Protein AF-0000000073390932 (afdb_homodimer)

Nearest PDB structures (foldseek):
  3gg9-assembly2_B  TM=9.858E-01  e=5.762E-52  Ralstonia solanacearum
  3gg9-assembly2_C  TM=9.845E-01  e=2.623E-51  Ralstonia solanacearum
  4s1v-assembly1_B  TM=9.724E-01  e=1.316E-40  Vibrio cholerae O395
  8wpo-assembly1_A  TM=8.628E-01  e=4.426E-25  Anabaena sp. 90
  2gcg-assembly1_B  TM=8.209E-01  e=1.605E-22  Homo sapiens

Structure (mmCIF, N/CA/C/O backbone):
data_AF-0000000073390932-model_v1
#
loop_
_entity.id
_entity.type
_entity.pdbx_description
1 polymer 'Phosphoglycerate dehydrogenase'
#
loop_
_atom_site.group_PDB
_atom_site.id
_atom_site.type_symbol
_atom_site.label_atom_id
_atom_site.label_alt_id
_atom_site.label_comp_id
_atom_site.label_asym_id
_atom_site.label_entity_id
_atom_site.label_seq_id
_atom_site.pdbx_PDB_ins_code
_atom_site.Cartn_x
_atom_site.Cartn_y
_atom_site.Cartn_z
_atom_site.occupancy
_atom_site.B_iso_or_equiv
_atom_site.auth_seq_id
_atom_site.auth_comp_id
_atom_site.auth_asym_id
_atom_site.auth_atom_id
_atom_site.pdbx_PDB_model_num
ATOM 1 N N . MET A 1 1 ? 13.469 44.719 22.516 1 41.38 1 MET A N 1
ATOM 2 C CA . MET A 1 1 ? 12.203 44.219 21.984 1 41.38 1 MET A CA 1
ATOM 3 C C . MET A 1 1 ? 11.867 42.844 22.625 1 41.38 1 MET A C 1
ATOM 5 O O . MET A 1 1 ? 12.695 41.938 22.641 1 41.38 1 MET A O 1
ATOM 9 N N . ASP A 1 2 ? 10.953 42.75 23.562 1 55.88 2 ASP A N 1
ATOM 10 C CA . ASP A 1 2 ? 10.727 41.594 24.422 1 55.88 2 ASP A CA 1
ATOM 11 C C . ASP A 1 2 ? 10.609 40.312 23.594 1 55.88 2 ASP A C 1
ATOM 13 O O . ASP A 1 2 ? 9.953 40.281 22.547 1 55.88 2 ASP A O 1
ATOM 17 N N . SER A 1 3 ? 11.492 39.406 23.766 1 83.25 3 SER A N 1
ATOM 18 C CA . SER A 1 3 ? 11.625 38.156 23.016 1 83.25 3 SER A CA 1
ATOM 19 C C . SER A 1 3 ? 10.328 37.344 23.047 1 83.25 3 SER A C 1
ATOM 21 O O . SER A 1 3 ? 9.758 37.125 24.109 1 83.25 3 SER A O 1
ATOM 23 N N . MET A 1 4 ? 9.578 37.281 21.906 1 92.5 4 MET A N 1
ATOM 24 C CA . MET A 1 4 ? 8.32 36.531 21.812 1 92.5 4 MET A CA 1
ATOM 25 C C . MET A 1 4 ? 8.547 35.062 22.094 1 92.5 4 MET A C 1
ATOM 27 O O . MET A 1 4 ? 9.492 34.469 21.562 1 92.5 4 MET A O 1
ATOM 31 N N . ASN A 1 5 ? 7.723 34.594 23.047 1 96.94 5 ASN A N 1
ATOM 32 C CA . ASN A 1 5 ? 7.734 33.188 23.344 1 96.94 5 ASN A CA 1
ATOM 33 C C . ASN A 1 5 ? 6.844 32.406 22.375 1 96.94 5 ASN A C 1
ATOM 35 O O . ASN A 1 5 ? 5.621 32.562 22.375 1 96.94 5 ASN A O 1
ATOM 39 N N . ILE A 1 6 ? 7.48 31.562 21.547 1 98.44 6 ILE A N 1
ATOM 40 C CA . ILE A 1 6 ? 6.758 30.766 20.578 1 98.44 6 ILE A CA 1
ATOM 41 C C . ILE A 1 6 ? 6.594 29.328 21.109 1 98.44 6 ILE A C 1
ATOM 43 O O . ILE A 1 6 ? 7.555 28.719 21.578 1 98.44 6 ILE A O 1
ATOM 47 N N . VAL A 1 7 ? 5.359 28.828 21.078 1 98.56 7 VAL A N 1
ATOM 48 C CA . VAL A 1 7 ? 5.09 27.469 21.516 1 98.56 7 VAL A CA 1
ATOM 49 C C . VAL A 1 7 ? 4.492 26.656 20.375 1 98.56 7 VAL A C 1
ATOM 51 O O . VAL A 1 7 ? 3.512 27.078 19.75 1 98.56 7 VAL A O 1
ATOM 54 N N . ILE A 1 8 ? 5.105 25.547 20.016 1 98.69 8 ILE A N 1
ATOM 55 C CA . ILE A 1 8 ? 4.602 24.594 19.047 1 98.69 8 ILE A CA 1
ATOM 56 C C . ILE A 1 8 ? 4.023 23.375 19.766 1 98.69 8 ILE A C 1
ATOM 58 O O . ILE A 1 8 ? 4.715 22.719 20.562 1 98.69 8 ILE A O 1
ATOM 62 N N . LEU A 1 9 ? 2.764 23.078 19.438 1 98.25 9 LEU A N 1
ATOM 63 C CA . LEU A 1 9 ? 2.068 22.078 20.234 1 98.25 9 LEU A CA 1
ATOM 64 C C . LEU A 1 9 ? 1.934 20.766 19.469 1 98.25 9 LEU A C 1
ATOM 66 O O . LEU A 1 9 ? 1.779 20.766 18.25 1 98.25 9 LEU A O 1
ATOM 70 N N . ASP A 1 10 ? 2.031 19.656 20.125 1 97.88 10 ASP A N 1
ATOM 71 C CA . ASP A 1 10 ? 1.58 18.328 19.719 1 97.88 10 ASP A CA 1
ATOM 72 C C . ASP A 1 10 ? 2.398 17.812 18.547 1 97.88 10 ASP A C 1
ATOM 74 O O . ASP A 1 10 ? 1.837 17.344 17.547 1 97.88 10 ASP A O 1
ATOM 78 N N . ASP A 1 11 ? 3.654 18.062 18.547 1 97.75 11 ASP A N 1
ATOM 79 C CA . ASP A 1 11 ? 4.555 17.422 17.594 1 97.75 11 ASP A CA 1
ATOM 80 C C . ASP A 1 11 ? 4.875 15.992 18 1 97.75 11 ASP A C 1
ATOM 82 O O . ASP A 1 11 ? 6 15.688 18.406 1 97.75 11 ASP A O 1
ATOM 86 N N . TYR A 1 12 ? 3.941 15.094 17.781 1 96.44 12 TYR A N 1
ATOM 87 C CA . TYR A 1 12 ? 3.971 13.719 18.266 1 96.44 12 TYR A CA 1
ATOM 88 C C . TYR A 1 12 ? 5.281 13.039 17.891 1 96.44 12 TYR A C 1
ATOM 90 O O . TYR A 1 12 ? 5.797 12.211 18.656 1 96.44 12 TYR A O 1
ATOM 98 N N . GLN A 1 13 ? 5.879 13.414 16.781 1 95.5 13 GLN A N 1
ATOM 99 C CA . GLN A 1 13 ? 7.012 12.68 16.234 1 95.5 13 GLN A CA 1
ATOM 100 C C . GLN A 1 13 ? 8.328 13.375 16.562 1 95.5 13 GLN A C 1
ATOM 102 O O . GLN A 1 13 ? 9.398 12.898 16.188 1 95.5 13 GLN A O 1
ATOM 107 N N . ASP A 1 14 ? 8.242 14.492 17.234 1 96.38 14 ASP A N 1
ATOM 108 C CA . ASP A 1 14 ? 9.438 15.32 17.406 1 96.38 14 ASP A CA 1
ATOM 109 C C . ASP A 1 14 ? 10.117 15.586 16.062 1 96.38 14 ASP A C 1
ATOM 111 O O . ASP A 1 14 ? 11.32 15.367 15.922 1 96.38 14 ASP A O 1
ATOM 115 N N . ALA A 1 15 ? 9.328 15.984 15.148 1 97.19 15 ALA A N 1
ATOM 116 C CA . ALA A 1 15 ? 9.805 16.125 13.781 1 97.19 15 ALA A CA 1
ATOM 117 C C . ALA A 1 15 ? 10.102 17.578 13.445 1 97.19 15 ALA A C 1
ATOM 119 O O . ALA A 1 15 ? 10.961 17.875 12.609 1 97.19 15 ALA A O 1
ATOM 120 N N . VAL A 1 16 ? 9.469 18.5 14.094 1 98 16 VAL A N 1
ATOM 121 C CA . VAL A 1 16 ? 9.422 19.891 13.664 1 98 16 VAL A CA 1
ATOM 122 C C . VAL A 1 16 ? 10.812 20.516 13.773 1 98 16 VAL A C 1
ATOM 124 O O . VAL A 1 16 ? 11.281 21.156 12.836 1 98 16 VAL A O 1
ATOM 127 N N . ARG A 1 17 ? 11.484 20.234 14.867 1 96.94 17 ARG A N 1
ATOM 128 C CA . ARG A 1 17 ? 12.781 20.859 15.102 1 96.94 17 ARG A CA 1
ATOM 129 C C . ARG A 1 17 ? 13.828 20.359 14.117 1 96.94 17 ARG A C 1
ATOM 131 O O . ARG A 1 17 ? 14.914 20.922 14.008 1 96.94 17 ARG A O 1
ATOM 138 N N . LYS A 1 18 ? 13.484 19.266 13.422 1 96.31 18 LYS A N 1
ATOM 139 C CA . LYS A 1 18 ? 14.438 18.641 12.516 1 96.31 18 LYS A CA 1
ATOM 140 C C . LYS A 1 18 ? 14.125 19 11.062 1 96.31 18 LYS A C 1
ATOM 142 O O . LYS A 1 18 ? 14.836 18.562 10.148 1 96.31 18 LYS A O 1
ATOM 147 N N . LEU A 1 19 ? 13.117 19.734 10.828 1 97.94 19 LEU A N 1
ATOM 148 C CA . LEU A 1 19 ? 12.766 20.203 9.492 1 97.94 19 LEU A CA 1
ATOM 149 C C . LEU A 1 19 ? 13.742 21.266 9.016 1 97.94 19 LEU A C 1
ATOM 151 O O . LEU A 1 19 ? 14.352 21.969 9.836 1 97.94 19 LEU A O 1
ATOM 155 N N . HIS A 1 20 ? 13.844 21.422 7.715 1 97.75 20 HIS A N 1
ATOM 156 C CA . HIS A 1 20 ? 14.648 22.5 7.156 1 97.75 20 HIS A CA 1
ATOM 157 C C . HIS A 1 20 ? 14.062 23.875 7.508 1 97.75 20 HIS A C 1
ATOM 159 O O . HIS A 1 20 ? 14.805 24.797 7.832 1 97.75 20 HIS A O 1
ATOM 165 N N . CYS A 1 21 ? 12.805 23.984 7.527 1 98.25 21 CYS A N 1
ATOM 166 C CA . CYS A 1 21 ? 12.156 25.281 7.742 1 98.25 21 CYS A CA 1
ATOM 167 C C . CYS A 1 21 ? 12.25 25.703 9.203 1 98.25 21 CYS A C 1
ATOM 169 O O . CYS A 1 21 ? 11.969 26.844 9.539 1 98.25 21 CYS A O 1
ATOM 171 N N . ALA A 1 22 ? 12.648 24.781 10.07 1 97.94 22 ALA A N 1
ATOM 172 C CA . ALA A 1 22 ? 12.789 25.125 11.484 1 97.94 22 ALA A CA 1
ATOM 173 C C . ALA A 1 22 ? 13.82 26.234 11.672 1 97.94 22 ALA A C 1
ATOM 175 O O . ALA A 1 22 ? 13.742 27 12.641 1 97.94 22 ALA A O 1
ATOM 176 N N . ALA A 1 23 ? 14.711 26.312 10.766 1 97.69 23 ALA A N 1
ATOM 177 C CA . ALA A 1 23 ? 15.766 27.328 10.836 1 97.69 23 ALA A CA 1
ATOM 178 C C . ALA A 1 23 ? 15.18 28.734 10.828 1 97.69 23 ALA A C 1
ATOM 180 O O . ALA A 1 23 ? 15.812 29.672 11.312 1 97.69 23 ALA A O 1
ATOM 181 N N . ARG A 1 24 ? 14.039 28.875 10.32 1 96.5 24 ARG A N 1
ATOM 182 C CA . ARG A 1 24 ? 13.359 30.172 10.273 1 96.5 24 ARG A CA 1
ATOM 183 C C . ARG A 1 24 ? 13.141 30.734 11.68 1 96.5 24 ARG A C 1
ATOM 185 O O . ARG A 1 24 ? 13.07 31.938 11.867 1 96.5 24 ARG A O 1
ATOM 192 N N . LEU A 1 25 ? 13.078 29.859 12.68 1 97.06 25 LEU A N 1
ATOM 193 C CA . LEU A 1 25 ? 12.766 30.281 14.039 1 97.06 25 LEU A CA 1
ATOM 194 C C . LEU A 1 25 ? 14.031 30.344 14.891 1 97.06 25 LEU A C 1
ATOM 196 O O . LEU A 1 25 ? 13.953 30.531 16.109 1 97.06 25 LEU A O 1
ATOM 200 N N . ASP A 1 26 ? 15.172 30.203 14.305 1 95.81 26 ASP A N 1
ATOM 201 C CA . ASP A 1 26 ? 16.438 30.125 15.031 1 95.81 26 ASP A CA 1
ATOM 202 C C . ASP A 1 26 ? 16.672 31.375 15.875 1 95.81 26 ASP A C 1
ATOM 204 O O . ASP A 1 26 ? 17.281 31.297 16.953 1 95.81 26 ASP A O 1
ATOM 208 N N . ALA A 1 27 ? 16.188 32.469 15.453 1 95.12 27 ALA A N 1
ATOM 209 C CA . ALA A 1 27 ? 16.438 33.75 16.109 1 95.12 27 ALA A CA 1
ATOM 210 C C . ALA A 1 27 ? 15.453 34 17.25 1 95.12 27 ALA A C 1
ATOM 212 O O . ALA A 1 27 ? 15.555 35 17.969 1 95.12 27 ALA A O 1
ATOM 213 N N . TYR A 1 28 ? 14.562 33.062 17.438 1 95.5 28 TYR A N 1
ATOM 214 C CA . TYR A 1 28 ? 13.484 33.25 18.406 1 95.5 28 TYR A CA 1
ATOM 215 C C . TYR A 1 28 ? 13.469 32.156 19.453 1 95.5 28 TYR A C 1
ATOM 217 O O . TYR A 1 28 ? 14.133 31.141 19.297 1 95.5 28 TYR A O 1
ATOM 225 N N . SER A 1 29 ? 12.797 32.438 20.562 1 95.25 29 SER A N 1
ATOM 226 C CA . SER A 1 29 ? 12.562 31.438 21.594 1 95.25 29 SER A CA 1
ATOM 227 C C . SER A 1 29 ? 11.359 30.562 21.234 1 95.25 29 SER A C 1
ATOM 229 O O . SER A 1 29 ? 10.219 31 21.375 1 95.25 29 SER A O 1
ATOM 231 N N . ALA A 1 30 ? 11.648 29.375 20.812 1 96.81 30 ALA A N 1
ATOM 232 C CA . ALA A 1 30 ? 10.586 28.453 20.422 1 96.81 30 ALA A CA 1
ATOM 233 C C . ALA A 1 30 ? 10.656 27.172 21.234 1 96.81 30 ALA A C 1
ATOM 235 O O . ALA A 1 30 ? 11.719 26.547 21.344 1 96.81 30 ALA A O 1
ATOM 236 N N . LYS A 1 31 ? 9.594 26.875 21.844 1 97.38 31 LYS A N 1
ATOM 237 C CA . LYS A 1 31 ? 9.453 25.625 22.578 1 97.38 31 LYS A CA 1
ATOM 238 C C . LYS A 1 31 ? 8.516 24.656 21.859 1 97.38 31 LYS A C 1
ATOM 240 O O . LYS A 1 31 ? 7.426 25.047 21.438 1 97.38 31 LYS A O 1
ATOM 245 N N . VAL A 1 32 ? 8.961 23.391 21.719 1 98.12 32 VAL A N 1
ATOM 246 C CA . VAL A 1 32 ? 8.164 22.375 21.047 1 98.12 32 VAL A CA 1
ATOM 247 C C . VAL A 1 32 ? 7.691 21.344 22.062 1 98.12 32 VAL A C 1
ATOM 249 O O . VAL A 1 32 ? 8.492 20.797 22.812 1 98.12 32 VAL A O 1
ATOM 252 N N . TYR A 1 33 ? 6.402 21.094 22.109 1 98.19 33 TYR A N 1
ATOM 253 C CA . TYR A 1 33 ? 5.859 20.016 22.922 1 98.19 33 TYR A CA 1
ATOM 254 C C . TYR A 1 33 ? 5.551 18.797 22.047 1 98.19 33 TYR A C 1
ATOM 256 O O . TYR A 1 33 ? 4.891 18.922 21.016 1 98.19 33 TYR A O 1
ATOM 264 N N . THR A 1 34 ? 5.973 17.609 22.484 1 97.12 34 THR A N 1
ATOM 265 C CA . THR A 1 34 ? 5.828 16.406 21.688 1 97.12 34 THR A CA 1
ATOM 266 C C . THR A 1 34 ? 4.703 15.531 22.234 1 97.12 34 THR A C 1
ATOM 268 O O . THR A 1 34 ? 4.422 14.461 21.688 1 97.12 34 THR A O 1
ATOM 271 N N . ASN A 1 35 ? 4.039 15.922 23.25 1 95.5 35 ASN A N 1
ATOM 272 C CA . ASN A 1 35 ? 2.881 15.234 23.812 1 95.5 35 ASN A CA 1
ATOM 273 C C . ASN A 1 35 ? 1.656 16.141 23.859 1 95.5 35 ASN A C 1
ATOM 275 O O . ASN A 1 35 ? 1.769 17.359 23.641 1 95.5 35 ASN A O 1
ATOM 279 N N . THR A 1 36 ? 0.54 15.523 24.094 1 93.81 36 THR A N 1
ATOM 280 C CA . THR A 1 36 ? -0.709 16.281 24.078 1 93.81 36 THR A CA 1
ATOM 281 C C . THR A 1 36 ? -1.298 16.391 25.484 1 93.81 36 THR A C 1
ATOM 283 O O . THR A 1 36 ? -1.033 15.547 26.344 1 93.81 36 THR A O 1
ATOM 286 N N . VAL A 1 37 ? -1.952 17.516 25.703 1 92.56 37 VAL A N 1
ATOM 287 C CA . VAL A 1 37 ? -2.727 17.719 26.922 1 92.56 37 VAL A CA 1
ATOM 288 C C . VAL A 1 37 ? -4.141 18.172 26.562 1 92.56 37 VAL A C 1
ATOM 290 O O . VAL A 1 37 ? -4.328 19.031 25.703 1 92.56 37 VAL A O 1
ATOM 293 N N . LYS A 1 38 ? -5.195 17.594 27.172 1 87.5 38 LYS A N 1
ATOM 294 C CA . LYS A 1 38 ? -6.574 17.891 26.797 1 87.5 38 LYS A CA 1
ATOM 295 C C . LYS A 1 38 ? -7.266 18.734 27.844 1 87.5 38 LYS A C 1
ATOM 297 O O . LYS A 1 38 ? -8.211 19.469 27.547 1 87.5 38 LYS A O 1
ATOM 302 N N . GLY A 1 39 ? -6.82 18.828 29 1 91.81 39 GLY A N 1
ATOM 303 C CA . GLY A 1 39 ? -7.492 19.547 30.062 1 91.81 39 GLY A CA 1
ATOM 304 C C . GLY A 1 39 ? -7.199 21.047 30.031 1 91.81 39 GLY A C 1
ATOM 305 O O . GLY A 1 39 ? -6.055 21.453 29.828 1 91.81 39 GLY A O 1
ATOM 306 N N . LEU A 1 40 ? -8.297 21.812 30.25 1 96.12 40 LEU A N 1
ATOM 307 C CA . LEU A 1 40 ? -8.18 23.266 30.234 1 96.12 40 LEU A CA 1
ATOM 308 C C . LEU A 1 40 ? -7.098 23.734 31.203 1 96.12 40 LEU A C 1
ATOM 310 O O . LEU A 1 40 ? -6.273 24.578 30.859 1 96.12 40 LEU A O 1
ATOM 314 N N . GLY A 1 41 ? -7.109 23.172 32.375 1 96.38 41 GLY A N 1
ATOM 315 C CA . GLY A 1 41 ? -6.141 23.578 33.375 1 96.38 41 GLY A CA 1
ATOM 316 C C . GLY A 1 41 ? -4.707 23.328 32.969 1 96.38 41 GLY A C 1
ATOM 317 O O . GLY A 1 41 ? -3.875 24.234 33 1 96.38 41 GLY A O 1
ATOM 318 N N . GLN A 1 42 ? -4.422 22.172 32.562 1 96.69 42 GLN A N 1
ATOM 319 C CA . GLN A 1 42 ? -3.072 21.797 32.188 1 96.69 42 GLN A CA 1
ATOM 320 C C . GLN A 1 42 ? -2.617 22.578 30.953 1 96.69 42 GLN A C 1
ATOM 322 O O . GLN A 1 42 ? -1.469 23.016 30.875 1 96.69 42 GLN A O 1
ATOM 327 N N . LEU A 1 43 ? -3.51 22.734 30.016 1 97.69 43 LEU A N 1
ATOM 328 C CA . LEU A 1 43 ? -3.178 23.469 28.797 1 97.69 43 LEU A CA 1
ATOM 329 C C . LEU A 1 43 ? -2.91 24.938 29.109 1 97.69 43 LEU A C 1
ATOM 331 O O . LEU A 1 43 ? -1.989 25.547 28.547 1 97.69 43 LEU A O 1
ATOM 335 N N . SER A 1 44 ? -3.691 25.531 30.031 1 97.56 44 SER A N 1
ATOM 336 C CA . SER A 1 44 ? -3.496 26.922 30.406 1 97.56 44 SER A CA 1
ATOM 337 C C . SER A 1 44 ? -2.139 27.141 31.062 1 97.56 44 SER A C 1
ATOM 339 O O . SER A 1 44 ? -1.472 28.141 30.828 1 97.56 44 SER A O 1
ATOM 341 N N . VAL A 1 45 ? -1.81 26.172 31.906 1 97.44 45 VAL A N 1
ATOM 342 C CA . VAL A 1 45 ? -0.524 26.25 32.594 1 97.44 45 VAL A CA 1
ATOM 343 C C . VAL A 1 45 ? 0.611 26.141 31.578 1 97.44 45 VAL A C 1
ATOM 345 O O . VAL A 1 45 ? 1.57 26.906 31.609 1 97.44 45 VAL A O 1
ATOM 348 N N . ARG A 1 46 ? 0.486 25.266 30.609 1 97.56 46 ARG A N 1
ATOM 349 C CA . ARG A 1 46 ? 1.508 25.047 29.594 1 97.56 46 ARG A CA 1
ATOM 350 C C . ARG A 1 46 ? 1.686 26.266 28.703 1 97.56 46 ARG A C 1
ATOM 352 O O . ARG A 1 46 ? 2.799 26.578 28.281 1 97.56 46 ARG A O 1
ATOM 359 N N . LEU A 1 47 ? 0.608 27 28.5 1 98 47 LEU A N 1
ATOM 360 C CA . LEU A 1 47 ? 0.607 28.078 27.516 1 98 47 LEU A CA 1
ATOM 361 C C . LEU A 1 47 ? 0.646 29.438 28.188 1 98 47 LEU A C 1
ATOM 363 O O . LEU A 1 47 ? 0.525 30.484 27.531 1 98 47 LEU A O 1
ATOM 367 N N . ARG A 1 48 ? 0.807 29.516 29.438 1 95.5 48 ARG A N 1
ATOM 368 C CA . ARG A 1 48 ? 0.681 30.719 30.234 1 95.5 48 ARG A CA 1
ATOM 369 C C . ARG A 1 48 ? 1.599 31.828 29.719 1 95.5 48 ARG A C 1
ATOM 371 O O . ARG A 1 48 ? 1.211 33 29.672 1 95.5 48 ARG A O 1
ATOM 378 N N . ASP A 1 49 ? 2.785 31.453 29.312 1 95.81 49 ASP A N 1
ATOM 379 C CA . ASP A 1 49 ? 3.777 32.438 28.938 1 95.81 49 ASP A CA 1
ATOM 380 C C . ASP A 1 49 ? 3.904 32.562 27.422 1 95.81 49 ASP A C 1
ATOM 382 O O . ASP A 1 49 ? 4.828 33.188 26.906 1 95.81 49 ASP A O 1
ATOM 386 N N . ALA A 1 50 ? 3.035 31.922 26.672 1 97.88 50 ALA A N 1
ATOM 387 C CA . ALA A 1 50 ? 3.131 31.922 25.219 1 97.88 50 ALA A CA 1
ATOM 388 C C . ALA A 1 50 ? 2.641 33.25 24.625 1 97.88 50 ALA A C 1
ATOM 390 O O . ALA A 1 50 ? 1.56 33.719 24.969 1 97.88 50 ALA A O 1
ATOM 391 N N . ASP A 1 51 ? 3.434 33.844 23.75 1 98 51 ASP A N 1
ATOM 392 C CA . ASP A 1 51 ? 3.002 34.969 22.938 1 98 51 ASP A CA 1
ATOM 393 C C . ASP A 1 51 ? 2.412 34.5 21.609 1 98 51 ASP A C 1
ATOM 395 O O . ASP A 1 51 ? 1.537 35.156 21.047 1 98 51 ASP A O 1
ATOM 399 N N . ILE A 1 52 ? 2.982 33.406 21.125 1 98.62 52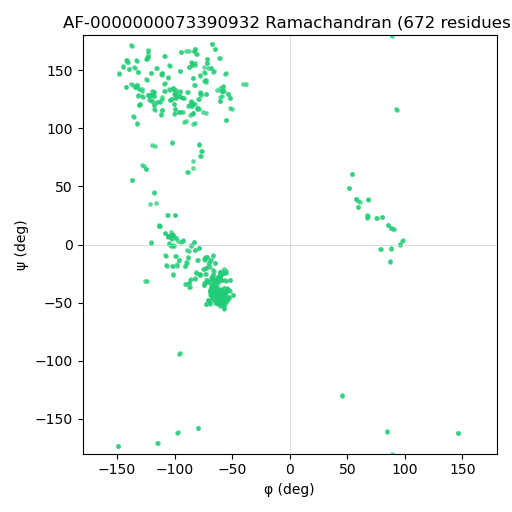 ILE A N 1
ATOM 400 C CA . ILE A 1 52 ? 2.584 32.812 19.859 1 98.62 52 ILE A CA 1
ATOM 401 C C . ILE A 1 52 ? 2.434 31.312 20 1 98.62 52 ILE A C 1
ATOM 403 O O . ILE A 1 52 ? 3.26 30.656 20.656 1 98.62 52 ILE A O 1
ATOM 407 N N . ILE A 1 53 ? 1.375 30.781 19.453 1 98.75 53 ILE A N 1
ATOM 408 C CA . ILE A 1 53 ? 1.157 29.344 19.422 1 98.75 53 ILE A CA 1
ATOM 409 C C . ILE A 1 53 ? 1.113 28.859 17.969 1 98.75 53 ILE A C 1
ATOM 411 O O . ILE A 1 53 ? 0.45 29.469 17.125 1 98.75 53 ILE A O 1
ATOM 415 N N . VAL A 1 54 ? 1.881 27.875 17.641 1 98.81 54 VAL A N 1
ATOM 416 C CA . VAL A 1 54 ? 1.783 27.172 16.375 1 98.81 54 VAL A CA 1
ATOM 417 C C . VAL A 1 54 ? 1.029 25.859 16.562 1 98.81 54 VAL A C 1
ATOM 419 O O . VAL A 1 54 ? 1.425 25.016 17.375 1 98.81 54 VAL A O 1
ATOM 422 N N . LEU A 1 55 ? -0.075 25.719 15.844 1 98.44 55 LEU A N 1
ATOM 423 C CA . LEU A 1 55 ? -0.928 24.531 15.969 1 98.44 55 LEU A CA 1
ATOM 424 C C . LEU A 1 55 ? -0.688 23.578 14.812 1 98.44 55 LEU A C 1
ATOM 426 O O . LEU A 1 55 ? -0.61 23.984 13.656 1 98.44 55 LEU A O 1
ATOM 430 N N . ILE A 1 56 ? -0.558 22.328 15.148 1 97.56 56 ILE A N 1
ATOM 431 C CA . ILE A 1 56 ? -0.519 21.297 14.109 1 97.56 56 ILE A CA 1
ATOM 432 C C . ILE A 1 56 ? -1.933 20.797 13.828 1 97.56 56 ILE A C 1
ATOM 434 O O . ILE A 1 56 ? -2.486 20.016 14.609 1 97.56 56 ILE A O 1
ATOM 438 N N . ARG A 1 57 ? -2.424 21.203 12.734 1 95.81 57 ARG A N 1
ATOM 439 C CA . ARG A 1 57 ? -3.785 20.875 12.32 1 95.81 57 ARG A CA 1
ATOM 440 C C . ARG A 1 57 ? -4.77 21.062 13.469 1 95.81 57 ARG A C 1
ATOM 442 O O . ARG A 1 57 ? -4.836 22.156 14.062 1 95.81 57 ARG A O 1
ATOM 449 N N . GLU A 1 58 ? -5.648 20.078 13.781 1 95.44 58 GLU A N 1
ATOM 450 C CA . GLU A 1 58 ? -6.73 20.234 14.75 1 95.44 58 GLU A CA 1
ATOM 451 C C . GLU A 1 58 ? -6.422 19.5 16.047 1 95.44 58 GLU A C 1
ATOM 453 O O . GLU A 1 58 ? -7.332 19.172 16.812 1 95.44 58 GLU A O 1
ATOM 458 N N . ARG A 1 59 ? -5.137 19.312 16.328 1 96.31 59 ARG A N 1
ATOM 459 C CA . ARG A 1 59 ? -4.723 18.469 17.438 1 96.31 59 ARG A CA 1
ATOM 460 C C . ARG A 1 59 ? -5.078 19.109 18.766 1 96.31 59 ARG A C 1
ATOM 462 O O . ARG A 1 59 ? -5.289 18.406 19.766 1 96.31 59 ARG A O 1
ATOM 469 N N . THR A 1 60 ? -5.074 20.422 18.844 1 97.25 60 THR A N 1
ATOM 470 C CA . THR A 1 60 ? -5.363 21.156 20.062 1 97.25 60 THR A CA 1
ATOM 471 C C . THR A 1 60 ? -6.594 22.047 19.891 1 97.25 60 THR A C 1
ATOM 473 O O . THR A 1 60 ? -6.695 22.781 18.906 1 97.25 60 THR A O 1
ATOM 476 N N . GLN A 1 61 ? -7.48 21.969 20.828 1 96.44 61 GLN A N 1
ATOM 477 C CA . GLN A 1 61 ? -8.672 22.812 20.828 1 96.44 61 GLN A CA 1
ATOM 478 C C . GLN A 1 61 ? -8.398 24.156 21.469 1 96.44 61 GLN A C 1
ATOM 480 O O . GLN A 1 61 ? -7.996 24.234 22.625 1 96.44 61 GLN A O 1
ATOM 485 N N . ILE A 1 62 ? -8.625 25.219 20.734 1 97.81 62 ILE A N 1
ATOM 486 C CA . ILE A 1 62 ? -8.508 26.578 21.234 1 97.81 62 ILE A CA 1
ATOM 487 C C . ILE A 1 62 ? -9.898 27.156 21.516 1 97.81 62 ILE A C 1
ATOM 489 O O . ILE A 1 62 ? -10.469 27.859 20.672 1 97.81 62 ILE A O 1
ATOM 493 N N . THR A 1 63 ? -10.352 26.891 22.719 1 97.88 63 THR A N 1
ATOM 494 C CA . THR A 1 63 ? -11.703 27.297 23.109 1 97.88 63 THR A CA 1
ATOM 495 C C . THR A 1 63 ? -11.703 28.719 23.672 1 97.88 63 THR A C 1
ATOM 497 O O . THR A 1 63 ? -10.648 29.266 23.984 1 97.88 63 THR A O 1
ATOM 500 N N . ARG A 1 64 ? -12.883 29.281 23.797 1 98 64 ARG A N 1
ATOM 501 C CA . ARG A 1 64 ? -13.039 30.578 24.438 1 98 64 ARG A CA 1
ATOM 502 C C . ARG A 1 64 ? -12.477 30.562 25.859 1 98 64 ARG A C 1
ATOM 504 O O . ARG A 1 64 ? -11.773 31.5 26.266 1 98 64 ARG A O 1
ATOM 511 N N . GLN A 1 65 ? -12.766 29.516 26.594 1 98.12 65 GLN A N 1
ATOM 512 C CA . GLN A 1 65 ? -12.305 29.391 27.969 1 98.12 65 GLN A CA 1
ATOM 513 C C . GLN A 1 65 ? -10.781 29.422 28.047 1 98.12 65 GLN A C 1
ATOM 515 O O . GLN A 1 65 ? -10.203 30.047 28.938 1 98.12 65 GLN A O 1
ATOM 520 N N . LEU A 1 66 ? -10.156 28.703 27.094 1 98.06 66 LEU A N 1
ATOM 521 C CA . LEU A 1 66 ? -8.695 28.703 27.078 1 98.06 66 LEU A CA 1
ATOM 522 C C . LEU A 1 66 ? -8.148 30.078 26.734 1 98.06 66 LEU A C 1
ATOM 524 O O . LEU A 1 66 ? -7.227 30.562 27.406 1 98.06 66 LEU A O 1
ATOM 528 N N . VAL A 1 67 ? -8.672 30.703 25.719 1 97.5 67 VAL A N 1
ATOM 529 C CA . VAL A 1 67 ? -8.242 32 25.234 1 97.5 67 VAL A CA 1
ATOM 530 C C . VAL A 1 67 ? -8.281 33.031 26.391 1 97.5 67 VAL A C 1
ATOM 532 O O . VAL A 1 67 ? -7.359 33.844 26.531 1 97.5 67 VAL A O 1
ATOM 535 N N . GLU A 1 68 ? -9.227 32.906 27.172 1 96.44 68 GLU A N 1
ATOM 536 C CA . GLU A 1 68 ? -9.43 33.844 28.281 1 96.44 68 GLU A CA 1
ATOM 537 C C . GLU A 1 68 ? -8.359 33.656 29.359 1 96.44 68 GLU A C 1
ATOM 539 O O . GLU A 1 68 ? -8.141 34.562 30.172 1 96.44 68 GLU A O 1
ATOM 544 N N . LYS A 1 69 ? -7.75 32.562 29.312 1 97 69 LYS A N 1
ATOM 545 C CA . LYS A 1 69 ? -6.75 32.25 30.344 1 97 69 LYS A CA 1
ATOM 546 C C . LYS A 1 69 ? -5.34 32.531 29.828 1 97 69 LYS A C 1
ATOM 548 O O . LYS A 1 69 ? -4.355 32.219 30.5 1 97 69 LYS A O 1
ATOM 553 N N . LEU A 1 70 ? -5.219 33.094 28.656 1 97.25 70 LEU A N 1
ATOM 554 C CA . LEU A 1 70 ? -3.908 33.312 28.062 1 97.25 70 LEU A CA 1
ATOM 555 C C . LEU A 1 70 ? -3.668 34.812 27.828 1 97.25 70 LEU A C 1
ATOM 557 O O . LEU A 1 70 ? -3.789 35.281 26.703 1 97.25 70 LEU A O 1
ATOM 561 N N . PRO A 1 71 ? -3.203 35.5 28.812 1 94.06 71 PRO A N 1
ATOM 562 C CA . PRO A 1 71 ? -3.135 36.969 28.75 1 94.06 71 PRO A CA 1
ATOM 563 C C . PRO A 1 71 ? -2.033 37.469 27.812 1 94.06 71 PRO A C 1
ATOM 565 O O . PRO A 1 71 ? -2.111 38.594 27.297 1 94.06 71 PRO A O 1
ATOM 568 N N . ARG A 1 72 ? -1.069 36.625 27.516 1 96.44 72 ARG A N 1
ATOM 569 C CA . ARG A 1 72 ? 0.066 37.094 26.734 1 96.44 72 ARG A CA 1
ATOM 570 C C . ARG A 1 72 ? -0.104 36.75 25.266 1 96.44 72 ARG A C 1
ATOM 572 O O . ARG A 1 72 ? 0.623 37.281 24.406 1 96.44 72 ARG A O 1
ATOM 579 N N . LEU A 1 73 ? -0.976 35.844 24.938 1 97.88 73 LEU A N 1
ATOM 580 C CA . LEU A 1 73 ? -1.088 35.281 23.594 1 97.88 73 LEU A CA 1
ATOM 581 C C . LEU A 1 73 ? -1.469 36.375 22.594 1 97.88 73 LEU A C 1
ATOM 583 O O . LEU A 1 73 ? -2.4 37.156 22.844 1 97.88 73 LEU A O 1
ATOM 587 N N . LYS A 1 74 ? -0.765 36.406 21.484 1 98 74 LYS A N 1
ATOM 588 C CA . LYS A 1 74 ? -0.98 37.469 20.5 1 98 74 LYS A CA 1
ATOM 589 C C . LYS A 1 74 ? -1.305 36.875 19.125 1 98 74 LYS A C 1
ATOM 591 O O . LYS A 1 74 ? -2 37.5 18.328 1 98 74 LYS A O 1
ATOM 596 N N . LEU A 1 75 ? -0.746 35.688 18.828 1 98.5 75 LEU A N 1
ATOM 597 C CA . LEU A 1 75 ? -0.909 35.094 17.516 1 98.5 75 LEU A CA 1
ATOM 598 C C . LEU A 1 75 ? -1.06 33.562 17.625 1 98.5 75 LEU A C 1
ATOM 600 O O . LEU A 1 75 ? -0.345 32.906 18.391 1 98.5 75 LEU A O 1
ATOM 604 N N . ILE A 1 76 ? -1.979 33.062 16.906 1 98.81 76 ILE A N 1
ATOM 605 C CA . ILE A 1 76 ? -2.074 31.641 16.625 1 98.81 76 ILE A CA 1
ATOM 606 C C . ILE A 1 76 ? -1.762 31.391 15.148 1 98.81 76 ILE A C 1
ATOM 608 O O . ILE A 1 76 ? -2.441 31.922 14.266 1 98.81 76 ILE A O 1
ATOM 612 N N . ALA A 1 77 ? -0.716 30.688 14.906 1 98.81 77 ALA A N 1
ATOM 613 C CA . ALA A 1 77 ? -0.362 30.266 13.555 1 98.81 77 ALA A CA 1
ATOM 614 C C . ALA A 1 77 ? -0.777 28.828 13.297 1 98.81 77 ALA A C 1
ATOM 616 O O . ALA A 1 77 ? -0.219 27.906 13.883 1 98.81 77 ALA A O 1
ATOM 617 N N . GLN A 1 78 ? -1.714 28.656 12.422 1 98.44 78 GLN A N 1
ATOM 618 C CA . GLN A 1 78 ? -2.273 27.344 12.07 1 98.44 78 GLN A CA 1
ATOM 619 C C . GLN A 1 78 ? -1.488 26.703 10.93 1 98.44 78 GLN A C 1
ATOM 621 O O . GLN A 1 78 ? -1.104 27.375 9.969 1 98.44 78 GLN A O 1
ATOM 626 N N . THR A 1 79 ? -1.096 25.391 11.117 1 98 79 THR A N 1
ATOM 627 C CA . THR A 1 79 ? -0.638 24.625 9.961 1 98 79 THR A CA 1
ATOM 628 C C . THR A 1 79 ? -1.823 24.141 9.133 1 98 79 THR A C 1
ATOM 630 O O . THR A 1 79 ? -2.619 23.312 9.602 1 98 79 THR A O 1
ATOM 633 N N . GLY A 1 80 ? -1.933 24.578 7.938 1 95.81 80 GLY A N 1
ATOM 634 C CA . GLY A 1 80 ? -3.107 24.312 7.121 1 95.81 80 GLY A CA 1
ATOM 635 C C . GLY A 1 80 ? -4.238 25.281 7.363 1 95.81 80 GLY A C 1
ATOM 636 O O . GLY A 1 80 ? -4.012 26.391 7.875 1 95.81 80 GLY A O 1
ATOM 637 N N . LYS A 1 81 ? -5.41 24.922 6.98 1 94.44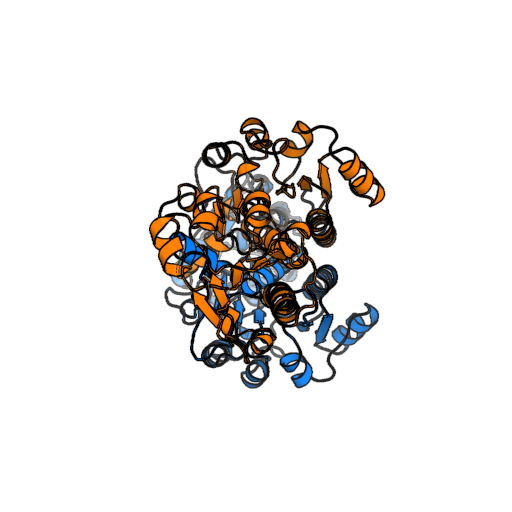 81 LYS A N 1
ATOM 638 C CA . LYS A 1 81 ? -6.59 25.781 7.109 1 94.44 81 LYS A CA 1
ATOM 639 C C . LYS A 1 81 ? -7.113 25.781 8.539 1 94.44 81 LYS A C 1
ATOM 641 O O . LYS A 1 81 ? -7.059 24.75 9.227 1 94.44 81 LYS A O 1
ATOM 646 N N . VAL A 1 82 ? -7.621 26.922 8.922 1 96.38 82 VAL A N 1
ATOM 647 C CA . VAL A 1 82 ? -8.227 27.031 10.242 1 96.38 82 VAL A CA 1
ATOM 648 C C . VAL A 1 82 ? -9.57 26.281 10.25 1 96.38 82 VAL A C 1
ATOM 650 O O . VAL A 1 82 ? -10.375 26.438 9.336 1 96.38 82 VAL A O 1
ATOM 653 N N . GLY A 1 83 ? -9.703 25.438 11.258 1 92.75 83 GLY A N 1
ATOM 654 C CA . GLY A 1 83 ? -10.938 24.672 11.398 1 92.75 83 GLY A CA 1
ATOM 655 C C . GLY A 1 83 ? -11.719 25.047 12.648 1 92.75 83 GLY A C 1
ATOM 656 O O . GLY A 1 83 ? -11.414 26.047 13.305 1 92.75 83 GLY A O 1
ATOM 657 N N . PRO A 1 84 ? -12.758 24.25 12.922 1 92.81 84 PRO A N 1
ATOM 658 C CA . PRO A 1 84 ? -13.648 24.547 14.047 1 92.81 84 PRO A CA 1
ATOM 659 C C . PRO A 1 84 ? -12.953 24.406 15.398 1 92.81 84 PRO A C 1
ATOM 661 O O . PRO A 1 84 ? -13.508 24.812 16.422 1 92.81 84 PRO A O 1
ATOM 664 N N . HIS A 1 85 ? -11.773 23.891 15.414 1 95.19 85 HIS A N 1
ATOM 665 C CA . HIS A 1 85 ? -11.055 23.688 16.672 1 95.19 85 HIS A CA 1
ATOM 666 C C . HIS A 1 85 ? -10.547 25 17.234 1 95.19 85 HIS A C 1
ATOM 668 O O . HIS A 1 85 ? -10.141 25.062 18.391 1 95.19 85 HIS A O 1
ATOM 674 N N . VAL A 1 86 ? -10.594 26.078 16.5 1 98.06 86 VAL A N 1
ATOM 675 C CA . VAL A 1 86 ? -10.18 27.406 16.969 1 98.06 86 VAL A CA 1
ATOM 676 C C . VAL A 1 86 ? -11.398 28.328 17.062 1 98.06 86 VAL A C 1
ATOM 678 O O . VAL A 1 86 ? -12.109 28.516 16.062 1 98.06 86 VAL A O 1
ATOM 681 N N . ASP A 1 87 ? -11.633 28.875 18.219 1 98.5 87 ASP A N 1
ATOM 682 C CA . ASP A 1 87 ? -12.664 29.906 18.375 1 98.5 87 ASP A CA 1
ATOM 683 C C . ASP A 1 87 ? -12.164 31.266 17.891 1 98.5 87 ASP A C 1
ATOM 685 O O . ASP A 1 87 ? -11.75 32.094 18.703 1 98.5 87 ASP A O 1
ATOM 689 N N . VAL A 1 88 ? -12.305 31.469 16.641 1 98.5 88 VAL A N 1
ATOM 690 C CA . VAL A 1 88 ? -11.758 32.656 16 1 98.5 88 VAL A CA 1
ATOM 691 C C . VAL A 1 88 ? -12.422 33.906 16.578 1 98.5 88 VAL A C 1
ATOM 693 O O . VAL A 1 88 ? -11.773 34.938 16.734 1 98.5 88 VAL A O 1
ATOM 696 N N . ALA A 1 89 ? -13.703 33.812 16.875 1 98 89 ALA A N 1
ATOM 697 C CA . ALA A 1 89 ? -14.43 34.969 17.453 1 98 89 ALA A CA 1
ATOM 698 C C . ALA A 1 89 ? -13.844 35.344 18.797 1 98 89 ALA A C 1
ATOM 700 O O . ALA A 1 89 ? -13.594 36.531 19.062 1 98 89 ALA A O 1
ATOM 701 N N . ALA A 1 90 ? -13.633 34.375 19.641 1 98.06 90 ALA A N 1
ATOM 702 C CA . ALA A 1 90 ? -13.039 34.656 20.953 1 98.06 90 ALA A CA 1
ATOM 703 C C . ALA A 1 90 ? -11.641 35.25 20.797 1 98.06 90 ALA A C 1
ATOM 705 O O . ALA A 1 90 ? -11.273 36.156 21.547 1 98.06 90 ALA A O 1
ATOM 706 N N . CYS A 1 91 ? -10.875 34.75 19.844 1 98.5 91 CYS A N 1
ATOM 707 C CA . CYS A 1 91 ? -9.555 35.281 19.562 1 98.5 91 CYS A CA 1
ATOM 708 C C . CYS A 1 91 ? -9.633 36.75 19.141 1 98.5 91 CYS A C 1
ATOM 710 O O . CYS A 1 91 ? -8.875 37.562 19.641 1 98.5 91 CYS A O 1
ATOM 712 N N . THR A 1 92 ? -10.547 37 18.328 1 98.06 92 THR A N 1
ATOM 713 C CA . THR A 1 92 ? -10.727 38.344 17.812 1 98.06 92 THR A CA 1
ATOM 714 C C . THR A 1 92 ? -11.047 39.312 18.953 1 98.06 92 THR A C 1
ATOM 716 O O . THR A 1 92 ? -10.453 40.406 19.062 1 98.06 92 THR A O 1
ATOM 719 N N . GLU A 1 93 ? -11.922 38.938 19.797 1 96.81 93 GLU A N 1
ATOM 720 C CA . GLU A 1 93 ? -12.367 39.75 20.922 1 96.81 93 GLU A CA 1
ATOM 721 C C . GLU A 1 93 ? -11.203 40.062 21.859 1 96.81 93 GLU A C 1
ATOM 723 O O . GLU A 1 93 ? -11.195 41.125 22.5 1 96.81 93 GLU A O 1
ATOM 728 N N . ARG A 1 94 ? -10.281 39.219 21.891 1 96.69 94 ARG A N 1
ATOM 729 C CA . ARG A 1 94 ? -9.188 39.375 22.844 1 96.69 94 ARG A CA 1
ATOM 730 C C . ARG A 1 94 ? -7.934 39.906 22.172 1 96.69 94 ARG A C 1
ATOM 732 O O . ARG A 1 94 ? -6.859 39.969 22.766 1 96.69 94 ARG A O 1
ATOM 739 N N . GLY A 1 95 ? -8.062 40.25 20.875 1 97.38 95 GLY A N 1
ATOM 740 C CA . GLY A 1 95 ? -6.945 40.844 20.141 1 97.38 95 GLY A CA 1
ATOM 741 C C . GLY A 1 95 ? -5.891 39.812 19.766 1 97.38 95 GLY A C 1
ATOM 742 O O . GLY A 1 95 ? -4.711 40.156 19.625 1 97.38 95 GLY A O 1
ATOM 743 N N . ILE A 1 96 ? -6.277 38.562 19.703 1 98.38 96 ILE A N 1
ATOM 744 C CA . ILE A 1 96 ? -5.383 37.469 19.266 1 98.38 96 ILE A CA 1
ATOM 745 C C . ILE A 1 96 ? -5.566 37.219 17.781 1 98.38 96 ILE A C 1
ATOM 747 O O . ILE A 1 96 ? -6.637 36.812 17.344 1 98.38 96 ILE A O 1
ATOM 751 N N . ALA A 1 97 ? -4.52 37.5 16.984 1 98.62 97 ALA A N 1
ATOM 752 C CA . ALA A 1 97 ? -4.582 37.25 15.547 1 98.62 97 ALA A CA 1
ATOM 753 C C . ALA A 1 97 ? -4.496 35.75 15.258 1 98.62 97 ALA A C 1
ATOM 755 O O . ALA A 1 97 ? -3.826 35 15.977 1 98.62 97 ALA A O 1
ATOM 756 N N . VAL A 1 98 ? -5.242 35.281 14.289 1 98.88 98 VAL A N 1
ATOM 757 C CA . VAL A 1 98 ? -5.184 33.906 13.805 1 98.88 98 VAL A CA 1
ATOM 758 C C . VAL A 1 98 ? -4.746 33.875 12.344 1 98.88 98 VAL A C 1
ATOM 760 O O . VAL A 1 98 ? -5.398 34.469 11.484 1 98.88 98 VAL A O 1
ATOM 763 N N . ALA A 1 99 ? -3.598 33.281 12.094 1 98.75 99 ALA A N 1
ATOM 764 C CA . ALA A 1 99 ? -3.068 33.188 10.742 1 98.75 99 ALA A CA 1
ATOM 765 C C . ALA A 1 99 ? -3.244 31.781 10.188 1 98.75 99 ALA A C 1
ATOM 767 O O . ALA A 1 99 ? -3 30.797 10.891 1 98.75 99 ALA A O 1
ATOM 768 N N . GLU A 1 100 ? -3.699 31.703 9.023 1 98 100 GLU A N 1
ATOM 769 C CA . GLU A 1 100 ? -3.938 30.406 8.406 1 98 100 GLU A CA 1
ATOM 770 C C . GLU A 1 100 ? -2.752 29.969 7.547 1 98 100 GLU A C 1
ATOM 772 O O . GLU A 1 100 ? -2.041 30.812 6.996 1 98 100 GLU A O 1
ATOM 777 N N . GLY A 1 101 ? -2.543 28.656 7.461 1 97.38 101 GLY A N 1
ATOM 778 C CA . GLY A 1 101 ? -1.499 28.109 6.621 1 97.38 101 GLY A CA 1
ATOM 779 C C . GLY A 1 101 ? -2.012 27.625 5.273 1 97.38 101 GLY A C 1
ATOM 780 O O . GLY A 1 101 ? -2.988 28.172 4.75 1 97.38 101 GLY A O 1
ATOM 781 N N . VAL A 1 102 ? -1.198 26.797 4.648 1 96.75 102 VAL A N 1
ATOM 782 C CA . VAL A 1 102 ? -1.521 26.219 3.352 1 96.75 102 VAL A CA 1
ATOM 783 C C . VAL A 1 102 ? -1.478 24.688 3.449 1 96.75 102 VAL A C 1
ATOM 785 O O . VAL A 1 102 ? -0.988 24.141 4.438 1 96.75 102 VAL A O 1
ATOM 788 N N . GLY A 1 103 ? -2.098 24.016 2.516 1 94.19 103 GLY A N 1
ATOM 789 C CA . GLY A 1 103 ? -2.082 22.562 2.49 1 94.19 103 GLY A CA 1
ATOM 790 C C . GLY A 1 103 ? -1.875 22 1.102 1 94.19 103 GLY A C 1
ATOM 791 O O . GLY A 1 103 ? -1.732 22.75 0.132 1 94.19 103 GLY A O 1
ATOM 792 N 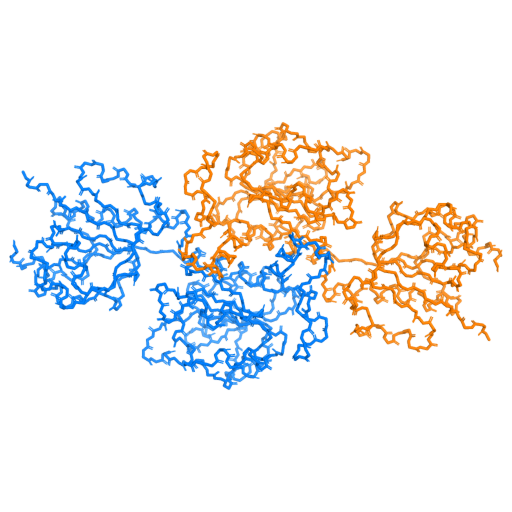N . SER A 1 104 ? -1.681 20.766 1.054 1 95.81 104 SER A N 1
ATOM 793 C CA . SER A 1 104 ? -1.526 20 -0.186 1 95.81 104 SER A CA 1
ATOM 794 C C . SER A 1 104 ? -2.389 18.75 -0.178 1 95.81 104 SER A C 1
ATOM 796 O O . SER A 1 104 ? -2.465 18.047 0.833 1 95.81 104 SER A O 1
ATOM 798 N N . PRO A 1 105 ? -3.043 18.453 -1.287 1 97.5 105 PRO A N 1
ATOM 799 C CA . PRO A 1 105 ? -3.889 17.266 -1.36 1 97.5 105 PRO A CA 1
ATOM 800 C C . PRO A 1 105 ? -3.092 16 -1.647 1 97.5 105 PRO A C 1
ATOM 802 O O . PRO A 1 105 ? -3.646 14.898 -1.608 1 97.5 105 PRO A O 1
ATOM 805 N N . VAL A 1 106 ? -1.804 16.078 -1.89 1 98.25 106 VAL A N 1
ATOM 806 C CA . VAL A 1 106 ? -1.031 14.961 -2.443 1 98.25 106 VAL A CA 1
ATOM 807 C C . VAL A 1 106 ? -0.847 13.883 -1.382 1 98.25 106 VAL A C 1
ATOM 809 O O . VAL A 1 106 ? -1.169 12.711 -1.615 1 98.25 106 VAL A O 1
ATOM 812 N N . ALA A 1 107 ? -0.383 14.281 -0.219 1 98.44 107 ALA A N 1
ATOM 813 C CA . ALA A 1 107 ? -0.056 13.312 0.825 1 98.44 107 ALA A CA 1
ATOM 814 C C . ALA A 1 107 ? -1.292 12.523 1.249 1 98.44 107 ALA A C 1
ATOM 816 O O . ALA A 1 107 ? -1.263 11.289 1.299 1 98.44 107 ALA A O 1
ATOM 817 N N . PRO A 1 108 ? -2.416 13.203 1.51 1 98.44 108 PRO A N 1
ATOM 818 C CA . PRO A 1 108 ? -3.6 12.422 1.879 1 98.44 108 PRO A CA 1
ATOM 819 C C . PRO A 1 108 ? -4.109 11.547 0.737 1 98.44 108 PRO A C 1
ATOM 821 O O . PRO A 1 108 ? -4.625 10.453 0.977 1 98.44 108 PRO A O 1
ATOM 824 N N . ALA A 1 109 ? -4.004 11.977 -0.525 1 98.88 109 ALA A N 1
ATOM 825 C CA . ALA A 1 109 ? -4.426 11.164 -1.664 1 98.88 109 ALA A CA 1
ATOM 826 C C . ALA A 1 109 ? -3.584 9.898 -1.778 1 98.88 109 ALA A C 1
ATOM 828 O O . ALA A 1 109 ? -4.117 8.805 -1.961 1 98.88 109 ALA A O 1
ATOM 829 N N . GLU A 1 110 ? -2.277 10.055 -1.631 1 98.88 110 GLU A N 1
ATOM 830 C CA . GLU A 1 110 ? -1.39 8.906 -1.725 1 98.88 110 GLU A CA 1
ATOM 831 C C . GLU A 1 110 ? -1.611 7.941 -0.561 1 98.88 110 GLU A C 1
ATOM 833 O O . GLU A 1 110 ? -1.551 6.723 -0.737 1 98.88 110 GLU A O 1
ATOM 838 N N . LEU A 1 111 ? -1.892 8.5 0.634 1 98.88 111 LEU A N 1
ATOM 839 C CA . LEU A 1 111 ? -2.186 7.609 1.75 1 98.88 111 LEU A CA 1
ATOM 840 C C . LEU A 1 111 ? -3.463 6.816 1.488 1 98.88 111 LEU A C 1
ATOM 842 O O . LEU A 1 111 ? -3.523 5.617 1.778 1 98.88 111 LEU A O 1
ATOM 846 N N . THR A 1 112 ? -4.453 7.531 0.954 1 98.94 112 THR A N 1
ATOM 847 C CA . THR A 1 112 ? -5.699 6.848 0.614 1 98.94 112 THR A CA 1
ATOM 848 C C . THR A 1 112 ? -5.43 5.656 -0.298 1 98.94 112 THR A C 1
ATOM 850 O O . THR A 1 112 ? -5.902 4.551 -0.037 1 98.94 112 THR A O 1
ATOM 853 N N . TRP A 1 113 ? -4.645 5.867 -1.284 1 98.94 113 TRP A N 1
ATOM 854 C CA . TRP A 1 113 ? -4.375 4.812 -2.254 1 98.94 113 TRP A CA 1
ATOM 855 C C . TRP A 1 113 ? -3.543 3.695 -1.626 1 98.94 113 TRP A C 1
ATOM 857 O O . TRP A 1 113 ? -3.762 2.516 -1.909 1 98.94 113 TRP A O 1
ATOM 867 N N . ALA A 1 114 ? -2.545 4.09 -0.814 1 98.94 114 ALA A N 1
ATOM 868 C CA . ALA A 1 114 ? -1.738 3.105 -0.1 1 98.94 114 ALA A CA 1
ATOM 869 C C . ALA A 1 114 ? -2.615 2.184 0.743 1 98.94 114 ALA A C 1
ATOM 871 O O . ALA A 1 114 ? -2.393 0.972 0.785 1 98.94 114 ALA A O 1
ATOM 872 N N . LEU A 1 115 ? -3.596 2.764 1.372 1 98.94 115 LEU A N 1
ATOM 873 C CA . LEU A 1 115 ? -4.504 1.987 2.209 1 98.94 115 LEU A CA 1
ATOM 874 C C . LEU A 1 115 ? -5.379 1.072 1.358 1 98.94 115 LEU A C 1
ATOM 876 O O . LEU A 1 115 ? -5.645 -0.07 1.738 1 98.94 115 LEU A O 1
ATOM 880 N N . ILE A 1 116 ? -5.824 1.563 0.209 1 98.94 116 ILE A N 1
ATOM 881 C CA . ILE A 1 116 ? -6.605 0.743 -0.71 1 98.94 116 ILE A CA 1
ATOM 882 C C . ILE A 1 116 ? -5.801 -0.491 -1.111 1 98.94 116 ILE A C 1
ATOM 884 O O . ILE A 1 116 ? -6.281 -1.62 -0.983 1 98.94 116 ILE A O 1
ATOM 888 N N . MET A 1 117 ? -4.613 -0.296 -1.494 1 98.88 117 MET A N 1
ATOM 889 C CA . MET A 1 117 ? -3.797 -1.404 -1.982 1 98.88 117 MET A CA 1
ATOM 890 C C . MET A 1 117 ? -3.449 -2.365 -0.849 1 98.88 117 MET A C 1
ATOM 892 O O . MET A 1 117 ? -3.488 -3.582 -1.028 1 98.88 117 MET A O 1
ATOM 896 N N . ALA A 1 118 ? -3.072 -1.778 0.315 1 98.81 118 ALA A N 1
ATOM 897 C CA . ALA A 1 118 ? -2.748 -2.611 1.47 1 98.81 118 ALA A CA 1
ATOM 898 C C . ALA A 1 118 ? -3.922 -3.512 1.845 1 98.81 118 ALA A C 1
ATOM 900 O O . ALA A 1 118 ? -3.734 -4.688 2.16 1 98.81 118 ALA A O 1
ATOM 901 N N . ALA A 1 119 ? -5.098 -2.957 1.773 1 98.69 119 ALA A N 1
ATOM 902 C CA . ALA A 1 119 ? -6.297 -3.713 2.129 1 98.69 119 ALA A CA 1
ATOM 903 C C . ALA A 1 119 ? -6.602 -4.781 1.083 1 98.69 119 ALA A C 1
ATOM 905 O O . ALA A 1 119 ? -6.848 -5.941 1.425 1 98.69 119 ALA A O 1
ATOM 906 N N . MET A 1 120 ? -6.574 -4.406 -0.177 1 98.62 120 MET A N 1
ATOM 907 C CA . MET A 1 120 ? -6.996 -5.293 -1.259 1 98.62 120 MET A CA 1
ATOM 908 C C . MET A 1 120 ? -6.039 -6.477 -1.396 1 98.62 120 MET A C 1
ATOM 910 O O . MET A 1 120 ? -6.453 -7.574 -1.774 1 98.62 120 MET A O 1
ATOM 914 N N . ARG A 1 121 ? -4.781 -6.27 -0.962 1 98.56 121 ARG A N 1
ATOM 915 C CA . ARG A 1 121 ? -3.797 -7.344 -1.054 1 98.56 121 ARG A CA 1
ATOM 916 C C . ARG A 1 121 ? -3.512 -7.945 0.32 1 98.56 121 ARG A C 1
ATOM 918 O O . ARG A 1 121 ? -2.621 -8.781 0.463 1 98.56 121 ARG A O 1
ATOM 925 N N . ARG A 1 122 ? -4.246 -7.543 1.354 1 98.12 122 ARG A N 1
ATOM 926 C CA . ARG A 1 122 ? -4.18 -8.078 2.711 1 98.12 122 ARG A CA 1
ATOM 927 C C . ARG A 1 122 ? -2.77 -7.957 3.279 1 98.12 122 ARG A C 1
ATOM 929 O O . ARG A 1 122 ? -2.307 -8.852 3.994 1 98.12 122 ARG A O 1
ATOM 936 N N . LEU A 1 123 ? -2.041 -6.852 3.025 1 98.56 123 LEU A N 1
ATOM 937 C CA . LEU A 1 123 ? -0.622 -6.703 3.328 1 98.56 123 LEU A CA 1
ATOM 938 C C . LEU A 1 123 ? -0.379 -6.754 4.832 1 98.56 123 LEU A C 1
ATOM 940 O O . LEU A 1 123 ? 0.486 -7.5 5.301 1 98.56 123 LEU A O 1
ATOM 944 N N . PRO A 1 124 ? -1.184 -5.949 5.648 1 98.25 124 PRO A N 1
ATOM 945 C CA . PRO A 1 124 ? -0.885 -5.984 7.082 1 98.25 124 PRO A CA 1
ATOM 946 C C . PRO A 1 124 ? -0.959 -7.391 7.668 1 98.25 124 PRO A C 1
ATOM 948 O O . PRO A 1 124 ? -0.124 -7.766 8.492 1 98.25 124 PRO A O 1
ATOM 951 N N . GLN A 1 125 ? -1.916 -8.219 7.215 1 97.44 125 GLN A N 1
ATOM 952 C CA . GLN A 1 125 ? -2.096 -9.57 7.73 1 97.44 125 GLN A CA 1
ATOM 953 C C . GLN A 1 125 ? -0.946 -10.484 7.301 1 97.44 125 GLN A C 1
ATOM 955 O O . GLN A 1 125 ? -0.348 -11.164 8.133 1 97.44 125 GLN A O 1
ATOM 960 N N . TYR A 1 126 ? -0.63 -10.445 5.996 1 98.19 126 TYR A N 1
ATOM 961 C CA . TYR A 1 126 ? 0.448 -11.289 5.5 1 98.19 126 TYR A CA 1
ATOM 962 C C . TYR A 1 126 ? 1.771 -10.938 6.164 1 98.19 126 TYR A C 1
ATOM 964 O O . TYR A 1 126 ? 2.539 -11.828 6.547 1 98.19 126 TYR A O 1
ATOM 972 N N . ILE A 1 127 ? 2.057 -9.609 6.289 1 97.94 127 ILE A N 1
ATOM 973 C CA . ILE A 1 127 ? 3.305 -9.148 6.879 1 97.94 127 ILE A CA 1
ATOM 974 C C . ILE A 1 127 ? 3.385 -9.594 8.336 1 97.94 127 ILE A C 1
ATOM 976 O O . ILE A 1 127 ? 4.395 -10.156 8.766 1 97.94 127 ILE A O 1
ATOM 980 N N . SER A 1 128 ? 2.324 -9.336 9.078 1 96.25 128 SER A N 1
ATOM 981 C CA . SER A 1 128 ? 2.305 -9.672 10.5 1 96.25 128 SER A CA 1
ATOM 982 C C . SER A 1 128 ? 2.408 -11.18 10.711 1 96.25 128 SER A C 1
ATOM 984 O O . SER A 1 128 ? 3.191 -11.648 11.539 1 96.25 128 SER A O 1
ATOM 986 N N . ASN A 1 129 ? 1.646 -11.969 9.961 1 96.44 129 ASN A N 1
ATOM 987 C CA . ASN A 1 129 ? 1.617 -13.414 10.133 1 96.44 129 ASN A CA 1
ATOM 988 C C . ASN A 1 129 ? 2.949 -14.055 9.742 1 96.44 129 ASN A C 1
ATOM 990 O O . ASN A 1 129 ? 3.385 -15.023 10.367 1 96.44 129 ASN A O 1
ATOM 994 N N . LEU A 1 130 ? 3.592 -13.5 8.703 1 97.44 130 LEU A N 1
ATOM 995 C CA . LEU A 1 130 ? 4.895 -14.016 8.289 1 97.44 130 LEU A CA 1
ATOM 996 C C . LEU A 1 130 ? 5.914 -13.867 9.414 1 97.44 130 LEU A C 1
ATOM 998 O O . LEU A 1 130 ? 6.73 -14.766 9.641 1 97.44 130 LEU A O 1
ATOM 1002 N N . LYS A 1 131 ? 5.891 -12.766 10.094 1 94.81 131 LYS A N 1
ATOM 1003 C CA . LYS A 1 131 ? 6.793 -12.539 11.219 1 94.81 131 LYS A CA 1
ATOM 1004 C C . LYS A 1 131 ? 6.625 -13.625 12.281 1 94.81 131 LYS A C 1
ATOM 1006 O O . LYS A 1 131 ? 7.559 -13.914 13.031 1 94.81 131 LYS A O 1
ATOM 1011 N N . HIS A 1 132 ? 5.445 -14.227 12.297 1 92.56 132 HIS A N 1
ATOM 1012 C CA . HIS A 1 132 ? 5.156 -15.266 13.281 1 92.56 132 HIS A CA 1
ATOM 1013 C C . HIS A 1 132 ? 5.266 -16.656 12.664 1 92.56 132 HIS A C 1
ATOM 1015 O O . HIS A 1 132 ? 4.805 -17.641 13.25 1 92.56 132 HIS A O 1
ATOM 1021 N N . GLY A 1 133 ? 5.734 -16.734 11.469 1 92.81 133 GLY A N 1
ATOM 1022 C CA . GLY A 1 133 ? 6.094 -18.016 10.875 1 92.81 133 GLY A CA 1
ATOM 1023 C C . GLY A 1 133 ? 5.008 -18.578 9.977 1 92.81 133 GLY A C 1
ATOM 1024 O O . GLY A 1 133 ? 5.133 -19.688 9.469 1 92.81 133 GLY A O 1
ATOM 1025 N N . ALA A 1 134 ? 3.936 -17.844 9.781 1 94.5 134 ALA A N 1
ATOM 1026 C CA . ALA A 1 134 ? 2.861 -18.312 8.906 1 94.5 134 ALA A CA 1
ATOM 1027 C C . ALA A 1 134 ? 3.137 -17.938 7.453 1 94.5 134 ALA A C 1
ATOM 1029 O O . ALA A 1 134 ? 3.098 -16.766 7.09 1 94.5 134 ALA A O 1
ATOM 1030 N N . TRP A 1 135 ? 3.398 -18.953 6.645 1 96.75 135 TRP A N 1
ATOM 1031 C CA . TRP A 1 135 ? 3.766 -18.75 5.246 1 96.75 135 TRP A CA 1
ATOM 1032 C C . TRP A 1 135 ? 2.523 -18.672 4.363 1 96.75 135 TRP A C 1
ATOM 1034 O O . TRP A 1 135 ? 1.719 -19.609 4.332 1 96.75 135 TRP A O 1
ATOM 1044 N N . GLN A 1 136 ? 2.322 -17.547 3.67 1 96.88 136 GLN A N 1
ATOM 1045 C CA . GLN A 1 136 ? 1.278 -17.266 2.689 1 96.88 136 GLN A CA 1
ATOM 1046 C C . GLN A 1 136 ? -0.109 -17.406 3.311 1 96.88 136 GLN A C 1
ATOM 1048 O O . GLN A 1 136 ? -1.035 -17.906 2.666 1 96.88 136 GLN A O 1
ATOM 1053 N N . GLN A 1 137 ? -0.19 -17.094 4.57 1 95.31 137 GLN A N 1
ATOM 1054 C CA . GLN A 1 137 ? -1.463 -17.109 5.285 1 95.31 137 GLN A CA 1
ATOM 1055 C C . GLN A 1 137 ? -1.813 -15.711 5.793 1 95.31 137 GLN A C 1
ATOM 1057 O O . GLN A 1 137 ? -1.062 -15.117 6.574 1 95.31 137 GLN A O 1
ATOM 1062 N N . SER A 1 138 ? -2.928 -15.172 5.375 1 94.75 138 SER A N 1
ATOM 1063 C CA . SER A 1 138 ? -3.363 -13.875 5.879 1 94.75 138 SER A CA 1
ATOM 1064 C C . SER A 1 138 ? -4.07 -14.016 7.223 1 94.75 138 SER A C 1
ATOM 1066 O O . SER A 1 138 ? -4.156 -13.047 7.988 1 94.75 138 SER A O 1
ATOM 1068 N N . GLY A 1 139 ? -4.691 -15.172 7.41 1 92.38 139 GLY A N 1
ATOM 1069 C CA . GLY A 1 139 ? -5.434 -15.398 8.641 1 92.38 139 GLY A CA 1
ATOM 1070 C C . GLY A 1 139 ? -6.871 -14.922 8.57 1 92.38 139 GLY A C 1
ATOM 1071 O O . GLY A 1 139 ? -7.652 -15.141 9.5 1 92.38 139 GLY A O 1
ATOM 1072 N N . LEU A 1 140 ? -7.293 -14.312 7.496 1 91.5 140 LEU A N 1
ATOM 1073 C CA . LEU A 1 140 ? -8.656 -13.82 7.328 1 91.5 140 LEU A CA 1
ATOM 1074 C C . LEU A 1 140 ? -9.578 -14.93 6.84 1 91.5 140 LEU A C 1
ATOM 1076 O O . LEU A 1 140 ? -9.617 -15.227 5.645 1 91.5 140 LEU A O 1
ATOM 1080 N N . ARG A 1 141 ? -9.914 -15.977 7.461 1 75.38 141 ARG A N 1
ATOM 1081 C CA . ARG A 1 141 ? -10.742 -17.125 7.086 1 75.38 141 ARG A CA 1
ATOM 1082 C C . ARG A 1 141 ? -11.992 -17.203 7.957 1 75.38 141 ARG A C 1
ATOM 1084 O O . ARG A 1 141 ? -12.727 -18.188 7.902 1 75.38 141 ARG A O 1
ATOM 1091 N N . ALA A 1 142 ? -12.578 -16.156 8.344 1 67 142 ALA A N 1
ATOM 1092 C CA . ALA A 1 142 ? -13.75 -16.266 9.219 1 67 142 ALA A CA 1
ATOM 1093 C C . ALA A 1 142 ? -14.969 -16.734 8.438 1 67 142 ALA A C 1
ATOM 1095 O O . ALA A 1 142 ? -15.07 -16.531 7.227 1 67 142 ALA A O 1
ATOM 1096 N N . ALA A 1 143 ? -15.898 -17.406 9.195 1 71.12 143 ALA A N 1
ATOM 1097 C CA . ALA A 1 143 ? -17.109 -18.031 8.648 1 71.12 143 ALA A CA 1
ATOM 1098 C C . ALA A 1 143 ? -17.969 -16.984 7.934 1 71.12 143 ALA A C 1
ATOM 1100 O O . ALA A 1 143 ? -18.688 -17.312 6.977 1 71.12 143 ALA A O 1
ATOM 1101 N N . SER A 1 144 ? -17.797 -15.75 8.281 1 81.12 144 SER A N 1
ATOM 1102 C CA . SER A 1 144 ? -18.672 -14.719 7.738 1 81.12 144 SER A CA 1
ATOM 1103 C C . SER A 1 144 ? -18.062 -14.078 6.496 1 81.12 144 SER A C 1
ATOM 1105 O O . SER A 1 144 ? -18.719 -13.305 5.805 1 81.12 144 SER A O 1
ATOM 1107 N N . MET A 1 145 ? -16.859 -14.609 6.109 1 88.69 145 MET A N 1
ATOM 1108 C CA . MET A 1 145 ? -16.188 -14 4.965 1 88.69 145 MET A CA 1
ATOM 1109 C C . MET A 1 145 ? -16.312 -14.875 3.725 1 88.69 145 MET A C 1
ATOM 1111 O O . MET A 1 145 ? -16.5 -16.094 3.836 1 88.69 145 MET A O 1
ATOM 1115 N N . PRO A 1 146 ? -16.234 -14.242 2.572 1 90.44 146 PRO A N 1
ATOM 1116 C CA . PRO A 1 146 ? -16.312 -15.023 1.333 1 90.44 146 PRO A CA 1
ATOM 1117 C C . PRO A 1 146 ? -15.188 -16.031 1.202 1 90.44 146 PRO A C 1
ATOM 1119 O O . PRO A 1 146 ? -14.141 -15.891 1.846 1 90.44 146 PRO A O 1
ATOM 1122 N N . ALA A 1 147 ? -15.477 -17 0.334 1 91.69 147 ALA A N 1
ATOM 1123 C CA . ALA A 1 147 ? -14.445 -17.984 0.03 1 91.69 147 ALA A CA 1
ATOM 1124 C C . ALA A 1 147 ? -13.188 -17.312 -0.509 1 91.69 147 ALA A C 1
ATOM 1126 O O . ALA A 1 147 ? -13.266 -16.406 -1.34 1 91.69 147 ALA A O 1
ATOM 1127 N N . ASN A 1 148 ? -12.086 -17.688 0.016 1 95.12 148 ASN A N 1
ATOM 1128 C CA . ASN A 1 148 ? -10.766 -17.25 -0.431 1 95.12 148 ASN A CA 1
ATOM 1129 C C . ASN A 1 148 ? -10.547 -15.766 -0.169 1 95.12 148 ASN A C 1
ATOM 1131 O O . ASN A 1 148 ? -9.781 -15.117 -0.88 1 95.12 148 ASN A O 1
ATOM 1135 N N . PHE A 1 149 ? -11.297 -15.242 0.854 1 95.44 149 PHE A N 1
ATOM 1136 C CA . PHE A 1 149 ? -11.188 -13.836 1.222 1 95.44 149 PHE A CA 1
ATOM 1137 C C . PHE A 1 149 ? -9.75 -13.477 1.561 1 95.44 149 PHE A C 1
ATOM 1139 O O . PHE A 1 149 ? -9.289 -12.367 1.261 1 95.44 149 PHE A O 1
ATOM 1146 N N . GLY A 1 150 ? -9.016 -14.406 2.07 1 94.94 150 GLY A N 1
ATOM 1147 C CA . GLY A 1 150 ? -7.684 -14.18 2.605 1 94.94 150 GLY A CA 1
ATOM 1148 C C . GLY A 1 150 ? -6.633 -13.992 1.527 1 94.94 150 GLY A C 1
ATOM 1149 O O . GLY A 1 150 ? -5.578 -13.398 1.774 1 94.94 150 GLY A O 1
ATOM 1150 N N . ILE A 1 151 ? -6.824 -14.438 0.28 1 96 151 ILE A N 1
ATOM 1151 C CA . ILE A 1 151 ? -5.785 -14.375 -0.742 1 96 151 ILE A CA 1
ATOM 1152 C C . ILE A 1 151 ? -5.684 -12.945 -1.282 1 96 151 ILE A C 1
ATOM 1154 O O . ILE A 1 151 ? -4.621 -12.523 -1.74 1 96 151 ILE A O 1
ATOM 1158 N N . GLY A 1 152 ? -6.648 -12.148 -1.266 1 96.12 152 GLY A N 1
ATOM 1159 C CA . GLY A 1 152 ? -6.68 -10.781 -1.768 1 96.12 152 GLY A CA 1
ATOM 1160 C C . GLY A 1 152 ? -7.074 -10.695 -3.23 1 96.12 152 GLY A C 1
ATOM 1161 O O . GLY A 1 152 ? -7.41 -11.711 -3.85 1 96.12 152 GLY A O 1
ATOM 1162 N N . THR A 1 153 ? -7.113 -9.438 -3.734 1 97.38 153 THR A N 1
ATOM 1163 C CA . THR A 1 153 ? -7.574 -9.195 -5.098 1 97.38 153 THR A CA 1
ATOM 1164 C C . THR A 1 153 ? -6.805 -8.047 -5.734 1 97.38 153 THR A C 1
ATOM 1166 O O . THR A 1 153 ? -6.25 -7.199 -5.031 1 97.38 153 THR A O 1
ATOM 1169 N N . VAL A 1 154 ? -6.691 -8.047 -7.055 1 98.06 154 VAL A N 1
ATOM 1170 C CA . VAL A 1 154 ? -6.125 -6.93 -7.801 1 98.06 154 VAL A CA 1
ATOM 1171 C C . VAL A 1 154 ? -7.18 -5.84 -7.977 1 98.06 154 VAL A C 1
ATOM 1173 O O . VAL A 1 154 ? -8.375 -6.086 -7.789 1 98.06 154 VAL A O 1
ATOM 1176 N N . LEU A 1 155 ? -6.73 -4.633 -8.336 1 98.75 155 LEU A N 1
ATOM 1177 C CA . LEU A 1 155 ? -7.605 -3.486 -8.555 1 98.75 155 LEU A CA 1
ATOM 1178 C C . LEU A 1 155 ? -8.102 -3.451 -10 1 98.75 155 LEU A C 1
ATOM 1180 O O . LEU A 1 155 ? -9.211 -2.992 -10.266 1 98.75 155 LEU A O 1
ATOM 1184 N N . ARG A 1 156 ? -7.242 -3.908 -10.922 1 98.56 156 ARG A N 1
ATOM 1185 C CA . ARG A 1 156 ? -7.594 -3.844 -12.336 1 98.56 156 ARG A CA 1
ATOM 1186 C C . ARG A 1 156 ? -8.945 -4.5 -12.594 1 98.56 156 ARG A C 1
ATOM 1188 O O . ARG A 1 156 ? -9.195 -5.617 -12.133 1 98.56 156 ARG A O 1
ATOM 1195 N N . GLY A 1 157 ? -9.773 -3.781 -13.273 1 98.19 157 GLY A N 1
ATOM 1196 C CA . GLY A 1 157 ? -11.07 -4.309 -13.656 1 98.19 157 GLY A CA 1
ATOM 1197 C C . GLY A 1 157 ? -12.133 -4.098 -12.594 1 98.19 157 GLY A C 1
ATOM 1198 O O . GLY A 1 157 ? -13.328 -4.262 -12.867 1 98.19 157 GLY A O 1
ATOM 1199 N N . LYS A 1 158 ? -11.773 -3.758 -11.367 1 98.69 158 LYS A N 1
ATOM 1200 C CA . LYS A 1 158 ? -12.727 -3.512 -10.289 1 98.69 158 LYS A CA 1
ATOM 1201 C C . LYS A 1 158 ? -13.281 -2.094 -10.359 1 98.69 158 LYS A C 1
ATOM 1203 O O . LYS A 1 158 ? -12.773 -1.256 -11.109 1 98.69 158 LYS A O 1
ATOM 1208 N N . THR A 1 159 ? -14.297 -1.836 -9.609 1 98.81 159 THR A N 1
ATOM 1209 C CA . THR A 1 159 ? -14.945 -0.529 -9.625 1 98.81 159 THR A CA 1
ATOM 1210 C C . THR A 1 159 ? -14.562 0.276 -8.383 1 98.81 159 THR A C 1
ATOM 1212 O O . THR A 1 159 ? -14.711 -0.201 -7.258 1 98.81 159 THR A O 1
ATOM 1215 N N . LEU A 1 160 ? -14.031 1.449 -8.625 1 98.94 160 LEU A N 1
ATOM 1216 C CA . LEU A 1 160 ? -13.711 2.412 -7.574 1 98.94 160 LEU A CA 1
ATOM 1217 C C . LEU A 1 160 ? -14.789 3.479 -7.465 1 98.94 160 LEU A C 1
ATOM 1219 O O . LEU A 1 160 ? -15.055 4.207 -8.422 1 98.94 160 LEU A O 1
ATOM 1223 N N . GLY A 1 161 ? -15.43 3.504 -6.324 1 98.88 161 GLY A N 1
ATOM 1224 C CA . GLY A 1 161 ? -16.375 4.57 -6.039 1 98.88 161 GLY A CA 1
ATOM 1225 C C . GLY A 1 161 ? -15.766 5.719 -5.258 1 98.88 161 GLY A C 1
ATOM 1226 O O . GLY A 1 161 ? -15.18 5.512 -4.195 1 98.88 161 GLY A O 1
ATOM 1227 N N . ILE A 1 162 ? -15.93 6.898 -5.785 1 98.88 162 ILE A N 1
ATOM 1228 C CA . ILE A 1 162 ? -15.438 8.117 -5.148 1 98.88 162 ILE A CA 1
ATOM 1229 C C . ILE A 1 162 ? -16.609 8.969 -4.68 1 98.88 162 ILE A C 1
ATOM 1231 O O . ILE A 1 162 ? -17.391 9.469 -5.5 1 98.88 162 ILE A O 1
ATOM 1235 N N . TRP A 1 163 ? -16.75 9.078 -3.387 1 98.81 163 TRP A N 1
ATOM 1236 C CA . TRP A 1 163 ? -17.75 10.016 -2.885 1 98.81 163 TRP A CA 1
ATOM 1237 C C . TRP A 1 163 ? -17.125 11.352 -2.527 1 98.81 163 TRP A C 1
ATOM 1239 O O . TRP A 1 163 ? -16.5 11.492 -1.471 1 98.81 163 TRP A O 1
ATOM 1249 N N . GLY A 1 164 ? -17.484 12.375 -3.248 1 98 164 GLY A N 1
ATOM 1250 C CA . GLY A 1 164 ? -16.812 13.672 -3.178 1 98 164 GLY A CA 1
ATOM 1251 C C . GLY A 1 164 ? -15.703 13.828 -4.199 1 98 164 GLY A C 1
ATOM 1252 O O . GLY A 1 164 ? -14.688 13.141 -4.125 1 98 164 GLY A O 1
ATOM 1253 N N . TYR A 1 165 ? -15.828 14.758 -5.145 1 98.19 165 TYR A N 1
ATOM 1254 C CA . TYR A 1 165 ? -14.93 14.898 -6.285 1 98.19 165 TYR A CA 1
ATOM 1255 C C . TYR A 1 165 ? -14.219 16.25 -6.258 1 98.19 165 TYR A C 1
ATOM 1257 O O . TYR A 1 165 ? -14.195 16.969 -7.262 1 98.19 165 TYR A O 1
ATOM 1265 N N . GLY A 1 166 ? -13.742 16.562 -5.047 1 97.38 166 GLY A N 1
ATOM 1266 C CA . GLY A 1 166 ? -12.852 17.688 -4.898 1 97.38 166 GLY A CA 1
ATOM 1267 C C . GLY A 1 166 ? -11.414 17.375 -5.285 1 97.38 166 GLY A C 1
ATOM 1268 O O . GLY A 1 166 ? -11.164 16.469 -6.082 1 97.38 166 GLY A O 1
ATOM 1269 N N . ARG A 1 167 ? -10.43 18.125 -4.797 1 97.12 167 ARG A N 1
ATOM 1270 C CA . ARG A 1 167 ? -9.031 18 -5.18 1 97.12 167 ARG A CA 1
ATOM 1271 C C . ARG A 1 167 ? -8.508 16.594 -4.902 1 97.12 167 ARG A C 1
ATOM 1273 O O . ARG A 1 167 ? -7.953 15.953 -5.793 1 97.12 167 ARG A O 1
ATOM 1280 N N . ILE A 1 168 ? -8.695 16.125 -3.666 1 98.38 168 ILE A N 1
ATOM 1281 C CA . ILE A 1 168 ? -8.18 14.812 -3.283 1 98.38 168 ILE A CA 1
ATOM 1282 C C . ILE A 1 168 ? -8.922 13.727 -4.051 1 98.38 168 ILE A C 1
ATOM 1284 O O . ILE A 1 168 ? -8.305 12.797 -4.582 1 98.38 168 ILE A O 1
ATOM 1288 N N . GLY A 1 169 ? -10.273 13.805 -4.148 1 98.69 169 GLY A N 1
ATOM 1289 C CA . GLY A 1 169 ? -11.07 12.844 -4.902 1 98.69 169 GLY A CA 1
ATOM 1290 C C . GLY A 1 169 ? -10.625 12.703 -6.344 1 98.69 169 GLY A C 1
ATOM 1291 O O . GLY A 1 169 ? -10.594 11.602 -6.887 1 98.69 169 GLY A O 1
ATOM 1292 N N . GLN A 1 170 ? -10.305 13.805 -6.965 1 98.69 170 GLN A N 1
ATOM 1293 C CA . GLN A 1 170 ? -9.859 13.797 -8.352 1 98.69 170 GLN A CA 1
ATOM 1294 C C . GLN A 1 170 ? -8.523 13.07 -8.5 1 98.69 170 GLN A C 1
ATOM 1296 O O . GLN A 1 170 ? -8.328 12.312 -9.453 1 98.69 170 GLN A O 1
ATOM 1301 N N . ILE A 1 171 ? -7.617 13.305 -7.559 1 98.81 171 ILE A N 1
ATOM 1302 C CA . ILE A 1 171 ? -6.32 12.641 -7.609 1 98.81 171 ILE A CA 1
ATOM 1303 C C . ILE A 1 171 ? -6.508 11.133 -7.453 1 98.81 171 ILE A C 1
ATOM 1305 O O . ILE A 1 171 ? -5.957 10.352 -8.227 1 98.81 171 ILE A O 1
ATOM 1309 N N . VAL A 1 172 ? -7.34 10.711 -6.52 1 98.94 172 VAL A N 1
ATOM 1310 C CA . VAL A 1 172 ? -7.582 9.297 -6.266 1 98.94 172 VAL A CA 1
ATOM 1311 C C . VAL A 1 172 ? -8.273 8.664 -7.473 1 98.94 172 VAL A C 1
ATOM 1313 O O . VAL A 1 172 ? -7.961 7.531 -7.855 1 98.94 172 VAL A O 1
ATOM 1316 N N . ALA A 1 173 ? -9.195 9.414 -8.078 1 98.88 173 ALA A N 1
ATOM 1317 C CA . ALA A 1 173 ? -9.828 8.945 -9.312 1 98.88 173 ALA A CA 1
ATOM 1318 C C . ALA A 1 173 ? -8.789 8.688 -10.398 1 98.88 173 ALA A C 1
ATOM 1320 O O . ALA A 1 173 ? -8.867 7.695 -11.125 1 98.88 173 ALA A O 1
ATOM 1321 N N . GLY A 1 174 ? -7.859 9.586 -10.508 1 98.69 174 GLY A N 1
ATOM 1322 C CA . GLY A 1 174 ? -6.777 9.422 -11.469 1 98.69 174 GLY A CA 1
ATOM 1323 C C . GLY A 1 174 ? -5.953 8.172 -11.234 1 98.69 174 GLY A C 1
ATOM 1324 O O . GLY A 1 174 ? -5.602 7.461 -12.18 1 98.69 174 GLY A O 1
ATOM 1325 N N . TYR A 1 175 ? -5.613 7.906 -9.953 1 98.88 175 TYR A N 1
ATOM 1326 C CA . TYR A 1 175 ? -4.926 6.66 -9.625 1 98.88 175 TYR A CA 1
ATOM 1327 C C . TYR A 1 175 ? -5.742 5.453 -10.062 1 98.88 175 TYR A C 1
ATOM 1329 O O . TYR A 1 175 ? -5.207 4.523 -10.672 1 98.88 175 TYR A O 1
ATOM 1337 N N . GLY A 1 176 ? -7.055 5.492 -9.727 1 98.81 176 GLY A N 1
ATOM 1338 C CA . GLY A 1 176 ? -7.922 4.398 -10.141 1 98.81 176 GLY A CA 1
ATOM 1339 C C . GLY A 1 176 ? -7.859 4.113 -11.625 1 98.81 176 GLY A C 1
ATOM 1340 O O . GLY A 1 176 ? -7.738 2.957 -12.039 1 98.81 176 GLY A O 1
ATOM 1341 N N . ARG A 1 177 ? -7.906 5.105 -12.43 1 98.5 177 ARG A N 1
ATOM 1342 C CA . ARG A 1 177 ? -7.832 4.953 -13.883 1 98.5 177 ARG A CA 1
ATOM 1343 C C . ARG A 1 177 ? -6.492 4.352 -14.305 1 98.5 177 ARG A C 1
ATOM 1345 O O . ARG A 1 177 ? -6.445 3.477 -15.172 1 98.5 177 ARG A O 1
ATOM 1352 N N . ALA A 1 178 ? -5.438 4.824 -13.695 1 98.56 178 ALA A N 1
ATOM 1353 C CA . ALA A 1 178 ? -4.102 4.336 -14.031 1 98.56 178 ALA A CA 1
ATOM 1354 C C . ALA A 1 178 ? -3.971 2.846 -13.734 1 98.56 178 ALA A C 1
ATOM 1356 O O . ALA A 1 178 ? -3.225 2.135 -14.414 1 98.56 178 ALA A O 1
ATOM 1357 N N . PHE A 1 179 ? -4.727 2.332 -12.781 1 98.81 179 PHE A N 1
ATOM 1358 C CA . PHE A 1 179 ? -4.664 0.927 -12.391 1 98.81 179 PHE A CA 1
ATOM 1359 C C . PHE A 1 179 ? -5.691 0.106 -13.156 1 98.81 179 PHE A C 1
ATOM 1361 O O . PHE A 1 179 ? -5.863 -1.087 -12.898 1 98.81 179 PHE A O 1
ATOM 1368 N N . GLY A 1 180 ? -6.418 0.749 -14.078 1 98.56 180 GLY A N 1
ATOM 1369 C CA . GLY A 1 180 ? -7.371 0.05 -14.922 1 98.56 180 GLY A CA 1
ATOM 1370 C C . GLY A 1 180 ? -8.695 -0.216 -14.234 1 98.56 180 GLY A C 1
ATOM 1371 O O . GLY A 1 180 ? -9.406 -1.166 -14.578 1 98.56 180 GLY A O 1
ATOM 1372 N N . MET A 1 181 ? -9.031 0.581 -13.211 1 98.75 181 MET A N 1
ATOM 1373 C CA . MET A 1 181 ? -10.32 0.443 -12.539 1 98.75 181 MET A CA 1
ATOM 1374 C C . MET A 1 181 ? -11.406 1.222 -13.273 1 98.75 181 MET A C 1
ATOM 1376 O O . MET A 1 181 ? -11.109 2.156 -14.023 1 98.75 181 MET A O 1
ATOM 1380 N N . ASN A 1 182 ? -12.664 0.757 -13.094 1 98.44 182 ASN A N 1
ATOM 1381 C CA . ASN A 1 182 ? -13.828 1.574 -13.422 1 98.44 182 ASN A CA 1
ATOM 1382 C C . ASN A 1 182 ? -14.148 2.572 -12.312 1 98.44 182 ASN A C 1
ATOM 1384 O O . ASN A 1 182 ? -14.469 2.176 -11.195 1 98.44 182 ASN A O 1
ATOM 1388 N N . VAL A 1 183 ? -14.055 3.867 -12.633 1 98.69 183 VAL A N 1
ATOM 1389 C CA . VAL A 1 183 ? -14.242 4.875 -11.594 1 98.69 183 VAL A CA 1
ATOM 1390 C C . VAL A 1 183 ? -15.664 5.434 -11.656 1 98.69 183 VAL A C 1
ATOM 1392 O O . VAL A 1 183 ? -16.125 5.848 -12.727 1 98.69 183 VAL A O 1
ATOM 1395 N N . ARG A 1 184 ? -16.328 5.379 -10.562 1 98.56 184 ARG A N 1
ATOM 1396 C CA . ARG A 1 184 ? -17.672 5.902 -10.414 1 98.56 184 ARG A CA 1
ATOM 1397 C C . ARG A 1 184 ? -17.734 6.949 -9.312 1 98.56 184 ARG A C 1
ATOM 1399 O O . ARG A 1 184 ? -17.297 6.699 -8.188 1 98.56 184 ARG A O 1
ATOM 1406 N N . VAL A 1 185 ? -18.297 8.141 -9.609 1 98.5 185 VAL A N 1
ATOM 1407 C CA . VAL A 1 185 ? -18.312 9.242 -8.656 1 98.5 185 VAL A CA 1
ATOM 1408 C C . VAL A 1 185 ? -19.734 9.453 -8.125 1 98.5 185 VAL A C 1
ATOM 1410 O O . VAL A 1 185 ? -20.703 9.328 -8.867 1 98.5 185 VAL A O 1
ATOM 1413 N N . TRP A 1 186 ? -19.812 9.703 -6.875 1 98.38 186 TRP A N 1
ATOM 1414 C CA . TRP A 1 186 ? -21.031 10.156 -6.215 1 98.38 186 TRP A CA 1
ATOM 1415 C C . TRP A 1 186 ? -20.797 11.453 -5.449 1 98.38 186 TRP A C 1
ATOM 1417 O O . TRP A 1 186 ? -19.641 11.789 -5.141 1 98.38 186 TRP A O 1
ATOM 1427 N N . GLY A 1 187 ? -21.828 12.164 -5.176 1 96.19 187 GLY A N 1
ATOM 1428 C CA . GLY A 1 187 ? -21.75 13.438 -4.477 1 96.19 187 GLY A CA 1
ATOM 1429 C C . GLY A 1 187 ? -22.781 14.438 -4.934 1 96.19 187 GLY A C 1
ATOM 1430 O O . GLY A 1 187 ? -23.812 14.062 -5.516 1 96.19 187 GLY A O 1
ATOM 1431 N N . ARG A 1 188 ? -22.562 15.688 -4.625 1 94.25 188 ARG A N 1
ATOM 1432 C CA . ARG A 1 188 ? -23.453 16.781 -5.027 1 94.25 188 ARG A CA 1
ATOM 1433 C C . ARG A 1 188 ? -23.453 16.938 -6.543 1 94.25 188 ARG A C 1
ATOM 1435 O O . ARG A 1 188 ? -22.609 16.391 -7.238 1 94.25 188 ARG A O 1
ATOM 1442 N N . GLU A 1 189 ? -24.375 17.703 -7 1 94.12 189 GLU A N 1
ATOM 1443 C CA . GLU A 1 189 ? -24.578 17.875 -8.438 1 94.12 189 GLU A CA 1
ATOM 1444 C C . GLU A 1 189 ? -23.328 18.391 -9.117 1 94.12 189 GLU A C 1
ATOM 1446 O O . GLU A 1 189 ? -22.953 17.922 -10.188 1 94.12 189 GLU A O 1
ATOM 1451 N N . ALA A 1 190 ? -22.766 19.328 -8.508 1 93.81 190 ALA A N 1
ATOM 1452 C CA . ALA A 1 190 ? -21.562 19.922 -9.094 1 93.81 190 ALA A CA 1
ATOM 1453 C C . ALA A 1 190 ? -20.453 18.891 -9.234 1 93.81 190 ALA A C 1
ATOM 1455 O O . ALA A 1 190 ? -19.734 18.875 -10.242 1 93.81 190 ALA A O 1
ATOM 1456 N N . SER A 1 191 ? -20.234 18.047 -8.25 1 94.06 191 SER A N 1
ATOM 1457 C CA . SER A 1 191 ? -19.234 16.984 -8.281 1 94.06 191 SER A CA 1
ATOM 1458 C C . SER A 1 191 ? -19.531 15.992 -9.398 1 94.06 191 SER A C 1
ATOM 1460 O O . SER A 1 191 ? -18.625 15.617 -10.156 1 94.06 191 SER A O 1
ATOM 1462 N N . ARG A 1 192 ? -20.734 15.57 -9.492 1 96.12 192 ARG A N 1
ATOM 1463 C CA . ARG A 1 192 ? -21.141 14.602 -10.508 1 96.12 192 ARG A CA 1
ATOM 1464 C C . ARG A 1 192 ? -20.969 15.172 -11.906 1 96.12 192 ARG A C 1
ATOM 1466 O O . ARG A 1 192 ? -20.484 14.5 -12.812 1 96.12 192 ARG A O 1
ATOM 1473 N N . ALA A 1 193 ? -21.375 16.422 -12.086 1 96.62 193 ALA A N 1
ATOM 1474 C CA . ALA A 1 193 ? -21.25 17.094 -13.383 1 96.62 193 ALA A CA 1
ATOM 1475 C C . ALA A 1 193 ? -19.781 17.188 -13.797 1 96.62 193 ALA A C 1
ATOM 1477 O O . ALA A 1 193 ? -19.453 16.938 -14.961 1 96.62 193 ALA A O 1
ATOM 1478 N N . GLN A 1 194 ? -18.969 17.594 -12.828 1 97.25 194 GLN A N 1
ATOM 1479 C CA . GLN A 1 194 ? -17.547 17.703 -13.117 1 97.25 194 GLN A CA 1
ATOM 1480 C C . GLN A 1 194 ? -16.953 16.344 -13.477 1 97.25 194 GLN A C 1
ATOM 1482 O O . GLN A 1 194 ? -16.109 16.25 -14.383 1 97.25 194 GLN A O 1
ATOM 1487 N N . ALA A 1 195 ? -17.297 15.312 -12.766 1 97.56 195 ALA A N 1
ATOM 1488 C CA . ALA A 1 195 ? -16.812 13.969 -13.031 1 97.56 195 ALA A CA 1
ATOM 1489 C C . ALA A 1 195 ? -17.172 13.523 -14.445 1 97.56 195 ALA A C 1
ATOM 1491 O O . ALA A 1 195 ? -16.344 12.953 -15.156 1 97.56 195 ALA A O 1
ATOM 1492 N N . LEU A 1 196 ? -18.422 13.758 -14.859 1 97.38 196 LEU A N 1
ATOM 1493 C CA . LEU A 1 196 ? -18.859 13.43 -16.219 1 97.38 196 LEU A CA 1
ATOM 1494 C C . LEU A 1 196 ? -18.016 14.172 -17.25 1 97.38 196 LEU A C 1
ATOM 1496 O O . LEU A 1 196 ? -17.625 13.594 -18.266 1 97.38 196 LEU A O 1
ATOM 1500 N N . SER A 1 197 ? -17.766 15.398 -16.953 1 97.75 197 SER A N 1
ATOM 1501 C CA . SER A 1 197 ? -16.953 16.203 -17.859 1 97.75 197 SER A CA 1
ATOM 1502 C C . SER A 1 197 ? -15.539 15.648 -17.984 1 97.75 197 SER A C 1
ATOM 1504 O O . SER A 1 197 ? -14.914 15.766 -19.031 1 97.75 197 SER A O 1
ATOM 1506 N N . ASP A 1 198 ? -15.078 15.07 -16.906 1 97.38 198 ASP A N 1
ATOM 1507 C CA . ASP A 1 198 ? -13.734 14.508 -16.891 1 97.38 198 ASP A CA 1
ATOM 1508 C C . ASP A 1 198 ? -13.719 13.102 -17.484 1 97.38 198 ASP A C 1
ATOM 1510 O O . ASP A 1 198 ? -12.695 12.414 -17.422 1 97.38 198 ASP A O 1
ATOM 1514 N N . GLY A 1 199 ? -14.844 12.625 -17.938 1 97.06 199 GLY A N 1
ATOM 1515 C CA . GLY A 1 199 ? -14.922 11.344 -18.625 1 97.06 199 GLY A CA 1
ATOM 1516 C C . GLY A 1 199 ? -15.125 10.172 -17.688 1 97.06 199 GLY A C 1
ATOM 1517 O O . GLY A 1 199 ? -14.852 9.031 -18.047 1 97.06 199 GLY A O 1
ATOM 1518 N N . LEU A 1 200 ? -15.5 10.477 -16.453 1 98 200 LEU A N 1
ATOM 1519 C CA . LEU A 1 200 ? -15.758 9.414 -15.492 1 98 200 LEU A CA 1
ATOM 1520 C C . LEU A 1 200 ? -17.25 9.062 -15.461 1 98 200 LEU A C 1
ATOM 1522 O O . LEU A 1 200 ? -18.078 9.789 -16.016 1 98 200 LEU A O 1
ATOM 1526 N N . GLN A 1 201 ? -17.547 7.965 -14.883 1 97.75 201 GLN A N 1
ATOM 1527 C CA . GLN A 1 201 ? -18.938 7.578 -14.664 1 97.75 201 GLN A CA 1
ATOM 1528 C C . GLN A 1 201 ? -19.469 8.148 -13.344 1 97.75 201 GLN A C 1
ATOM 1530 O O . GLN A 1 201 ? -18.688 8.477 -12.445 1 97.75 201 GLN A O 1
ATOM 1535 N N . VAL A 1 202 ? -20.719 8.328 -13.336 1 97.31 202 VAL A N 1
ATOM 1536 C CA . VAL A 1 202 ? -21.375 8.781 -12.117 1 97.31 202 VAL A CA 1
ATOM 1537 C C . VAL A 1 202 ? -22.5 7.812 -11.734 1 97.31 202 VAL A C 1
ATOM 1539 O O . VAL A 1 202 ? -23.109 7.199 -12.609 1 97.31 202 VAL A O 1
ATOM 1542 N N . ALA A 1 203 ? -22.625 7.613 -10.445 1 95.06 203 ALA A N 1
ATOM 1543 C CA . ALA A 1 203 ? -23.75 6.793 -9.984 1 95.06 203 ALA A CA 1
ATOM 1544 C C . ALA A 1 203 ? -25.062 7.562 -10.07 1 95.06 203 ALA A C 1
ATOM 1546 O O . ALA A 1 203 ? -25.094 8.773 -9.828 1 95.06 203 ALA A O 1
ATOM 1547 N N . THR A 1 204 ? -26.125 6.844 -10.32 1 93.12 204 THR A N 1
ATOM 1548 C CA . THR A 1 204 ? -27.438 7.469 -10.469 1 93.12 204 THR A CA 1
ATOM 1549 C C . THR A 1 204 ? -28.125 7.613 -9.117 1 93.12 204 THR A C 1
ATOM 1551 O O . THR A 1 204 ? -28.859 8.57 -8.891 1 93.12 204 THR A O 1
ATOM 1554 N N . THR A 1 205 ? -27.906 6.609 -8.289 1 96 205 THR A N 1
ATOM 1555 C CA . THR A 1 205 ? -28.453 6.656 -6.938 1 96 205 THR A CA 1
ATOM 1556 C C . THR A 1 205 ? -27.391 6.277 -5.906 1 96 205 THR A C 1
ATOM 1558 O O . THR A 1 205 ? -26.406 5.621 -6.234 1 96 205 THR A O 1
ATOM 1561 N N . ARG A 1 206 ? -27.625 6.684 -4.773 1 96.62 206 ARG A N 1
ATOM 1562 C CA . ARG A 1 206 ? -26.766 6.348 -3.643 1 96.62 206 ARG A CA 1
ATOM 1563 C C . ARG A 1 206 ? -26.688 4.836 -3.451 1 96.62 206 ARG A C 1
ATOM 1565 O O . ARG A 1 206 ? -25.594 4.301 -3.199 1 96.62 206 ARG A O 1
ATOM 1572 N N . GLU A 1 207 ? -27.781 4.133 -3.531 1 97.25 207 GLU A N 1
ATOM 1573 C CA . GLU A 1 207 ? -27.844 2.684 -3.391 1 97.25 207 GLU A CA 1
ATOM 1574 C C . GLU A 1 207 ? -26.984 1.988 -4.449 1 97.25 207 GLU A C 1
ATOM 1576 O O . GLU A 1 207 ? -26.266 1.045 -4.145 1 97.25 207 GLU A O 1
ATOM 1581 N N . GLU A 1 208 ? -27.125 2.467 -5.633 1 96.94 208 GLU A N 1
ATOM 1582 C CA . GLU A 1 208 ? -26.328 1.921 -6.723 1 96.94 208 GLU A CA 1
ATOM 1583 C C . GLU A 1 208 ? -24.844 2.129 -6.469 1 96.94 208 GLU A C 1
ATOM 1585 O O . GLU A 1 208 ? -24.031 1.236 -6.73 1 96.94 208 GLU A O 1
ATOM 1590 N N . PHE A 1 209 ? -24.562 3.273 -6 1 98.31 209 PHE A N 1
ATOM 1591 C CA . PHE A 1 209 ? -23.172 3.617 -5.707 1 98.31 209 PHE A CA 1
ATOM 1592 C C . PHE A 1 209 ? -22.562 2.619 -4.734 1 98.31 209 PHE A C 1
ATOM 1594 O O . PHE A 1 209 ? -21.531 2.01 -5.027 1 98.31 209 PHE A O 1
ATOM 1601 N N . PHE A 1 210 ? -23.156 2.328 -3.637 1 98.69 210 PHE A N 1
ATOM 1602 C CA . PHE A 1 210 ? -22.609 1.467 -2.594 1 98.69 210 PHE A CA 1
ATOM 1603 C C . PHE A 1 210 ? -22.656 0.004 -3.02 1 98.69 210 PHE A C 1
ATOM 1605 O O . PHE A 1 210 ? -21.75 -0.766 -2.719 1 98.69 210 PHE A O 1
ATOM 1612 N N . SER A 1 211 ? -23.656 -0.41 -3.783 1 98.31 211 SER A N 1
ATOM 1613 C CA . SER A 1 211 ? -23.859 -1.822 -4.094 1 98.31 211 SER A CA 1
ATOM 1614 C C . SER A 1 211 ? -22.953 -2.27 -5.234 1 98.31 211 SER A C 1
ATOM 1616 O O . SER A 1 211 ? -22.625 -3.451 -5.34 1 98.31 211 SER A O 1
ATOM 1618 N N . GLN A 1 212 ? -22.531 -1.347 -6.07 1 97.94 212 GLN A N 1
ATOM 1619 C CA . GLN A 1 212 ? -21.844 -1.763 -7.289 1 97.94 212 GLN A CA 1
ATOM 1620 C C . GLN A 1 212 ? -20.344 -1.595 -7.16 1 97.94 212 GLN A C 1
ATOM 1622 O O . GLN A 1 212 ? -19.578 -2.172 -7.934 1 97.94 212 GLN A O 1
ATOM 1627 N N . CYS A 1 213 ? -19.906 -0.836 -6.25 1 98.81 213 CYS A N 1
ATOM 1628 C CA . CYS A 1 213 ? -18.484 -0.542 -6.145 1 98.81 213 CYS A CA 1
ATOM 1629 C C . CYS A 1 213 ? -17.75 -1.64 -5.379 1 98.81 213 CYS A C 1
ATOM 1631 O O . CYS A 1 213 ? -18.297 -2.215 -4.438 1 98.81 213 CYS A O 1
ATOM 1633 N N . ASP A 1 214 ? -16.547 -1.938 -5.781 1 98.81 214 ASP A N 1
ATOM 1634 C CA . ASP A 1 214 ? -15.648 -2.848 -5.07 1 98.81 214 ASP A CA 1
ATOM 1635 C C . ASP A 1 214 ? -14.852 -2.107 -3.998 1 98.81 214 ASP A C 1
ATOM 1637 O O . ASP A 1 214 ? -14.43 -2.705 -3.006 1 98.81 214 ASP A O 1
ATOM 1641 N N . VAL A 1 215 ? -14.57 -0.86 -4.199 1 98.94 215 VAL A N 1
ATOM 1642 C CA . VAL A 1 215 ? -13.945 0.064 -3.26 1 98.94 215 VAL A CA 1
ATOM 1643 C C . VAL A 1 215 ? -14.742 1.364 -3.203 1 98.94 215 VAL A C 1
ATOM 1645 O O . VAL A 1 215 ? -15.078 1.942 -4.242 1 98.94 215 VAL A O 1
ATOM 1648 N N . VAL A 1 216 ? -15.102 1.788 -2.025 1 98.94 216 VAL A N 1
ATOM 1649 C CA . VAL A 1 216 ? -15.719 3.096 -1.817 1 98.94 216 VAL A CA 1
ATOM 1650 C C . VAL A 1 216 ? -14.797 3.973 -0.977 1 98.94 216 VAL A C 1
ATOM 1652 O O . VAL A 1 216 ? -14.383 3.582 0.117 1 98.94 216 VAL A O 1
ATOM 1655 N N . SER A 1 217 ? -14.445 5.082 -1.486 1 98.94 217 SER A N 1
ATOM 1656 C CA . SER A 1 217 ? -13.57 6.02 -0.792 1 98.94 217 SER A CA 1
ATOM 1657 C C . SER A 1 217 ? -14.273 7.348 -0.53 1 98.94 217 SER A C 1
ATOM 1659 O O . SER A 1 217 ? -14.859 7.938 -1.441 1 98.94 217 SER A O 1
ATOM 1661 N N . LEU A 1 218 ? -14.203 7.852 0.709 1 98.94 218 LEU A N 1
ATOM 1662 C CA . LEU A 1 218 ? -14.898 9.07 1.108 1 98.94 218 LEU A CA 1
ATOM 1663 C C . LEU A 1 218 ? -13.969 10.273 1.045 1 98.94 218 LEU A C 1
ATOM 1665 O O . LEU A 1 218 ? -12.875 10.25 1.622 1 98.94 218 LEU A O 1
ATOM 1669 N N . HIS A 1 219 ? -14.359 11.281 0.383 1 98.62 219 HIS A N 1
ATOM 1670 C CA . HIS A 1 219 ? -13.617 12.531 0.237 1 98.62 219 HIS A CA 1
ATOM 1671 C C . HIS A 1 219 ? -14.539 13.742 0.391 1 98.62 219 HIS A C 1
ATOM 1673 O O . HIS A 1 219 ? -14.547 14.633 -0.461 1 98.62 219 HIS A O 1
ATOM 1679 N N . LEU A 1 220 ? -15.219 13.766 1.527 1 97.94 220 LEU A N 1
ATOM 1680 C CA . LEU A 1 220 ? -16.188 14.805 1.835 1 97.94 220 LEU A CA 1
ATOM 1681 C C . LEU A 1 220 ? -15.688 15.711 2.959 1 97.94 220 LEU A C 1
ATOM 1683 O O . LEU A 1 220 ? -15 15.242 3.871 1 97.94 220 LEU A O 1
ATOM 1687 N N . ARG A 1 221 ? -16.062 16.969 2.893 1 95.31 221 ARG A N 1
ATOM 1688 C CA . ARG A 1 221 ? -15.883 17.859 4.039 1 95.31 221 ARG A CA 1
ATOM 1689 C C . ARG A 1 221 ? -16.906 17.547 5.129 1 95.31 221 ARG A C 1
ATOM 1691 O O . ARG A 1 221 ? -18.062 17.266 4.832 1 95.31 221 ARG A O 1
ATOM 1698 N N . LEU A 1 222 ? -16.484 17.594 6.324 1 96.38 222 LEU A N 1
ATOM 1699 C CA . LEU A 1 222 ? -17.406 17.406 7.438 1 96.38 222 LEU A CA 1
ATOM 1700 C C . LEU A 1 222 ? -18.109 18.703 7.781 1 96.38 222 LEU A C 1
ATOM 1702 O O . LEU A 1 222 ? -17.469 19.734 7.988 1 96.38 222 LEU A O 1
ATOM 1706 N N . ASN A 1 223 ? -19.281 18.766 7.734 1 95.38 223 ASN A N 1
ATOM 1707 C CA . ASN A 1 223 ? -20.172 19.844 8.156 1 95.38 223 ASN A CA 1
ATOM 1708 C C . ASN A 1 223 ? -21.516 19.297 8.625 1 95.38 223 ASN A C 1
ATOM 1710 O O . ASN A 1 223 ? -21.688 18.094 8.781 1 95.38 223 ASN A O 1
ATOM 1714 N N . ASP A 1 224 ? -22.438 20.188 8.898 1 95.94 224 ASP A N 1
ATOM 1715 C CA . ASP A 1 224 ? -23.719 19.75 9.453 1 95.94 224 ASP A CA 1
ATOM 1716 C C . ASP A 1 224 ? -24.469 18.875 8.461 1 95.94 224 ASP A C 1
ATOM 1718 O O . ASP A 1 224 ? -25.188 17.953 8.859 1 95.94 224 ASP A O 1
ATOM 1722 N N . GLU A 1 225 ? -24.281 19.109 7.211 1 96 225 GLU A N 1
ATOM 1723 C CA . GLU A 1 225 ? -25 18.375 6.164 1 96 225 GLU A CA 1
ATOM 1724 C C . GLU A 1 225 ? -24.391 17 5.945 1 96 225 GLU A C 1
ATOM 1726 O O . GLU A 1 225 ? -25.062 16.078 5.492 1 96 225 GLU A O 1
ATOM 1731 N N . THR A 1 226 ? -23.109 16.828 6.258 1 97.69 226 THR A N 1
ATOM 1732 C CA . THR A 1 226 ? -22.422 15.602 5.902 1 97.69 226 THR A CA 1
ATOM 1733 C C . THR A 1 226 ? -22.156 14.75 7.141 1 97.69 226 THR A C 1
ATOM 1735 O O . THR A 1 226 ? -21.734 13.602 7.035 1 97.69 226 THR A O 1
ATOM 1738 N N . ARG A 1 227 ? -22.406 15.297 8.328 1 98.12 227 ARG A N 1
ATOM 1739 C CA . ARG A 1 227 ? -22.25 14.516 9.547 1 98.12 227 ARG A CA 1
ATOM 1740 C C . ARG A 1 227 ? -23.172 13.305 9.555 1 98.12 227 ARG A C 1
ATOM 1742 O O . ARG A 1 227 ? -24.391 13.453 9.375 1 98.12 227 ARG A O 1
ATOM 1749 N N . GLY A 1 228 ? -22.625 12.141 9.711 1 98.5 228 GLY A N 1
ATOM 1750 C CA . GLY A 1 228 ? -23.406 10.914 9.75 1 98.5 228 GLY A CA 1
ATOM 1751 C C . GLY A 1 228 ? -24.062 10.586 8.422 1 98.5 228 GLY A C 1
ATOM 1752 O O . GLY A 1 228 ? -25.062 9.867 8.383 1 98.5 228 GLY A O 1
ATOM 1753 N N . ILE A 1 229 ? -23.516 11.102 7.375 1 98.44 229 ILE A N 1
ATOM 1754 C CA . ILE A 1 229 ? -24.172 10.977 6.078 1 98.44 229 ILE A CA 1
ATOM 1755 C C . ILE A 1 229 ? -24.094 9.531 5.594 1 98.44 229 ILE A C 1
ATOM 1757 O O . ILE A 1 229 ? -24.969 9.062 4.863 1 98.44 229 ILE A O 1
ATOM 1761 N N . VAL A 1 230 ? -23.047 8.828 5.918 1 98.81 230 VAL A N 1
ATOM 1762 C CA . VAL A 1 230 ? -22.938 7.41 5.617 1 98.81 230 VAL A CA 1
ATOM 1763 C C . VAL A 1 230 ? -23.609 6.594 6.719 1 98.81 230 VAL A C 1
ATOM 1765 O O . VAL A 1 230 ? -23.203 6.652 7.879 1 98.81 230 VAL A O 1
ATOM 1768 N N . ARG A 1 231 ? -24.609 5.852 6.348 1 98.38 231 ARG A N 1
ATOM 1769 C CA . ARG A 1 231 ? -25.438 5.129 7.309 1 98.38 231 ARG A CA 1
ATOM 1770 C C . ARG A 1 231 ? -25.172 3.627 7.234 1 98.38 231 ARG A C 1
ATOM 1772 O O . ARG A 1 231 ? -24.531 3.148 6.297 1 98.38 231 ARG A O 1
ATOM 1779 N N . LEU A 1 232 ? -25.578 2.936 8.281 1 98.44 232 LEU A N 1
ATOM 1780 C CA . LEU A 1 232 ? -25.438 1.485 8.336 1 98.44 232 LEU A CA 1
ATOM 1781 C C . LEU A 1 232 ? -26.031 0.832 7.094 1 98.44 232 LEU A C 1
ATOM 1783 O O . LEU A 1 232 ? -25.469 -0.132 6.562 1 98.44 232 LEU A O 1
ATOM 1787 N N . GLU A 1 233 ? -27.156 1.358 6.652 1 98.25 233 GLU A N 1
ATOM 1788 C CA . GLU A 1 233 ? -27.812 0.807 5.473 1 98.25 233 GLU A CA 1
ATOM 1789 C C . GLU A 1 233 ? -26.938 0.931 4.234 1 98.25 233 GLU A C 1
ATOM 1791 O O . GLU A 1 233 ? -26.953 0.054 3.367 1 98.25 233 GLU A O 1
ATOM 1796 N N . ASP A 1 234 ? -26.25 2.025 4.066 1 98.69 234 ASP A N 1
ATOM 1797 C CA . ASP A 1 234 ? -25.312 2.209 2.959 1 98.69 234 ASP A CA 1
ATOM 1798 C C . ASP A 1 234 ? -24.219 1.152 2.986 1 98.69 234 ASP A C 1
ATOM 1800 O O . ASP A 1 234 ? -23.969 0.483 1.982 1 98.69 234 ASP A O 1
ATOM 1804 N N . LEU A 1 235 ? -23.625 0.986 4.125 1 98.69 235 LEU A N 1
ATOM 1805 C CA . LEU A 1 235 ? -22.531 0.029 4.297 1 98.69 235 LEU A CA 1
ATOM 1806 C C . LEU A 1 235 ? -23.016 -1.396 4.051 1 98.69 235 LEU A C 1
ATOM 1808 O O . LEU A 1 235 ? -22.328 -2.186 3.396 1 98.69 235 LEU A O 1
ATOM 1812 N N . SER A 1 236 ? -24.188 -1.695 4.508 1 98.12 236 SER A N 1
ATOM 1813 C CA . SER A 1 236 ? -24.75 -3.033 4.375 1 98.12 236 SER A CA 1
ATOM 1814 C C . SER A 1 236 ? -25.031 -3.379 2.916 1 98.12 236 SER A C 1
ATOM 1816 O O . SER A 1 236 ? -25.141 -4.555 2.562 1 98.12 236 SER A O 1
ATOM 1818 N N . ALA A 1 237 ? -25.172 -2.369 2.113 1 98.38 237 ALA A N 1
ATOM 1819 C CA . ALA A 1 237 ? -25.453 -2.576 0.694 1 98.38 237 ALA A CA 1
ATOM 1820 C C . ALA A 1 237 ? -24.172 -2.93 -0.071 1 98.38 237 ALA A C 1
ATOM 1822 O O . ALA A 1 237 ? -24.234 -3.379 -1.218 1 98.38 237 ALA A O 1
ATOM 1823 N N . MET A 1 238 ? -23.016 -2.75 0.508 1 98.44 238 MET A N 1
ATOM 1824 C CA . MET A 1 238 ? -21.75 -3.041 -0.172 1 98.44 238 MET A CA 1
ATOM 1825 C C . MET A 1 238 ? -21.547 -4.543 -0.312 1 98.44 238 MET A C 1
ATOM 1827 O O . MET A 1 238 ? -22.156 -5.332 0.414 1 98.44 238 MET A O 1
ATOM 1831 N N . LYS A 1 239 ? -20.719 -4.91 -1.22 1 97.19 239 LYS A N 1
ATOM 1832 C CA . LYS A 1 239 ? -20.375 -6.312 -1.441 1 97.19 239 LYS A CA 1
ATOM 1833 C C . LYS A 1 239 ? -19.625 -6.891 -0.249 1 97.19 239 LYS A C 1
ATOM 1835 O O . LYS A 1 239 ? -18.891 -6.172 0.433 1 97.19 239 LYS A O 1
ATOM 1840 N N . PRO A 1 240 ? -19.766 -8.18 0.03 1 95.94 240 PRO A N 1
ATOM 1841 C CA . PRO A 1 240 ? -19.062 -8.805 1.151 1 95.94 240 PRO A CA 1
ATOM 1842 C C . PRO A 1 240 ? -17.547 -8.805 0.966 1 95.94 240 PRO A C 1
ATOM 1844 O O . PRO A 1 240 ? -16.797 -9.039 1.923 1 95.94 240 PRO A O 1
ATOM 1847 N N . ASN A 1 241 ? -17.062 -8.57 -0.254 1 95.25 241 ASN A N 1
ATOM 1848 C CA . ASN A 1 241 ? -15.633 -8.508 -0.5 1 95.25 241 ASN A CA 1
ATOM 1849 C C . ASN A 1 241 ? -15.172 -7.074 -0.775 1 95.25 241 ASN A C 1
ATOM 1851 O O . ASN A 1 241 ? -14.047 -6.855 -1.229 1 95.25 241 ASN A O 1
ATOM 1855 N N . ALA A 1 242 ? -16.047 -6.105 -0.565 1 98.19 242 ALA A N 1
ATOM 1856 C CA . ALA A 1 242 ? -15.734 -4.715 -0.888 1 98.19 242 ALA A CA 1
ATOM 1857 C C . ALA A 1 242 ? -14.953 -4.051 0.239 1 98.19 242 ALA A C 1
ATOM 1859 O O . ALA A 1 242 ? -14.82 -4.613 1.329 1 98.19 242 ALA A O 1
ATOM 1860 N N . LEU A 1 243 ? -14.391 -2.887 -0.073 1 98.81 243 LEU A N 1
ATOM 1861 C CA . LEU A 1 243 ? -13.586 -2.092 0.847 1 98.81 243 LEU A CA 1
ATOM 1862 C C . LEU A 1 243 ? -14.164 -0.692 1.009 1 98.81 243 LEU A C 1
ATOM 1864 O O . LEU A 1 243 ? -14.484 -0.029 0.019 1 98.81 243 LEU A O 1
ATOM 1868 N N . LEU A 1 244 ? -14.352 -0.284 2.256 1 98.94 244 LEU A N 1
ATOM 1869 C CA . LEU A 1 244 ? -14.609 1.12 2.559 1 98.94 244 LEU A CA 1
ATOM 1870 C C . LEU A 1 244 ? -13.336 1.812 3.035 1 98.94 244 LEU A C 1
ATOM 1872 O O . LEU A 1 244 ? -12.633 1.299 3.912 1 98.94 244 LEU A O 1
ATOM 1876 N N . VAL A 1 245 ? -13.023 2.941 2.455 1 98.94 245 VAL A N 1
ATOM 1877 C CA . VAL A 1 245 ? -11.859 3.717 2.859 1 98.94 245 VAL A CA 1
ATOM 1878 C C . VAL A 1 245 ? -12.297 5.105 3.326 1 98.94 245 VAL A C 1
ATOM 1880 O O . VAL A 1 245 ? -13.047 5.789 2.633 1 98.94 245 VAL A O 1
ATOM 1883 N N . ASN A 1 246 ? -11.852 5.5 4.512 1 98.94 246 ASN A N 1
ATOM 1884 C CA . ASN A 1 246 ? -12.148 6.832 5.027 1 98.94 246 ASN A CA 1
ATOM 1885 C C . ASN A 1 246 ? -10.891 7.508 5.578 1 98.94 246 ASN A C 1
ATOM 1887 O O . ASN A 1 246 ? -10.438 7.184 6.676 1 98.94 246 ASN A O 1
ATOM 1891 N N . THR A 1 247 ? -10.367 8.422 4.84 1 98.75 247 THR A N 1
ATOM 1892 C CA . THR A 1 247 ? -9.242 9.25 5.262 1 98.75 247 THR A CA 1
ATOM 1893 C C . THR A 1 247 ? -9.672 10.711 5.418 1 98.75 247 THR A C 1
ATOM 1895 O O . THR A 1 247 ? -8.836 11.609 5.383 1 98.75 247 THR A O 1
ATOM 1898 N N . SER A 1 248 ? -10.953 10.969 5.488 1 98.12 248 SER A N 1
ATOM 1899 C CA . SER A 1 248 ? -11.516 12.305 5.645 1 98.12 248 SER A CA 1
ATOM 1900 C C . SER A 1 248 ? -11.812 12.617 7.105 1 98.12 248 SER A C 1
ATOM 1902 O O . SER A 1 248 ? -10.906 12.945 7.871 1 98.12 248 SER A O 1
ATOM 1904 N N . ARG A 1 249 ? -13.062 12.352 7.559 1 98 249 ARG A N 1
ATOM 1905 C CA . ARG A 1 249 ? -13.445 12.523 8.961 1 98 249 ARG A CA 1
ATOM 1906 C C . ARG A 1 249 ? -14.305 11.352 9.43 1 98 249 ARG A C 1
ATOM 1908 O O . ARG A 1 249 ? -15.188 10.891 8.703 1 98 249 ARG A O 1
ATOM 1915 N N . ALA A 1 250 ? -14.031 10.891 10.648 1 98.25 250 ALA A N 1
ATOM 1916 C CA . ALA A 1 250 ? -14.734 9.734 11.195 1 98.25 250 ALA A CA 1
ATOM 1917 C C . ALA A 1 250 ? -16.234 10.008 11.305 1 98.25 250 ALA A C 1
ATOM 1919 O O . ALA A 1 250 ? -17.047 9.109 11.094 1 98.25 250 ALA A O 1
ATOM 1920 N N . GLU A 1 251 ? -16.562 11.273 11.492 1 98.06 251 GLU A N 1
ATOM 1921 C CA . GLU A 1 251 ? -17.938 11.656 11.805 1 98.06 251 GLU A CA 1
ATOM 1922 C C . GLU A 1 251 ? -18.812 11.672 10.547 1 98.06 251 GLU A C 1
ATOM 1924 O O . GLU A 1 251 ? -20.031 11.836 10.625 1 98.06 251 GLU A O 1
ATOM 1929 N N . LEU A 1 252 ? -18.219 11.414 9.414 1 98.81 252 LEU A N 1
ATOM 1930 C CA . LEU A 1 252 ? -19 11.258 8.195 1 98.81 252 LEU A CA 1
ATOM 1931 C C . LEU A 1 252 ? -19.859 10 8.266 1 98.81 252 LEU A C 1
ATOM 1933 O O . LEU A 1 252 ? -20.891 9.914 7.586 1 98.81 252 LEU A O 1
ATOM 1937 N N . ILE A 1 253 ? -19.391 9.039 8.992 1 98.88 253 ILE A N 1
ATOM 1938 C CA . ILE A 1 253 ? -20.109 7.785 9.18 1 98.88 253 ILE A CA 1
ATOM 1939 C C . ILE A 1 253 ? -20.922 7.848 10.477 1 98.88 253 ILE A C 1
ATOM 1941 O O . ILE A 1 253 ? -20.422 8.289 11.508 1 98.88 253 ILE A O 1
ATOM 1945 N N . GLU A 1 254 ? -22.094 7.488 10.391 1 97.88 254 GLU A N 1
ATOM 1946 C CA . GLU A 1 254 ? -22.953 7.523 11.57 1 97.88 254 GLU A CA 1
ATOM 1947 C C . GLU A 1 254 ? -22.359 6.699 12.711 1 97.88 254 GLU A C 1
ATOM 1949 O O . GLU A 1 254 ? -21.75 5.656 12.477 1 97.88 254 GLU A O 1
ATOM 1954 N N . PRO A 1 255 ? -22.594 7.145 13.977 1 96.81 255 PRO A N 1
ATOM 1955 C CA . PRO A 1 255 ? -22.016 6.465 15.133 1 96.81 255 PRO A CA 1
ATOM 1956 C C . PRO A 1 255 ? -22.281 4.965 15.141 1 96.81 255 PRO A C 1
ATOM 1958 O O . PRO A 1 255 ? -23.422 4.543 14.914 1 96.81 255 PRO A O 1
ATOM 1961 N N . ASP A 1 256 ? -21.25 4.129 15.258 1 96.56 256 ASP A N 1
ATOM 1962 C CA . ASP A 1 256 ? -21.281 2.688 15.477 1 96.56 256 ASP A CA 1
ATOM 1963 C C . ASP A 1 256 ? -21.594 1.937 14.188 1 96.56 256 ASP A C 1
ATOM 1965 O O . ASP A 1 256 ? -21.578 0.704 14.156 1 96.56 256 ASP A O 1
ATOM 1969 N N . ALA A 1 257 ? -21.859 2.645 13.102 1 98.5 257 ALA A N 1
ATOM 1970 C CA . ALA A 1 257 ? -22.266 1.994 11.859 1 98.5 257 ALA A CA 1
ATOM 1971 C C . ALA A 1 257 ? -21.109 1.174 11.273 1 98.5 257 ALA A C 1
ATOM 1973 O O . ALA A 1 257 ? -21.328 0.051 10.812 1 98.5 257 ALA A O 1
ATOM 1974 N N . LEU A 1 258 ? -19.984 1.721 11.32 1 98.5 258 LEU A N 1
ATOM 1975 C CA . LEU A 1 258 ? -18.844 1.045 10.711 1 98.5 258 LEU A CA 1
ATOM 1976 C C . LEU A 1 258 ? -18.531 -0.258 11.438 1 98.5 258 LEU A C 1
ATOM 1978 O O . LEU A 1 258 ? -18.359 -1.302 10.797 1 98.5 258 LEU A O 1
ATOM 1982 N N . ILE A 1 259 ? -18.422 -0.191 12.758 1 97.69 259 ILE A N 1
ATOM 1983 C CA . ILE A 1 259 ? -18.141 -1.376 13.562 1 97.69 259 ILE A CA 1
ATOM 1984 C C . ILE A 1 259 ? -19.219 -2.43 13.328 1 97.69 259 ILE A C 1
ATOM 1986 O O . ILE A 1 259 ? -18.906 -3.607 13.125 1 97.69 259 ILE A O 1
ATOM 1990 N N . ALA A 1 260 ? -20.453 -1.972 13.352 1 97.75 260 ALA A N 1
ATOM 1991 C CA . ALA A 1 260 ? -21.562 -2.885 13.141 1 97.75 260 ALA A CA 1
ATOM 1992 C C . ALA A 1 260 ? -21.484 -3.545 11.766 1 97.75 260 ALA A C 1
ATOM 1994 O O . ALA A 1 260 ? -21.656 -4.762 11.648 1 97.75 260 ALA A O 1
ATOM 1995 N N . ALA A 1 261 ? -21.266 -2.781 10.789 1 97.75 261 ALA A N 1
ATOM 1996 C CA . ALA A 1 261 ? -21.203 -3.271 9.414 1 97.75 261 ALA A CA 1
ATOM 1997 C C . ALA A 1 261 ? -20.062 -4.281 9.234 1 97.75 261 ALA A C 1
ATOM 1999 O O . ALA A 1 261 ? -20.266 -5.352 8.664 1 97.75 261 ALA A O 1
ATOM 2000 N N . LEU A 1 262 ? -18.922 -4.023 9.75 1 97 262 LEU A N 1
ATOM 2001 C CA . LEU A 1 262 ? -17.75 -4.891 9.609 1 97 262 LEU A CA 1
ATOM 2002 C C . LEU A 1 262 ? -17.953 -6.203 10.359 1 97 262 LEU A C 1
ATOM 2004 O O . LEU A 1 262 ? -17.5 -7.258 9.906 1 97 262 LEU A O 1
ATOM 2008 N N . ASN A 1 263 ? -18.562 -6.105 11.477 1 95.5 263 ASN A N 1
ATOM 2009 C CA . ASN A 1 263 ? -18.891 -7.32 12.211 1 95.5 263 ASN A CA 1
ATOM 2010 C C . ASN A 1 263 ? -19.828 -8.227 11.414 1 95.5 263 ASN A C 1
ATOM 2012 O O . ASN A 1 263 ? -19.781 -9.453 11.555 1 95.5 263 ASN A O 1
ATOM 2016 N N . ARG A 1 264 ? -20.609 -7.609 10.586 1 94.12 264 ARG A N 1
ATOM 2017 C CA . ARG A 1 264 ? -21.547 -8.359 9.758 1 94.12 264 ARG A CA 1
ATOM 2018 C C . ARG A 1 264 ? -20.906 -8.797 8.453 1 94.12 264 ARG A C 1
ATOM 2020 O O . ARG A 1 264 ? -21.516 -9.523 7.66 1 94.12 264 ARG A O 1
ATOM 2027 N N . GLY A 1 265 ? -19.781 -8.297 8.172 1 94.19 265 GLY A N 1
ATOM 2028 C CA . GLY A 1 265 ? -19.016 -8.703 6.992 1 94.19 265 GLY A CA 1
ATOM 2029 C C . GLY A 1 265 ? -19.422 -7.938 5.742 1 94.19 265 GLY A C 1
ATOM 2030 O O . GLY A 1 265 ? -19.172 -8.391 4.625 1 94.19 265 GLY A O 1
ATOM 2031 N N . ARG A 1 266 ? -20.109 -6.84 5.867 1 94.56 266 ARG A N 1
ATOM 2032 C CA . ARG A 1 266 ? -20.484 -5.957 4.766 1 94.56 266 ARG A CA 1
ATOM 2033 C C . ARG A 1 266 ? -20.266 -4.496 5.137 1 94.56 266 ARG A C 1
ATOM 2035 O O . ARG A 1 266 ? -21.094 -3.898 5.836 1 94.56 266 ARG A O 1
ATOM 2042 N N . PRO A 1 267 ? -19.328 -3.887 4.535 1 97.12 267 PRO A N 1
ATOM 2043 C CA . PRO A 1 267 ? -18.391 -4.488 3.588 1 97.12 267 PRO A CA 1
ATOM 2044 C C . PRO A 1 267 ? -17.438 -5.48 4.254 1 97.12 267 PRO A C 1
ATOM 2046 O O . PRO A 1 267 ? -17.5 -5.68 5.469 1 97.12 267 PRO A O 1
ATOM 2049 N N . GLY A 1 268 ? -16.688 -6.152 3.465 1 96.19 268 GLY A N 1
ATOM 2050 C CA . GLY A 1 268 ? -15.766 -7.156 3.959 1 96.19 268 GLY A CA 1
ATOM 2051 C C . GLY A 1 268 ? -14.562 -6.562 4.668 1 96.19 268 GLY A C 1
ATOM 2052 O O . GLY A 1 268 ? -13.977 -7.195 5.547 1 96.19 268 GLY A O 1
ATOM 2053 N N . MET A 1 269 ? -14.164 -5.348 4.234 1 97.75 269 MET A N 1
ATOM 2054 C CA . MET A 1 269 ? -13.008 -4.68 4.816 1 97.75 269 MET A CA 1
ATOM 2055 C C . MET A 1 269 ? -13.25 -3.178 4.938 1 97.75 269 MET A C 1
ATOM 2057 O O . MET A 1 269 ? -14.086 -2.621 4.223 1 97.75 269 MET A O 1
ATOM 2061 N N . ALA A 1 270 ? -12.484 -2.586 5.824 1 98.75 270 ALA A N 1
ATOM 2062 C CA . ALA A 1 270 ? -12.375 -1.131 5.875 1 98.75 270 ALA A CA 1
ATOM 2063 C C . ALA A 1 270 ? -10.938 -0.701 6.141 1 98.75 270 ALA A C 1
ATOM 2065 O O . ALA A 1 270 ? -10.148 -1.464 6.703 1 98.75 270 ALA A O 1
ATOM 2066 N N . ALA A 1 271 ? -10.586 0.428 5.676 1 98.94 271 ALA A N 1
ATOM 2067 C CA . ALA A 1 271 ? -9.344 1.122 6 1 98.94 271 ALA A CA 1
ATOM 2068 C C . ALA A 1 271 ? -9.609 2.568 6.406 1 98.94 271 ALA A C 1
ATOM 2070 O O . ALA A 1 271 ? -10.195 3.338 5.637 1 98.94 271 ALA A O 1
ATOM 2071 N N . VAL A 1 272 ? -9.195 2.916 7.629 1 98.81 272 VAL A N 1
ATOM 2072 C CA . VAL A 1 272 ? -9.516 4.25 8.125 1 98.81 272 VAL A CA 1
ATOM 2073 C C . VAL A 1 272 ? -8.266 4.902 8.711 1 98.81 272 VAL A C 1
ATOM 2075 O O . VAL A 1 272 ? -7.402 4.215 9.266 1 98.81 272 VAL A O 1
ATOM 2078 N N . ASP A 1 273 ? -8.219 6.227 8.594 1 98.81 273 ASP A N 1
ATOM 2079 C CA . ASP A 1 273 ? -7.113 7.02 9.117 1 98.81 273 ASP A CA 1
ATOM 2080 C C . ASP A 1 273 ? -7.602 8.039 10.141 1 98.81 273 ASP A C 1
ATOM 2082 O O . ASP A 1 273 ? -6.824 8.875 10.609 1 98.81 273 ASP A O 1
ATOM 2086 N N . VAL A 1 274 ? -8.891 8.039 10.414 1 98.38 274 VAL A N 1
ATOM 2087 C CA . VAL A 1 274 ? -9.469 9.078 11.258 1 98.38 274 VAL A CA 1
ATOM 2088 C C . VAL A 1 274 ? -10.406 8.445 12.289 1 98.38 274 VAL A C 1
ATOM 2090 O O . VAL A 1 274 ? -11 7.395 12.039 1 98.38 274 VAL A O 1
ATOM 2093 N N . PHE A 1 275 ? -10.516 9.102 13.383 1 97.5 275 PHE A N 1
ATOM 2094 C CA . PHE A 1 275 ? -11.289 8.617 14.516 1 97.5 275 PHE A CA 1
ATOM 2095 C C . PHE A 1 275 ? -12.055 9.75 15.18 1 97.5 275 PHE A C 1
ATOM 2097 O O . PHE A 1 275 ? -11.664 10.914 15.078 1 97.5 275 PHE A O 1
ATOM 2104 N N . GLU A 1 276 ? -13.078 9.438 15.859 1 94.94 276 GLU A N 1
ATOM 2105 C CA . GLU A 1 276 ? -13.93 10.445 16.484 1 94.94 276 GLU A CA 1
ATOM 2106 C C . GLU A 1 276 ? -13.18 11.188 17.594 1 94.94 276 GLU A C 1
ATOM 2108 O O . GLU A 1 276 ? -13.438 12.367 17.844 1 94.94 276 GLU A O 1
ATOM 2113 N N . SER A 1 277 ? -12.359 10.523 18.25 1 93.12 277 SER A N 1
ATOM 2114 C CA . SER A 1 277 ? -11.484 11.094 19.266 1 93.12 277 SER A CA 1
ATOM 2115 C C . SER A 1 277 ? -10.031 10.727 19.031 1 93.12 277 SER A C 1
ATOM 2117 O O . SER A 1 277 ? -9.703 9.547 18.844 1 93.12 277 SER A O 1
ATOM 2119 N N . GLU A 1 278 ? -9.25 11.719 19 1 95 278 GLU A N 1
ATOM 2120 C CA . GLU A 1 278 ? -7.832 11.508 18.719 1 95 278 GLU A CA 1
ATOM 2121 C C . GLU A 1 278 ? -6.949 12.219 19.734 1 95 278 GLU A C 1
ATOM 2123 O O . GLU A 1 278 ? -7.211 13.367 20.094 1 95 278 GLU A O 1
ATOM 2128 N N . PRO A 1 279 ? -5.949 11.531 20.234 1 94.88 279 PRO A N 1
ATOM 2129 C CA . PRO A 1 279 ? -5.523 10.156 20 1 94.88 279 PRO A CA 1
ATOM 2130 C C . PRO A 1 279 ? -6.512 9.125 20.547 1 94.88 279 PRO A C 1
ATOM 2132 O O . PRO A 1 279 ? -7.207 9.406 21.531 1 94.88 279 PRO A O 1
ATOM 2135 N N . ILE A 1 280 ? -6.477 8.016 19.891 1 93.06 280 ILE A N 1
ATOM 2136 C CA . ILE A 1 280 ? -7.391 6.969 20.344 1 93.06 280 ILE A CA 1
ATOM 2137 C C . ILE A 1 280 ? -6.746 6.18 21.484 1 93.06 280 ILE A C 1
ATOM 2139 O O . ILE A 1 280 ? -5.523 6.191 21.641 1 93.06 280 ILE A O 1
ATOM 2143 N N . LEU A 1 281 ? -7.598 5.574 22.266 1 84.81 281 LEU A N 1
ATOM 2144 C CA . LEU A 1 281 ? -7.133 4.742 23.375 1 84.81 281 LEU A CA 1
ATOM 2145 C C . LEU A 1 281 ? -6.754 3.35 22.875 1 84.81 281 LEU A C 1
ATOM 2147 O O . LEU A 1 281 ? -7.266 2.889 21.844 1 84.81 281 LEU A O 1
ATOM 2151 N N . GLN A 1 282 ? -5.883 2.859 23.703 1 86.06 282 GLN A N 1
ATOM 2152 C CA . GLN A 1 282 ? -5.602 1.447 23.469 1 86.06 282 GLN A CA 1
ATOM 2153 C C . GLN A 1 282 ? -6.867 0.604 23.578 1 86.06 282 GLN A C 1
ATOM 2155 O O . GLN A 1 282 ? -7.688 0.821 24.469 1 86.06 282 GLN A O 1
ATOM 2160 N N . GLY A 1 283 ? -7.113 -0.241 22.656 1 87.19 283 GLY A N 1
ATOM 2161 C CA . GLY A 1 283 ? -8.266 -1.132 22.703 1 87.19 283 GLY A CA 1
ATOM 2162 C C . GLY A 1 283 ? -9.461 -0.595 21.938 1 87.19 283 GLY A C 1
ATOM 2163 O O . GLY A 1 283 ? -10.555 -1.16 22.016 1 87.19 283 GLY A O 1
ATOM 2164 N N . HIS A 1 284 ? -9.234 0.545 21.406 1 93.12 284 HIS A N 1
ATOM 2165 C CA . HIS A 1 284 ? -10.297 1.034 20.531 1 93.12 284 HIS A CA 1
ATOM 2166 C C . HIS A 1 284 ? -10.906 -0.099 19.719 1 93.12 284 HIS A C 1
ATOM 2168 O O . HIS A 1 284 ? -10.188 -0.963 19.219 1 93.12 284 HIS A O 1
ATOM 2174 N N . ALA A 1 285 ? -12.203 -0.132 19.562 1 95.06 285 ALA A N 1
ATOM 2175 C CA . ALA A 1 285 ? -12.953 -1.248 19 1 95.06 285 ALA A CA 1
ATOM 2176 C C . ALA A 1 285 ? -12.477 -1.577 17.594 1 95.06 285 ALA A C 1
ATOM 2178 O O . ALA A 1 285 ? -12.328 -2.748 17.234 1 95.06 285 ALA A O 1
ATOM 2179 N N . LEU A 1 286 ? -12.203 -0.615 16.75 1 96.44 286 LEU A N 1
ATOM 2180 C CA . LEU A 1 286 ? -11.797 -0.829 15.367 1 96.44 286 LEU A CA 1
ATOM 2181 C C . LEU A 1 286 ? -10.438 -1.523 15.297 1 96.44 286 LEU A C 1
ATOM 2183 O O . LEU A 1 286 ? -10.156 -2.248 14.336 1 96.44 286 LEU A O 1
ATOM 2187 N N . LEU A 1 287 ? -9.57 -1.264 16.312 1 96.06 287 LEU A N 1
ATOM 2188 C CA . LEU A 1 287 ? -8.227 -1.839 16.328 1 96.06 287 LEU A CA 1
ATOM 2189 C C . LEU A 1 287 ? -8.281 -3.342 16.578 1 96.06 287 LEU A C 1
ATOM 2191 O O . LEU A 1 287 ? -7.32 -4.059 16.297 1 96.06 287 LEU A O 1
ATOM 2195 N N . ARG A 1 288 ? -9.406 -3.816 17.047 1 93.69 288 ARG A N 1
ATOM 2196 C CA . ARG A 1 288 ? -9.562 -5.223 17.406 1 93.69 288 ARG A CA 1
ATOM 2197 C C . ARG A 1 288 ? -10.07 -6.031 16.219 1 93.69 288 ARG A C 1
ATOM 2199 O O . ARG A 1 288 ? -10.023 -7.266 16.234 1 93.69 288 ARG A O 1
ATOM 2206 N N . LEU A 1 289 ? -10.617 -5.328 15.289 1 94.56 289 LEU A N 1
ATOM 2207 C CA . LEU A 1 289 ? -11.172 -6.008 14.125 1 94.56 289 LEU A CA 1
ATOM 2208 C C . LEU A 1 289 ? -10.062 -6.41 13.156 1 94.56 289 LEU A C 1
ATOM 2210 O O . LEU A 1 289 ? -9.258 -5.57 12.75 1 94.56 289 LEU A O 1
ATOM 2214 N N . GLU A 1 290 ? -10.008 -7.641 12.711 1 93.06 290 GLU A N 1
ATOM 2215 C CA . GLU A 1 290 ? -9.008 -8.133 11.766 1 93.06 290 GLU A CA 1
ATOM 2216 C C . GLU A 1 290 ? -9.258 -7.59 10.359 1 93.06 290 GLU A C 1
ATOM 2218 O O . GLU A 1 290 ? -8.336 -7.508 9.547 1 93.06 290 GLU A O 1
ATOM 2223 N N . ASN A 1 291 ? -10.531 -7.242 10.086 1 96.44 291 ASN A N 1
ATOM 2224 C CA . ASN A 1 291 ? -10.875 -6.777 8.75 1 96.44 291 ASN A CA 1
ATOM 2225 C C . ASN A 1 291 ? -10.969 -5.254 8.688 1 96.44 291 ASN A C 1
ATOM 2227 O O . ASN A 1 291 ? -11.672 -4.703 7.84 1 96.44 291 ASN A O 1
ATOM 2231 N N . CYS A 1 292 ? -10.266 -4.59 9.586 1 97.69 292 CYS A N 1
ATOM 2232 C CA . CYS A 1 292 ? -10.148 -3.137 9.555 1 97.69 292 CYS A CA 1
ATOM 2233 C C . CYS A 1 292 ? -8.695 -2.705 9.688 1 97.69 292 CYS A C 1
ATOM 2235 O O . CYS A 1 292 ? -8.023 -3.055 10.656 1 97.69 292 CYS A O 1
ATOM 2237 N N . ILE A 1 293 ? -8.219 -2.021 8.711 1 98.56 293 ILE A N 1
ATOM 2238 C CA . ILE A 1 293 ? -6.879 -1.438 8.758 1 98.56 293 ILE A CA 1
ATOM 2239 C C . ILE A 1 293 ? -6.961 -0.01 9.289 1 98.56 293 ILE A C 1
ATOM 2241 O O . ILE A 1 293 ? -7.723 0.811 8.773 1 98.56 293 ILE A O 1
ATOM 2245 N N . CYS A 1 294 ? -6.195 0.267 10.328 1 98.56 294 CYS A N 1
ATOM 2246 C CA . CYS A 1 294 ? -6.238 1.577 10.961 1 98.56 294 CYS A CA 1
ATOM 2247 C C . CYS A 1 294 ? -4.859 2.229 10.961 1 98.56 294 CYS A C 1
ATOM 2249 O O . CYS A 1 294 ? -3.869 1.6 11.336 1 98.56 294 CYS A O 1
ATOM 2251 N N . THR A 1 295 ? -4.789 3.432 10.5 1 98.62 295 THR A N 1
ATOM 2252 C CA . THR A 1 295 ? -3.617 4.285 10.664 1 98.62 295 THR A CA 1
ATOM 2253 C C . THR A 1 295 ? -3.953 5.504 11.516 1 98.62 295 THR A C 1
ATOM 2255 O O . THR A 1 295 ? -5.109 5.922 11.578 1 98.62 295 THR A O 1
ATOM 2258 N N . PRO A 1 296 ? -2.98 6.051 12.227 1 98.25 296 PRO A N 1
ATOM 2259 C CA . PRO A 1 296 ? -3.242 7.094 13.219 1 98.25 296 PRO A CA 1
ATOM 2260 C C . PRO A 1 296 ? -3.207 8.5 12.625 1 98.25 296 PRO A C 1
ATOM 2262 O O . PRO A 1 296 ? -2.426 9.344 13.07 1 98.25 296 PRO A O 1
ATOM 2265 N N . HIS A 1 297 ? -4.121 8.789 11.68 1 98.38 297 HIS A N 1
ATOM 2266 C CA . HIS A 1 297 ? -4.332 10.102 11.086 1 98.38 297 HIS A CA 1
ATOM 2267 C C . HIS A 1 297 ? -3.035 10.672 10.523 1 98.38 297 HIS A C 1
ATOM 2269 O O . HIS A 1 297 ? -2.637 11.789 10.867 1 98.38 297 HIS A O 1
ATOM 2275 N N . ILE A 1 298 ? -2.457 9.969 9.555 1 98.38 298 ILE A N 1
ATOM 2276 C CA . ILE A 1 298 ? -1.139 10.344 9.055 1 98.38 298 ILE A CA 1
ATOM 2277 C C . ILE A 1 298 ? -1.251 10.828 7.613 1 98.38 298 ILE A C 1
ATOM 2279 O O . ILE A 1 298 ? -0.252 10.891 6.895 1 98.38 298 ILE A O 1
ATOM 2283 N N . GLY A 1 299 ? -2.436 11.141 7.16 1 97.88 299 GLY A N 1
ATOM 2284 C CA . GLY A 1 299 ? -2.615 11.641 5.809 1 97.88 299 GLY A CA 1
ATOM 2285 C C . GLY A 1 299 ? -1.662 12.773 5.461 1 97.88 299 GLY A C 1
ATOM 2286 O O . GLY A 1 299 ? -1.024 12.75 4.406 1 97.88 299 GLY A O 1
ATOM 2287 N N . TYR A 1 300 ? -1.494 13.719 6.402 1 96.5 300 TYR A N 1
ATOM 2288 C CA . TYR A 1 300 ? -0.646 14.883 6.156 1 96.5 300 TYR A CA 1
ATOM 2289 C C . TYR A 1 300 ? 0.73 14.695 6.785 1 96.5 300 TYR A C 1
ATOM 2291 O O . TYR A 1 300 ? 1.628 15.516 6.582 1 96.5 300 TYR A O 1
ATOM 2299 N N . VAL A 1 301 ? 0.929 13.641 7.629 1 97.5 301 VAL A N 1
ATOM 2300 C CA . VAL A 1 301 ? 2.184 13.359 8.32 1 97.5 301 VAL A CA 1
ATOM 2301 C C . VAL A 1 301 ? 3.191 12.758 7.344 1 97.5 301 VAL A C 1
ATOM 2303 O O . VAL A 1 301 ? 3.316 11.539 7.246 1 97.5 301 VAL A O 1
ATOM 2306 N N . GLU A 1 302 ? 3.783 13.602 6.609 1 97.06 302 GLU A N 1
ATOM 2307 C CA . GLU A 1 302 ? 4.719 13.336 5.523 1 97.06 302 GLU A CA 1
ATOM 2308 C C . GLU A 1 302 ? 5.762 14.445 5.402 1 97.06 302 GLU A C 1
ATOM 2310 O O . GLU A 1 302 ? 5.449 15.617 5.613 1 97.06 302 GLU A O 1
ATOM 2315 N N . GLN A 1 303 ? 6.941 14.102 5.02 1 96.62 303 GLN A N 1
ATOM 2316 C CA . GLN A 1 303 ? 8.094 14.992 5.086 1 96.62 303 GLN A CA 1
ATOM 2317 C C . GLN A 1 303 ? 7.84 16.281 4.312 1 96.62 303 GLN A C 1
ATOM 2319 O O . GLN A 1 303 ? 7.988 17.375 4.863 1 96.62 303 GLN A O 1
ATOM 2324 N N . ASP A 1 304 ? 7.496 16.234 3.062 1 96.62 304 ASP A N 1
ATOM 2325 C CA . ASP A 1 304 ? 7.297 17.422 2.242 1 96.62 304 ASP A CA 1
ATOM 2326 C C . ASP A 1 304 ? 6.062 18.203 2.695 1 96.62 304 ASP A C 1
ATOM 2328 O O . ASP A 1 304 ? 6.035 19.438 2.617 1 96.62 304 ASP A O 1
ATOM 2332 N N . SER A 1 305 ? 5.066 17.516 3.121 1 97.44 305 SER A N 1
ATOM 2333 C CA . SER A 1 305 ? 3.883 18.172 3.672 1 97.44 305 SER A CA 1
ATOM 2334 C C . SER A 1 305 ? 4.227 18.969 4.922 1 97.44 305 SER A C 1
ATOM 2336 O O . SER A 1 305 ? 3.803 20.125 5.066 1 97.44 305 SER A O 1
ATOM 2338 N N . TYR A 1 306 ? 5.035 18.344 5.793 1 98.06 306 TYR A N 1
ATOM 2339 C CA . TYR A 1 306 ? 5.453 19.062 7 1 98.06 306 TYR A CA 1
ATOM 2340 C C . TYR A 1 306 ? 6.27 20.297 6.652 1 98.06 306 TYR A C 1
ATOM 2342 O O . TYR A 1 306 ? 6.055 21.375 7.223 1 98.06 306 TYR A O 1
ATOM 2350 N N . GLU A 1 307 ? 7.172 20.125 5.711 1 98.25 307 GLU A N 1
ATOM 2351 C CA . GLU A 1 307 ? 7.961 21.281 5.281 1 98.25 307 GLU A CA 1
ATOM 2352 C C . GLU A 1 307 ? 7.066 22.406 4.766 1 98.25 307 GLU A C 1
ATOM 2354 O O . GLU A 1 307 ? 7.27 23.578 5.102 1 98.25 307 GLU A O 1
ATOM 2359 N N . LEU A 1 308 ? 6.078 22.031 4.027 1 98.19 308 LEU A N 1
ATOM 2360 C CA . LEU A 1 308 ? 5.156 23.016 3.453 1 98.19 308 LEU A CA 1
ATOM 2361 C C . LEU A 1 308 ? 4.309 23.656 4.539 1 98.19 308 LEU A C 1
ATOM 2363 O O . LEU A 1 308 ? 4.203 24.891 4.598 1 98.19 308 LEU A O 1
ATOM 2367 N N . TYR A 1 309 ? 3.693 22.875 5.383 1 98.12 309 TYR A N 1
ATOM 2368 C CA . TYR A 1 309 ? 2.779 23.344 6.418 1 98.12 309 TYR A CA 1
ATOM 2369 C C . TYR A 1 309 ? 3.5 24.234 7.422 1 98.12 309 TYR A C 1
ATOM 2371 O O . TYR A 1 309 ? 3.074 25.359 7.676 1 98.12 309 TYR A O 1
ATOM 2379 N N . PHE A 1 310 ? 4.598 23.75 7.918 1 98.56 310 PHE A N 1
ATOM 2380 C CA . PHE A 1 310 ? 5.316 24.5 8.945 1 98.56 310 PHE A CA 1
ATOM 2381 C C . PHE A 1 310 ? 6.051 25.688 8.344 1 98.56 310 PHE A C 1
ATOM 2383 O O . PHE A 1 310 ? 6.156 26.75 8.969 1 98.56 310 PHE A O 1
ATOM 2390 N N . GLY A 1 311 ? 6.539 25.469 7.109 1 98.62 311 GLY A N 1
ATOM 2391 C CA . GLY A 1 311 ? 7.133 26.609 6.445 1 98.62 311 GLY A CA 1
ATOM 2392 C C . GLY A 1 311 ? 6.199 27.797 6.359 1 98.62 311 GLY A C 1
ATOM 2393 O O . GLY A 1 311 ? 6.574 28.922 6.719 1 98.62 311 GLY A O 1
ATOM 2394 N N . ALA A 1 312 ? 5.016 27.578 5.934 1 98.69 312 ALA A N 1
ATOM 2395 C CA . ALA A 1 312 ? 4.016 28.641 5.824 1 98.69 312 ALA A CA 1
ATOM 2396 C C . ALA A 1 312 ? 3.66 29.203 7.195 1 98.69 312 ALA A C 1
ATOM 2398 O O . ALA A 1 312 ? 3.533 30.422 7.355 1 98.69 312 ALA A O 1
ATOM 2399 N N . ALA A 1 313 ? 3.498 28.359 8.172 1 98.69 313 ALA A N 1
ATOM 2400 C CA . ALA A 1 313 ? 3.166 28.812 9.523 1 98.69 313 ALA A CA 1
ATOM 2401 C C . ALA A 1 313 ? 4.281 29.672 10.109 1 98.69 313 ALA A C 1
ATOM 2403 O O . ALA A 1 313 ? 4.016 30.703 10.727 1 98.69 313 ALA A O 1
ATOM 2404 N N . PHE A 1 314 ? 5.508 29.281 9.922 1 98.69 314 PHE A N 1
ATOM 2405 C CA . PHE A 1 314 ? 6.645 30.016 10.453 1 98.69 314 PHE A CA 1
ATOM 2406 C C . PHE A 1 314 ? 6.785 31.375 9.75 1 98.69 314 PHE A C 1
ATOM 2408 O O . PHE A 1 314 ? 7.133 32.375 10.383 1 98.69 314 PHE A O 1
ATOM 2415 N N . ASP A 1 315 ? 6.516 31.359 8.469 1 98.62 315 ASP A N 1
ATOM 2416 C CA . ASP A 1 315 ? 6.5 32.625 7.77 1 98.62 315 ASP A CA 1
ATOM 2417 C C . ASP A 1 315 ? 5.469 33.594 8.383 1 98.62 315 ASP A C 1
ATOM 2419 O O . ASP A 1 315 ? 5.746 34.75 8.578 1 98.62 315 ASP A O 1
ATOM 2423 N N . ASN A 1 316 ? 4.312 33.062 8.656 1 98.69 316 ASN A N 1
ATOM 2424 C CA . ASN A 1 316 ? 3.285 33.875 9.297 1 98.69 316 ASN A CA 1
ATOM 2425 C C . ASN A 1 316 ? 3.752 34.406 10.648 1 98.69 316 ASN A C 1
ATOM 2427 O O . ASN A 1 316 ? 3.49 35.562 11 1 98.69 316 ASN A O 1
ATOM 2431 N N . VAL A 1 317 ? 4.441 33.594 11.414 1 98.44 317 VAL A N 1
ATOM 2432 C CA . VAL A 1 317 ? 4.965 33.969 12.719 1 98.44 317 VAL A CA 1
ATOM 2433 C C . VAL A 1 317 ? 5.965 35.094 12.57 1 98.44 317 VAL A C 1
ATOM 2435 O O . VAL A 1 317 ? 5.844 36.156 13.227 1 98.44 317 VAL A O 1
ATOM 2438 N N . ILE A 1 318 ? 6.875 34.938 11.672 1 98.06 318 ILE A N 1
ATOM 2439 C CA . ILE A 1 318 ? 7.945 35.906 11.477 1 98.06 318 ILE A CA 1
ATOM 2440 C C . ILE A 1 318 ? 7.363 37.219 10.977 1 98.06 318 ILE A C 1
ATOM 2442 O O . ILE A 1 318 ? 7.723 38.281 11.469 1 98.06 318 ILE A O 1
ATOM 2446 N N . ASN A 1 319 ? 6.496 37.094 10.039 1 98.06 319 ASN A N 1
ATOM 2447 C CA . ASN A 1 319 ? 5.867 38.281 9.5 1 98.06 319 ASN A CA 1
ATOM 2448 C C . ASN A 1 319 ? 5.109 39.062 10.586 1 98.06 319 ASN A C 1
ATOM 2450 O O . ASN A 1 319 ? 5.145 40.281 10.617 1 98.06 319 ASN A O 1
ATOM 2454 N N . TYR A 1 320 ? 4.473 38.375 11.438 1 97.81 320 TYR A N 1
ATOM 2455 C CA . TYR A 1 320 ? 3.762 39 12.539 1 97.81 320 TYR A CA 1
ATOM 2456 C C . TYR A 1 320 ? 4.73 39.75 13.461 1 97.81 320 TYR A C 1
ATOM 2458 O O . TYR A 1 320 ? 4.5 40.906 13.828 1 97.81 320 TYR A O 1
ATOM 2466 N N . ILE A 1 321 ? 5.773 39.094 13.836 1 96.69 321 ILE A N 1
ATOM 2467 C CA . ILE A 1 321 ? 6.77 39.656 14.734 1 96.69 321 ILE A CA 1
ATOM 2468 C C . ILE A 1 321 ? 7.375 40.906 14.109 1 96.69 321 ILE A C 1
ATOM 2470 O O . ILE A 1 321 ? 7.641 41.906 14.805 1 96.69 321 ILE A O 1
ATOM 2474 N N . ARG A 1 322 ? 7.426 40.906 12.828 1 95.81 322 ARG A N 1
ATOM 2475 C CA . ARG A 1 322 ? 8.047 42 12.109 1 95.81 322 ARG A CA 1
ATOM 2476 C C . ARG A 1 322 ? 7.039 43.125 11.828 1 95.81 322 ARG A C 1
ATOM 2478 O O . ARG A 1 322 ? 7.379 44.125 11.219 1 95.81 322 ARG A O 1
ATOM 2485 N N . GLY A 1 323 ? 5.84 42.875 12.164 1 95.62 323 GLY A N 1
ATOM 2486 C CA . GLY A 1 323 ? 4.832 43.906 12.031 1 95.62 323 GLY A CA 1
ATOM 2487 C C . GLY A 1 323 ? 4.137 43.906 10.68 1 95.62 323 GLY A C 1
ATOM 2488 O O . GLY A 1 323 ? 3.467 44.875 10.312 1 95.62 323 GLY A O 1
ATOM 2489 N N . THR A 1 324 ? 4.312 42.844 9.914 1 97.44 324 THR A N 1
ATOM 2490 C CA . THR A 1 324 ? 3.668 42.688 8.617 1 97.44 324 THR A CA 1
ATOM 2491 C C . THR A 1 324 ? 2.869 41.375 8.562 1 97.44 324 THR A C 1
ATOM 2493 O O . THR A 1 324 ? 3.158 40.5 7.75 1 97.44 324 THR A O 1
ATOM 2496 N N . PRO A 1 325 ? 1.799 41.312 9.414 1 97.81 325 PRO A N 1
ATOM 2497 C CA . PRO A 1 325 ? 1.056 40.062 9.516 1 97.81 325 PRO A CA 1
ATOM 2498 C C . PRO A 1 325 ? 0.493 39.594 8.18 1 97.81 325 PRO A C 1
ATOM 2500 O O . PRO A 1 325 ? 0.04 40.406 7.375 1 97.81 325 PRO A O 1
ATOM 2503 N N . THR A 1 326 ? 0.606 38.344 7.859 1 98.38 326 THR A N 1
ATOM 2504 C CA . THR A 1 326 ? 0.111 37.75 6.625 1 98.38 326 THR A CA 1
ATOM 2505 C C . THR A 1 326 ? -0.902 36.656 6.922 1 98.38 326 THR A C 1
ATOM 2507 O O . THR A 1 326 ? -0.799 35.969 7.941 1 98.38 326 THR A O 1
ATOM 2510 N N . ASN A 1 327 ? -1.915 36.469 6.016 1 98.5 327 ASN A N 1
ATOM 2511 C CA . ASN A 1 327 ? -2.891 35.406 6.004 1 98.5 327 ASN A CA 1
ATOM 2512 C C . ASN A 1 327 ? -3.723 35.375 7.285 1 98.5 327 ASN A C 1
ATOM 2514 O O . ASN A 1 327 ? -4.016 34.312 7.82 1 98.5 327 ASN A O 1
ATOM 2518 N N . ILE A 1 328 ? -4.012 36.562 7.754 1 98.62 328 ILE A N 1
ATOM 2519 C CA . ILE A 1 328 ? -4.801 36.719 8.977 1 98.62 328 ILE A CA 1
ATOM 2520 C C . ILE A 1 328 ? -6.281 36.5 8.656 1 98.62 328 ILE A C 1
ATOM 2522 O O . ILE A 1 328 ? -6.844 37.219 7.816 1 98.62 328 ILE A O 1
ATOM 2526 N N . VAL A 1 329 ? -6.922 35.562 9.398 1 98.5 329 VAL A N 1
ATOM 2527 C CA . VAL A 1 329 ? -8.312 35.25 9.078 1 98.5 329 VAL A CA 1
ATOM 2528 C C . VAL A 1 329 ? -9.242 36.156 9.875 1 98.5 329 VAL A C 1
ATOM 2530 O O . VAL A 1 329 ? -10.438 36.25 9.57 1 98.5 329 VAL A O 1
ATOM 2533 N N . ASN A 1 330 ? -8.742 36.844 10.922 1 98.25 330 ASN A N 1
ATOM 2534 C CA . ASN A 1 330 ? -9.508 37.75 11.75 1 98.25 330 ASN A CA 1
ATOM 2535 C C . ASN A 1 330 ? -8.82 39.094 11.867 1 98.25 330 ASN A C 1
ATOM 2537 O O . ASN A 1 330 ? -8.469 39.531 12.969 1 98.25 330 ASN A O 1
ATOM 2541 N N . PRO A 1 331 ? -8.758 39.844 10.789 1 97 331 PRO A N 1
ATOM 2542 C CA . PRO A 1 331 ? -8.008 41.125 10.781 1 97 331 PRO A CA 1
ATOM 2543 C C . PRO A 1 331 ? -8.477 42.062 11.875 1 97 331 PRO A C 1
ATOM 2545 O O . PRO A 1 331 ? -7.707 42.938 12.305 1 97 331 PRO A O 1
ATOM 2548 N N . GLY A 1 332 ? -9.688 41.938 12.359 1 96.5 332 GLY A N 1
ATOM 2549 C CA . GLY A 1 332 ? -10.188 42.781 13.43 1 96.5 332 GLY A CA 1
ATOM 2550 C C . GLY A 1 332 ? -9.375 42.656 14.711 1 96.5 332 GLY A C 1
ATOM 2551 O O . GLY A 1 332 ? -9.359 43.594 15.531 1 96.5 332 GLY A O 1
ATOM 2552 N N . ALA A 1 333 ? -8.719 41.594 14.883 1 96.5 333 ALA A N 1
ATOM 2553 C CA . ALA A 1 333 ? -7.922 41.375 16.078 1 96.5 333 ALA A CA 1
ATOM 2554 C C . ALA A 1 333 ? -6.719 42.312 16.141 1 96.5 333 ALA A C 1
ATOM 2556 O O . ALA A 1 333 ? -6.238 42.656 17.219 1 96.5 333 ALA A O 1
ATOM 2557 N N . LEU A 1 334 ? -6.234 42.719 14.992 1 95.25 334 LEU A N 1
ATOM 2558 C CA . LEU A 1 334 ? -5.027 43.531 14.922 1 95.25 334 LEU A CA 1
ATOM 2559 C C . LEU A 1 334 ? -5.301 44.938 15.406 1 95.25 334 LEU A C 1
ATOM 2561 O O . LEU A 1 334 ? -4.367 45.719 15.68 1 95.25 334 LEU A O 1
ATOM 2565 N N . GLN A 1 335 ? -6.543 45.25 15.578 1 92 335 GLN A N 1
ATOM 2566 C CA . GLN A 1 335 ? -6.934 46.562 16 1 92 335 GLN A CA 1
ATOM 2567 C C . GLN A 1 335 ? -7.156 46.625 17.516 1 92 335 GLN A C 1
ATOM 2569 O O . GLN A 1 335 ? -7.324 47.719 18.078 1 92 335 GLN A O 1
ATOM 2574 N N . VAL A 1 336 ? -7.211 45.5 18.016 1 86.94 336 VAL A N 1
ATOM 2575 C CA . VAL A 1 336 ? -7.438 45.406 19.453 1 86.94 336 VAL A CA 1
ATOM 2576 C C . VAL A 1 336 ? -6.109 45.531 20.203 1 86.94 336 VAL A C 1
ATOM 2578 O O . VAL A 1 336 ? -5.121 44.875 19.828 1 86.94 336 VAL A O 1
ATOM 2581 N N . ARG A 1 337 ? -6.035 46.562 21.094 1 74.81 337 ARG A N 1
ATOM 2582 C CA . ARG A 1 337 ? -4.805 46.781 21.844 1 74.81 337 ARG A CA 1
ATOM 2583 C C . ARG A 1 337 ? -4.625 45.719 22.922 1 74.81 337 ARG A C 1
ATOM 2585 O O . ARG A 1 337 ? -5.523 45.5 23.734 1 74.81 337 ARG A O 1
ATOM 2592 N N . ARG A 1 338 ? -3.592 44.875 22.734 1 71.75 338 ARG A N 1
ATOM 2593 C CA . ARG A 1 338 ? -3.232 43.938 23.781 1 71.75 338 ARG A CA 1
ATOM 2594 C C . ARG A 1 338 ? -1.912 44.312 24.453 1 71.75 338 ARG A C 1
ATOM 2596 O O . ARG A 1 338 ? -1.022 44.875 23.797 1 71.75 338 ARG A O 1
ATOM 2603 N N . MET B 1 1 ? -12.508 -47.25 -17.719 1 41.12 1 MET B N 1
ATOM 2604 C CA . MET B 1 1 ? -11.352 -46.375 -17.891 1 41.12 1 MET B CA 1
ATOM 2605 C C . MET B 1 1 ? -10.758 -45.969 -16.547 1 41.12 1 MET B C 1
ATOM 2607 O O . MET B 1 1 ? -11.484 -45.5 -15.672 1 41.12 1 MET B O 1
ATOM 2611 N N . ASP B 1 2 ? -9.664 -46.5 -16.062 1 56 2 ASP B N 1
ATOM 2612 C CA . ASP B 1 2 ? -9.156 -46.406 -14.695 1 56 2 ASP B CA 1
ATOM 2613 C C . ASP B 1 2 ? -9.094 -44.938 -14.242 1 56 2 ASP B C 1
ATOM 2615 O O . ASP B 1 2 ? -8.688 -44.062 -15.008 1 56 2 ASP B O 1
ATOM 2619 N N . SER B 1 3 ? -9.82 -44.625 -13.266 1 83.19 3 SER B N 1
ATOM 2620 C CA . SER B 1 3 ? -9.984 -43.25 -12.742 1 83.19 3 SER B CA 1
ATOM 2621 C C . SER B 1 3 ? -8.633 -42.625 -12.391 1 83.19 3 SER B C 1
ATOM 2623 O O . SER B 1 3 ? -7.832 -43.25 -11.68 1 83.19 3 SER B O 1
ATOM 2625 N N . MET B 1 4 ? -8.141 -41.656 -13.188 1 92.56 4 MET B N 1
ATOM 2626 C CA . MET B 1 4 ? -6.867 -40.969 -12.945 1 92.56 4 MET B CA 1
ATOM 2627 C C . MET B 1 4 ? -6.871 -40.281 -11.594 1 92.56 4 MET B C 1
ATOM 2629 O O . MET B 1 4 ? -7.836 -39.594 -11.25 1 92.56 4 MET B O 1
ATOM 2633 N N . ASN B 1 5 ? -5.805 -40.625 -10.852 1 96.88 5 ASN B N 1
ATOM 2634 C CA . ASN B 1 5 ? -5.602 -39.938 -9.578 1 96.88 5 ASN B CA 1
ATOM 2635 C C . ASN B 1 5 ? -4.871 -38.594 -9.766 1 96.88 5 ASN B C 1
ATOM 2637 O O . ASN B 1 5 ? -3.707 -38.562 -10.164 1 96.88 5 ASN B O 1
ATOM 2641 N N . ILE B 1 6 ? -5.59 -37.5 -9.492 1 98.44 6 ILE B N 1
ATOM 2642 C CA . ILE B 1 6 ? -5.023 -36.188 -9.625 1 98.44 6 ILE B CA 1
ATOM 2643 C C . ILE B 1 6 ? -4.594 -35.656 -8.258 1 98.44 6 ILE B C 1
ATOM 2645 O O . ILE B 1 6 ? -5.355 -35.75 -7.289 1 98.44 6 ILE B O 1
ATOM 2649 N N . VAL B 1 7 ? -3.35 -35.188 -8.164 1 98.56 7 VAL B N 1
ATOM 2650 C CA . VAL B 1 7 ? -2.844 -34.625 -6.914 1 98.56 7 VAL B CA 1
ATOM 2651 C C . VAL B 1 7 ? -2.434 -33.188 -7.125 1 98.56 7 VAL B C 1
ATOM 2653 O O . VAL B 1 7 ? -1.671 -32.875 -8.039 1 98.56 7 VAL B O 1
ATOM 2656 N N . ILE B 1 8 ? -2.994 -32.25 -6.355 1 98.62 8 ILE B N 1
ATOM 2657 C CA . ILE B 1 8 ? -2.619 -30.859 -6.324 1 98.62 8 ILE B CA 1
ATOM 2658 C C . ILE B 1 8 ? -1.771 -30.562 -5.086 1 98.62 8 ILE B C 1
ATOM 2660 O O . ILE B 1 8 ? -2.199 -30.828 -3.959 1 98.62 8 ILE B O 1
ATOM 2664 N N . LEU B 1 9 ? -0.589 -30 -5.34 1 98.19 9 LEU B N 1
ATOM 2665 C CA . LEU B 1 9 ? 0.367 -29.906 -4.242 1 98.19 9 LEU B CA 1
ATOM 2666 C C . LEU B 1 9 ? 0.464 -28.469 -3.734 1 98.19 9 LEU B C 1
ATOM 2668 O O . LEU B 1 9 ? 0.341 -27.516 -4.512 1 98.19 9 LEU B O 1
ATOM 2672 N N . ASP B 1 10 ? 0.629 -28.281 -2.473 1 97.88 10 ASP B N 1
ATOM 2673 C CA . ASP B 1 10 ? 1.12 -27.078 -1.806 1 97.88 10 ASP B CA 1
ATOM 2674 C C . ASP B 1 10 ? 0.123 -25.922 -1.938 1 97.88 10 ASP B C 1
ATOM 2676 O O . ASP B 1 10 ? 0.5 -24.812 -2.291 1 97.88 10 ASP B O 1
ATOM 2680 N N . ASP B 1 11 ? -1.121 -26.219 -1.857 1 97.69 11 ASP B N 1
ATOM 2681 C CA . ASP B 1 11 ? -2.139 -25.188 -1.747 1 97.69 11 ASP B CA 1
ATOM 2682 C C . ASP B 1 11 ? -2.195 -24.625 -0.329 1 97.69 11 ASP B C 1
ATOM 2684 O O . ASP B 1 11 ? -3.162 -24.859 0.4 1 97.69 11 ASP B O 1
ATOM 2688 N N . TYR B 1 12 ? -1.237 -23.781 0.012 1 96.38 12 TYR B N 1
ATOM 2689 C CA . TYR B 1 12 ? -1.008 -23.281 1.365 1 96.38 12 TYR B CA 1
ATOM 2690 C C . TYR B 1 12 ? -2.287 -22.703 1.958 1 96.38 12 TYR B C 1
ATOM 2692 O O . TYR B 1 12 ? -2.521 -22.812 3.164 1 96.38 12 TYR B O 1
ATOM 2700 N N . GLN B 1 13 ? -3.164 -22.156 1.127 1 95.44 13 GLN B N 1
ATOM 2701 C CA . GLN B 1 13 ? -4.305 -21.391 1.623 1 95.44 13 GLN B CA 1
ATOM 2702 C C . GLN B 1 13 ? -5.586 -22.234 1.574 1 95.44 13 GLN B C 1
ATOM 2704 O O . GLN B 1 13 ? -6.656 -21.75 1.957 1 95.44 13 GLN B O 1
ATOM 2709 N N . ASP B 1 14 ? -5.473 -23.438 1.106 1 96.38 14 ASP B N 1
ATOM 2710 C CA . ASP B 1 14 ? -6.676 -24.219 0.847 1 96.38 14 ASP B CA 1
ATOM 2711 C C . ASP B 1 14 ? -7.668 -23.438 -0.01 1 96.38 14 ASP B C 1
ATOM 2713 O O . ASP B 1 14 ? -8.844 -23.328 0.342 1 96.38 14 ASP B O 1
ATOM 2717 N N . ALA B 1 15 ? -7.148 -22.906 -1.042 1 97.12 15 ALA B N 1
ATOM 2718 C CA . ALA B 1 15 ? -7.938 -22 -1.868 1 97.12 15 ALA B CA 1
ATOM 2719 C C . ALA B 1 15 ? -8.453 -22.703 -3.119 1 97.12 15 ALA B C 1
ATOM 2721 O O . ALA B 1 15 ? -9.508 -22.344 -3.648 1 97.12 15 ALA B O 1
ATOM 2722 N N . VAL B 1 16 ? -7.789 -23.719 -3.568 1 98 16 VAL B N 1
ATOM 2723 C CA . VAL B 1 16 ? -7.988 -24.266 -4.902 1 98 16 VAL B CA 1
ATOM 2724 C C . VAL B 1 16 ? -9.375 -24.906 -5 1 98 16 VAL B C 1
ATOM 2726 O O . VAL B 1 16 ? -10.117 -24.641 -5.957 1 98 16 VAL B O 1
ATOM 2729 N N . ARG B 1 17 ? -9.75 -25.625 -3.977 1 96.94 17 ARG B N 1
ATOM 2730 C CA . ARG B 1 17 ? -11.016 -26.344 -4.027 1 96.94 17 ARG B CA 1
ATOM 2731 C C . ARG B 1 17 ? -12.195 -25.391 -4.004 1 96.94 17 ARG B C 1
ATOM 2733 O O . ARG B 1 17 ? -13.336 -25.781 -4.266 1 96.94 17 ARG B O 1
ATOM 2740 N N . LYS B 1 18 ? -11.906 -24.125 -3.674 1 96.25 18 LYS B N 1
ATOM 2741 C CA . LYS B 1 18 ? -12.977 -23.141 -3.531 1 96.25 18 LYS B CA 1
ATOM 2742 C C . LYS B 1 18 ? -13.039 -22.219 -4.75 1 96.25 18 LYS B C 1
ATOM 2744 O O . LYS B 1 18 ? -13.875 -21.312 -4.809 1 96.25 18 LYS B O 1
ATOM 2749 N N . LEU B 1 19 ? -12.18 -22.406 -5.676 1 97.94 19 LEU B N 1
ATOM 2750 C CA . LEU B 1 19 ? -12.195 -21.641 -6.918 1 97.94 19 LEU B CA 1
ATOM 2751 C C . LEU B 1 19 ? -13.359 -22.062 -7.805 1 97.94 19 LEU B C 1
ATOM 2753 O O . LEU B 1 19 ? -13.836 -23.203 -7.715 1 97.94 19 LEU B O 1
ATOM 2757 N N . HIS B 1 20 ? -13.766 -21.172 -8.68 1 97.75 20 HIS B N 1
ATOM 2758 C CA . HIS B 1 20 ? -14.789 -21.516 -9.664 1 97.75 20 HIS B CA 1
ATOM 2759 C C . HIS B 1 20 ? -14.289 -22.594 -10.625 1 97.75 20 HIS B C 1
ATOM 2761 O O . HIS B 1 20 ? -15.031 -23.516 -10.969 1 97.75 20 HIS B O 1
ATOM 2767 N N . CYS B 1 21 ? -13.086 -22.547 -11 1 98.25 21 CYS B N 1
ATOM 2768 C CA . CYS B 1 21 ? -12.539 -23.453 -12 1 98.25 21 CYS B CA 1
ATOM 2769 C C . CYS B 1 21 ? -12.352 -24.844 -11.414 1 98.25 21 CYS B C 1
ATOM 2771 O O . CYS B 1 21 ? -12.125 -25.812 -12.156 1 98.25 21 CYS B O 1
ATOM 2773 N N . ALA B 1 22 ? -12.438 -24.984 -10.102 1 97.94 22 ALA B N 1
ATOM 2774 C CA . ALA B 1 22 ? -12.297 -26.297 -9.469 1 97.94 22 ALA B CA 1
ATOM 2775 C C . ALA B 1 22 ? -13.367 -27.25 -9.977 1 97.94 22 ALA B C 1
ATOM 2777 O O . ALA B 1 22 ? -13.156 -28.469 -9.992 1 97.94 22 ALA B O 1
ATOM 2778 N N . ALA B 1 23 ? -14.438 -26.703 -10.391 1 97.69 23 ALA B N 1
ATOM 2779 C CA . ALA B 1 23 ? -15.555 -27.516 -10.883 1 97.69 23 ALA B CA 1
ATOM 2780 C C . ALA B 1 23 ? -15.141 -28.344 -12.094 1 97.69 23 ALA B C 1
ATOM 2782 O O . ALA B 1 23 ? -15.75 -29.375 -12.375 1 97.69 23 ALA B O 1
ATOM 2783 N N . ARG B 1 24 ? -14.172 -27.922 -12.773 1 96.5 24 ARG B N 1
ATOM 2784 C CA . ARG B 1 24 ? -13.664 -28.641 -13.938 1 96.5 24 ARG B CA 1
ATOM 2785 C C . ARG B 1 24 ? -13.195 -30.047 -13.562 1 96.5 24 ARG B C 1
ATOM 2787 O O . ARG B 1 24 ? -13.211 -30.953 -14.398 1 96.5 24 ARG B O 1
ATOM 2794 N N . LEU B 1 25 ? -12.82 -30.25 -12.305 1 97.06 25 LEU B N 1
ATOM 2795 C CA . LEU B 1 25 ? -12.258 -31.531 -11.883 1 97.06 25 LEU B CA 1
ATOM 2796 C C . LEU B 1 25 ? -13.297 -32.344 -11.125 1 97.06 25 LEU B C 1
ATOM 2798 O O . LEU B 1 25 ? -12.969 -33.406 -10.555 1 97.06 25 LEU B O 1
ATOM 2802 N N . ASP B 1 26 ? -14.516 -31.938 -11.133 1 95.75 26 ASP B N 1
ATOM 2803 C CA . ASP B 1 26 ? -15.57 -32.562 -10.344 1 95.75 26 ASP B CA 1
ATOM 2804 C C . ASP B 1 26 ? -15.742 -34.031 -10.734 1 95.75 26 ASP B C 1
ATOM 2806 O O . ASP B 1 26 ? -16.078 -34.875 -9.898 1 95.75 26 ASP B O 1
ATOM 2810 N N . ALA B 1 27 ? -15.477 -34.375 -11.945 1 95.12 27 ALA B N 1
ATOM 2811 C CA . ALA B 1 27 ? -15.711 -35.719 -12.461 1 95.12 27 ALA B CA 1
ATOM 2812 C C . ALA B 1 27 ? -14.531 -36.625 -12.172 1 95.12 27 ALA B C 1
ATOM 2814 O O . ALA B 1 27 ? -14.57 -37.812 -12.477 1 95.12 27 ALA B O 1
ATOM 2815 N N . TYR B 1 28 ? -13.523 -36.062 -11.547 1 95.44 28 TYR B N 1
ATOM 2816 C CA . TYR B 1 28 ? -12.289 -36.844 -11.367 1 95.44 28 TYR B CA 1
ATOM 2817 C C . TYR B 1 28 ? -11.922 -36.938 -9.891 1 95.44 28 TYR B C 1
ATOM 2819 O O . TYR B 1 28 ? -12.5 -36.219 -9.055 1 95.44 28 TYR B O 1
ATOM 2827 N N . SER B 1 29 ? -11.047 -37.875 -9.578 1 95.25 29 SER B N 1
ATOM 2828 C CA . SER B 1 29 ? -10.484 -38 -8.234 1 95.25 29 SER B CA 1
ATOM 2829 C C . SER B 1 29 ? -9.305 -37.062 -8.055 1 95.25 29 SER B C 1
ATOM 2831 O O . SER B 1 29 ? -8.211 -37.312 -8.555 1 95.25 29 SER B O 1
ATOM 2833 N N . ALA B 1 30 ? -9.562 -36 -7.352 1 96.81 30 ALA B N 1
ATOM 2834 C CA . ALA B 1 30 ? -8.523 -35 -7.121 1 96.81 30 ALA B CA 1
ATOM 2835 C C . ALA B 1 30 ? -8.273 -34.812 -5.629 1 96.81 30 ALA B C 1
ATOM 2837 O O . ALA B 1 30 ? -9.211 -34.625 -4.852 1 96.81 30 ALA B O 1
ATOM 2838 N N . LYS B 1 31 ? -7.07 -34.969 -5.262 1 97.38 31 LYS B N 1
ATOM 2839 C CA . LYS B 1 31 ? -6.645 -34.719 -3.889 1 97.38 31 LYS B CA 1
ATOM 2840 C C . LYS B 1 31 ? -5.793 -33.469 -3.799 1 97.38 31 LYS B C 1
ATOM 2842 O O . LYS B 1 31 ? -4.871 -33.281 -4.598 1 97.38 31 LYS B O 1
ATOM 2847 N N . VAL B 1 32 ? -6.117 -32.594 -2.82 1 98.12 32 VAL B N 1
ATOM 2848 C CA . VAL B 1 32 ? -5.387 -31.344 -2.629 1 98.12 32 VAL B CA 1
ATOM 2849 C C . VAL B 1 32 ? -4.594 -31.406 -1.326 1 98.12 32 VAL B C 1
ATOM 2851 O O . VAL B 1 32 ? -5.145 -31.734 -0.27 1 98.12 32 VAL B O 1
ATOM 2854 N N . TYR B 1 33 ? -3.309 -31.172 -1.392 1 98.19 33 TYR B N 1
ATOM 2855 C CA . TYR B 1 33 ? -2.486 -31.031 -0.193 1 98.19 33 TYR B CA 1
ATOM 2856 C C . TYR B 1 33 ? -2.254 -29.562 0.147 1 98.19 33 TYR B C 1
ATOM 2858 O O . TYR B 1 33 ? -1.87 -28.781 -0.718 1 98.19 33 TYR B O 1
ATOM 2866 N N . THR B 1 34 ? -2.434 -29.188 1.403 1 97.12 34 THR B N 1
ATOM 2867 C CA . THR B 1 34 ? -2.346 -27.797 1.814 1 97.12 34 THR B CA 1
ATOM 2868 C C . THR B 1 34 ? -1.04 -27.531 2.561 1 97.12 34 THR B C 1
ATOM 2870 O O . THR B 1 34 ? -0.784 -26.406 2.998 1 97.12 34 THR B O 1
ATOM 2873 N N . ASN B 1 35 ? -0.199 -28.484 2.721 1 95.5 35 ASN B N 1
ATOM 2874 C CA . ASN B 1 35 ? 1.118 -28.359 3.334 1 95.5 35 ASN B CA 1
ATOM 2875 C C . ASN B 1 35 ? 2.223 -28.828 2.396 1 95.5 35 ASN B C 1
ATOM 2877 O O . ASN B 1 35 ? 1.944 -29.453 1.369 1 95.5 35 ASN B O 1
ATOM 2881 N N . THR B 1 36 ? 3.422 -28.516 2.768 1 93.75 36 THR B N 1
ATOM 2882 C CA . THR B 1 36 ? 4.551 -28.828 1.902 1 93.75 36 THR B CA 1
ATOM 2883 C C . THR B 1 36 ? 5.418 -29.922 2.529 1 93.75 36 THR B C 1
ATOM 2885 O O . THR B 1 36 ? 5.453 -30.062 3.754 1 93.75 36 THR B O 1
ATOM 2888 N N . VAL B 1 37 ? 5.977 -30.734 1.658 1 92.62 37 VAL B N 1
ATOM 2889 C CA . VAL B 1 37 ? 6.973 -31.734 2.051 1 92.62 37 VAL B CA 1
ATOM 2890 C C . VAL B 1 37 ? 8.211 -31.594 1.175 1 92.62 37 VAL B C 1
ATOM 2892 O O . VAL B 1 37 ? 8.109 -31.453 -0.047 1 92.62 37 VAL B O 1
ATOM 2895 N N . LYS B 1 38 ? 9.43 -31.562 1.742 1 87.62 38 LYS B N 1
ATOM 2896 C CA . LYS B 1 38 ? 10.641 -31.312 0.976 1 87.62 38 LYS B CA 1
ATOM 2897 C C . LYS B 1 38 ? 11.461 -32.594 0.814 1 87.62 38 LYS B C 1
ATOM 2899 O O . LYS B 1 38 ? 12.234 -32.719 -0.14 1 87.62 38 LYS B O 1
ATOM 2904 N N . GLY B 1 39 ? 11.281 -33.562 1.561 1 92.06 39 GLY B N 1
ATOM 2905 C CA . GLY B 1 39 ? 12.094 -34.75 1.494 1 92.06 39 GLY B CA 1
ATOM 2906 C C . GLY B 1 39 ? 11.648 -35.719 0.411 1 92.06 39 GLY B C 1
ATOM 2907 O O . GLY B 1 39 ? 10.453 -35.969 0.233 1 92.06 39 GLY B O 1
ATOM 2908 N N . LEU B 1 40 ? 12.672 -36.25 -0.295 1 96.12 40 LEU B N 1
ATOM 2909 C CA . LEU B 1 40 ? 12.414 -37.188 -1.386 1 96.12 40 LEU B CA 1
ATOM 2910 C C . LEU B 1 40 ? 11.531 -38.344 -0.916 1 96.12 40 LEU B C 1
ATOM 2912 O O . LEU B 1 40 ? 10.562 -38.719 -1.59 1 96.12 40 LEU B O 1
ATOM 2916 N N . GLY B 1 41 ? 11.867 -38.906 0.228 1 96.44 41 GLY B N 1
ATOM 2917 C CA . GLY B 1 41 ? 11.117 -40.031 0.748 1 96.44 41 GLY B CA 1
ATOM 2918 C C . GLY B 1 41 ? 9.656 -39.688 1.004 1 96.44 41 GLY B C 1
ATOM 2919 O O . GLY B 1 41 ? 8.766 -40.406 0.506 1 96.44 41 GLY B O 1
ATOM 2920 N N . GLN B 1 42 ? 9.414 -38.688 1.719 1 96.75 42 GLN B N 1
ATOM 2921 C CA . GLN B 1 42 ? 8.047 -38.312 2.068 1 96.75 42 GLN B CA 1
ATOM 2922 C C . GLN B 1 42 ? 7.254 -37.906 0.828 1 96.75 42 GLN B C 1
ATOM 2924 O O . GLN B 1 42 ? 6.078 -38.281 0.7 1 96.75 42 GLN B O 1
ATOM 2929 N N . LEU B 1 43 ? 7.895 -37.188 -0.059 1 97.69 43 LEU B N 1
ATOM 2930 C CA . LEU B 1 43 ? 7.223 -36.781 -1.28 1 97.69 43 LEU B CA 1
ATOM 2931 C C . LEU B 1 43 ? 6.879 -37.969 -2.164 1 97.69 43 LEU B C 1
ATOM 2933 O O . LEU B 1 43 ? 5.797 -38 -2.752 1 97.69 43 LEU B O 1
ATOM 2937 N N . SER B 1 44 ? 7.781 -38.969 -2.227 1 97.62 44 SER B N 1
ATOM 2938 C CA . SER B 1 44 ? 7.527 -40.156 -3.027 1 97.62 44 SER B CA 1
ATOM 2939 C C . SER B 1 44 ? 6.344 -40.938 -2.482 1 97.62 44 SER B C 1
ATOM 2941 O O . SER B 1 44 ? 5.535 -41.469 -3.25 1 97.62 44 SER B O 1
ATOM 2943 N N . VAL B 1 45 ? 6.305 -41 -1.178 1 97.44 45 VAL B N 1
ATOM 2944 C CA . VAL B 1 45 ? 5.207 -41.719 -0.542 1 97.44 45 VAL B CA 1
ATOM 2945 C C . VAL B 1 45 ? 3.891 -41 -0.814 1 97.44 45 VAL B C 1
ATOM 2947 O O . VAL B 1 45 ? 2.891 -41.625 -1.171 1 97.44 45 VAL B O 1
ATOM 2950 N N . ARG B 1 46 ? 3.881 -39.688 -0.747 1 97.56 46 ARG B N 1
ATOM 2951 C CA . ARG B 1 46 ? 2.688 -38.875 -0.957 1 97.56 46 ARG B CA 1
ATOM 2952 C C . ARG B 1 46 ? 2.188 -39 -2.393 1 97.56 46 ARG B C 1
ATOM 2954 O O . ARG B 1 46 ? 0.979 -39 -2.637 1 97.56 46 ARG B O 1
ATOM 2961 N N . LEU B 1 47 ? 3.109 -39.188 -3.33 1 98 47 LEU B N 1
ATOM 2962 C CA . LEU B 1 47 ? 2.773 -39.125 -4.75 1 98 47 LEU B CA 1
ATOM 2963 C C . LEU B 1 47 ? 2.744 -40.5 -5.375 1 98 47 LEU B C 1
ATOM 2965 O O . LEU B 1 47 ? 2.602 -40.625 -6.59 1 98 47 LEU B O 1
ATOM 2969 N N . ARG B 1 48 ? 2.861 -41.5 -4.633 1 95.5 48 ARG B N 1
ATOM 2970 C CA . ARG B 1 48 ? 3.039 -42.875 -5.098 1 95.5 48 ARG B CA 1
ATOM 2971 C C . ARG B 1 48 ? 1.917 -43.281 -6.051 1 95.5 48 ARG B C 1
ATOM 2973 O O . ARG B 1 48 ? 2.16 -43.969 -7.059 1 95.5 48 ARG B O 1
ATOM 2980 N N . ASP B 1 49 ? 0.714 -42.875 -5.754 1 95.75 49 ASP B N 1
ATOM 2981 C CA . ASP B 1 49 ? -0.438 -43.312 -6.527 1 95.75 49 ASP B CA 1
ATOM 2982 C C . ASP B 1 49 ? -0.912 -42.25 -7.496 1 95.75 49 ASP B C 1
ATOM 2984 O O . ASP B 1 49 ? -1.987 -42.375 -8.086 1 95.75 49 ASP B O 1
ATOM 2988 N N . ALA B 1 50 ? -0.166 -41.188 -7.648 1 97.81 50 ALA B N 1
ATOM 2989 C CA . ALA B 1 50 ? -0.584 -40.062 -8.508 1 97.81 50 ALA B CA 1
ATOM 2990 C C . ALA B 1 50 ? -0.382 -40.406 -9.977 1 97.81 50 ALA B C 1
ATOM 2992 O O . ALA B 1 50 ? 0.695 -40.875 -10.375 1 97.81 50 ALA B O 1
ATOM 2993 N N . ASP B 1 51 ? -1.41 -40.219 -10.797 1 98 51 ASP B N 1
ATOM 2994 C CA . ASP B 1 51 ? -1.296 -40.281 -12.258 1 98 51 ASP B CA 1
ATOM 2995 C C . ASP B 1 51 ? -0.972 -38.906 -12.828 1 98 51 ASP B C 1
ATOM 2997 O O . ASP B 1 51 ? -0.322 -38.781 -13.867 1 98 51 ASP B O 1
ATOM 3001 N N . ILE B 1 52 ? -1.52 -37.875 -12.164 1 98.62 52 ILE B N 1
ATOM 3002 C CA . ILE B 1 52 ? -1.355 -36.5 -12.578 1 98.62 52 ILE B CA 1
ATOM 3003 C C . ILE B 1 52 ? -1.014 -35.625 -11.359 1 98.62 52 ILE B C 1
ATOM 3005 O O . ILE B 1 52 ? -1.6 -35.781 -10.289 1 98.62 52 ILE B O 1
ATOM 3009 N N . ILE B 1 53 ? -0.052 -34.75 -11.523 1 98.75 53 ILE B N 1
ATOM 3010 C CA . ILE B 1 53 ? 0.304 -33.781 -10.492 1 98.75 53 ILE B CA 1
ATOM 3011 C C . ILE B 1 53 ? 0.075 -32.375 -11.016 1 98.75 53 ILE B C 1
ATOM 3013 O O . ILE B 1 53 ? 0.475 -32.062 -12.133 1 98.75 53 ILE B O 1
ATOM 3017 N N . VAL B 1 54 ? -0.646 -31.578 -10.281 1 98.81 54 VAL B N 1
ATOM 3018 C CA . VAL B 1 54 ? -0.764 -30.141 -10.539 1 98.81 54 VAL B CA 1
ATOM 3019 C C . VAL B 1 54 ? 0.151 -29.375 -9.594 1 98.81 54 VAL B C 1
ATOM 3021 O O . VAL B 1 54 ? 0.042 -29.5 -8.367 1 98.81 54 VAL B O 1
ATOM 3024 N N . LEU B 1 55 ? 1.075 -28.625 -10.164 1 98.44 55 LEU B N 1
ATOM 3025 C CA . LEU B 1 55 ? 2.053 -27.875 -9.383 1 98.44 55 LEU B CA 1
ATOM 3026 C C . LEU B 1 55 ? 1.657 -26.406 -9.289 1 98.44 55 LEU B C 1
ATOM 3028 O O . LEU B 1 55 ? 1.271 -25.797 -10.297 1 98.44 55 LEU B O 1
ATOM 3032 N N . ILE B 1 56 ? 1.747 -25.875 -8.117 1 97.62 56 ILE B N 1
ATOM 3033 C CA . ILE B 1 56 ? 1.577 -24.438 -7.949 1 97.62 56 ILE B CA 1
ATOM 3034 C C . ILE B 1 56 ? 2.934 -23.75 -8.047 1 97.62 56 ILE B C 1
ATOM 3036 O O . ILE B 1 56 ? 3.729 -23.797 -7.102 1 97.62 56 ILE B O 1
ATOM 3040 N N . ARG B 1 57 ? 3.123 -23.125 -9.133 1 95.94 57 ARG B N 1
ATOM 3041 C CA . ARG B 1 57 ? 4.383 -22.453 -9.445 1 95.94 57 ARG B CA 1
ATOM 3042 C C . ARG B 1 57 ? 5.57 -23.344 -9.109 1 95.94 57 ARG B C 1
ATOM 3044 O O . ARG B 1 57 ? 5.668 -24.469 -9.602 1 95.94 57 ARG B O 1
ATOM 3051 N N . GLU B 1 58 ? 6.594 -22.844 -8.352 1 95.38 58 GLU B N 1
ATOM 3052 C CA . GLU B 1 58 ? 7.84 -23.578 -8.125 1 95.38 58 GLU B CA 1
ATOM 3053 C C . GLU B 1 58 ? 7.91 -24.125 -6.707 1 95.38 58 GLU B C 1
ATOM 3055 O O . GLU B 1 58 ? 9 -24.406 -6.195 1 95.38 58 GLU B O 1
ATOM 3060 N N . ARG B 1 59 ? 6.742 -24.344 -6.109 1 96.38 59 ARG B N 1
ATOM 3061 C CA . ARG B 1 59 ? 6.68 -24.703 -4.699 1 96.38 59 ARG B CA 1
ATOM 3062 C C . ARG B 1 59 ? 7.258 -26.094 -4.457 1 96.38 59 ARG B C 1
ATOM 3064 O O . ARG B 1 59 ? 7.766 -26.391 -3.371 1 96.38 59 ARG B O 1
ATOM 3071 N N . THR B 1 60 ? 7.141 -26.984 -5.422 1 97.25 60 THR B N 1
ATOM 3072 C CA . THR B 1 60 ? 7.625 -28.359 -5.297 1 97.25 60 THR B CA 1
ATOM 3073 C C . THR B 1 60 ? 8.68 -28.656 -6.355 1 97.25 60 THR B C 1
ATOM 3075 O O . THR B 1 60 ? 8.477 -28.375 -7.539 1 97.25 60 THR B O 1
ATOM 3078 N N . GLN B 1 61 ? 9.766 -29.219 -5.934 1 96.44 61 GLN B N 1
ATOM 3079 C CA . GLN B 1 61 ? 10.828 -29.625 -6.848 1 96.44 61 GLN B CA 1
ATOM 3080 C C . GLN B 1 61 ? 10.562 -31.016 -7.426 1 96.44 61 GLN B C 1
ATOM 3082 O O . GLN B 1 61 ? 10.43 -31.984 -6.68 1 96.44 61 GLN B O 1
ATOM 3087 N N . ILE B 1 62 ? 10.5 -31.109 -8.734 1 97.81 62 ILE B N 1
ATOM 3088 C CA . ILE B 1 62 ? 10.359 -32.375 -9.438 1 97.81 62 ILE B CA 1
ATOM 3089 C C . ILE B 1 62 ? 11.711 -32.812 -10.016 1 97.81 62 ILE B C 1
ATOM 3091 O O . ILE B 1 62 ? 12 -32.531 -11.18 1 97.81 62 ILE B O 1
ATOM 3095 N N . THR B 1 63 ? 12.445 -33.531 -9.188 1 97.88 63 THR B N 1
ATOM 3096 C CA . THR B 1 63 ? 13.797 -33.906 -9.562 1 97.88 63 THR B CA 1
ATOM 3097 C C . THR B 1 63 ? 13.781 -35.25 -10.305 1 97.88 63 THR B C 1
ATOM 3099 O O . THR B 1 63 ? 12.766 -35.969 -10.305 1 97.88 63 THR B O 1
ATOM 3102 N N . ARG B 1 64 ? 14.883 -35.562 -10.922 1 98 64 ARG B N 1
ATOM 3103 C CA . ARG B 1 64 ? 15.039 -36.875 -11.57 1 98 64 ARG B CA 1
ATOM 3104 C C . ARG B 1 64 ? 14.82 -38 -10.578 1 98 64 ARG B C 1
ATOM 3106 O O . ARG B 1 64 ? 14.133 -39 -10.891 1 98 64 ARG B O 1
ATOM 3113 N N . GLN B 1 65 ? 15.367 -37.875 -9.383 1 98.12 65 GLN B N 1
ATOM 3114 C CA . GLN B 1 65 ? 15.242 -38.906 -8.359 1 98.12 65 GLN B CA 1
ATOM 3115 C C . GLN B 1 65 ? 13.781 -39.156 -8 1 98.12 65 GLN B C 1
ATOM 3117 O O . GLN B 1 65 ? 13.359 -40.281 -7.816 1 98.12 65 GLN B O 1
ATOM 3122 N N . LEU B 1 66 ? 13.047 -38.031 -7.887 1 98.06 66 LEU B N 1
ATOM 3123 C CA . LEU B 1 66 ? 11.633 -38.188 -7.562 1 98.06 66 LEU B CA 1
ATOM 3124 C C . LEU B 1 66 ? 10.875 -38.844 -8.703 1 98.06 66 LEU B C 1
ATOM 3126 O O . LEU B 1 66 ? 10.086 -39.781 -8.469 1 98.06 66 LEU B O 1
ATOM 3130 N N . VAL B 1 67 ? 11.094 -38.406 -9.922 1 97.5 67 VAL B N 1
ATOM 3131 C CA . VAL B 1 67 ? 10.43 -38.938 -11.117 1 97.5 67 VAL B CA 1
ATOM 3132 C C . VAL B 1 67 ? 10.617 -40.438 -11.195 1 97.5 67 VAL B C 1
ATOM 3134 O O . VAL B 1 67 ? 9.68 -41.156 -11.516 1 97.5 67 VAL B O 1
ATOM 3137 N N . GLU B 1 68 ? 11.719 -40.875 -10.852 1 96.44 68 GLU B N 1
ATOM 3138 C CA . GLU B 1 68 ? 12.07 -42.281 -10.93 1 96.44 68 GLU B CA 1
ATOM 3139 C C . GLU B 1 68 ? 11.297 -43.125 -9.898 1 96.44 68 GLU B C 1
ATOM 3141 O O . GLU B 1 68 ? 11.164 -44.344 -10.039 1 96.44 68 GLU B O 1
ATOM 3146 N N . LYS B 1 69 ? 10.812 -42.438 -8.945 1 97 69 LYS B N 1
ATOM 3147 C CA . LYS B 1 69 ? 10.102 -43.125 -7.875 1 97 69 LYS B CA 1
ATOM 3148 C C . LYS B 1 69 ? 8.594 -43.062 -8.078 1 97 69 LYS B C 1
ATOM 3150 O O . LYS B 1 69 ? 7.82 -43.5 -7.219 1 97 69 LYS B O 1
ATOM 3155 N N . LEU B 1 70 ? 8.156 -42.531 -9.18 1 97.25 70 LEU B N 1
ATOM 3156 C CA . LEU B 1 70 ? 6.727 -42.375 -9.43 1 97.25 70 LEU B CA 1
ATOM 3157 C C . LEU B 1 70 ? 6.285 -43.188 -10.648 1 97.25 70 LEU B C 1
ATOM 3159 O O . LEU B 1 70 ? 6.105 -42.625 -11.727 1 97.25 70 LEU B O 1
ATOM 3163 N N . PRO B 1 71 ? 5.992 -44.406 -10.492 1 94.06 71 PRO B N 1
ATOM 3164 C CA . PRO B 1 71 ? 5.754 -45.312 -11.633 1 94.06 71 PRO B CA 1
ATOM 3165 C C . PRO B 1 71 ? 4.426 -45.031 -12.336 1 94.06 71 PRO B C 1
ATOM 3167 O O . PRO B 1 71 ? 4.27 -45.344 -13.516 1 94.06 71 PRO B O 1
ATOM 3170 N N . ARG B 1 72 ? 3.516 -44.375 -11.656 1 96.38 72 ARG B N 1
ATOM 3171 C CA . ARG B 1 72 ? 2.189 -44.219 -12.234 1 96.38 72 ARG B CA 1
ATOM 3172 C C . ARG B 1 72 ? 2.059 -42.844 -12.906 1 96.38 72 ARG B C 1
ATOM 3174 O O . ARG B 1 72 ? 1.108 -42.625 -13.656 1 96.38 72 ARG B O 1
ATOM 3181 N N . LEU B 1 73 ? 2.926 -41.906 -12.578 1 97.88 73 LEU B N 1
ATOM 3182 C CA . LEU B 1 73 ? 2.787 -40.531 -13.016 1 97.88 73 LEU B CA 1
ATOM 3183 C C . LEU B 1 73 ? 2.818 -40.438 -14.539 1 97.88 73 LEU B C 1
ATOM 3185 O O . LEU B 1 73 ? 3.695 -41 -15.18 1 97.88 73 LEU B O 1
ATOM 3189 N N . LYS B 1 74 ? 1.881 -39.656 -15.07 1 98 74 LYS B N 1
ATOM 3190 C CA . LYS B 1 74 ? 1.756 -39.562 -16.531 1 98 74 LYS B CA 1
ATOM 3191 C C . LYS B 1 74 ? 1.826 -38.094 -16.969 1 98 74 LYS B C 1
ATOM 3193 O O . LYS B 1 74 ? 2.254 -37.781 -18.094 1 98 74 LYS B O 1
ATOM 3198 N N . LEU B 1 75 ? 1.342 -37.188 -16.125 1 98.5 75 LEU B N 1
ATOM 3199 C CA . LEU B 1 75 ? 1.27 -35.781 -16.5 1 98.5 75 LEU B CA 1
ATOM 3200 C C . LEU B 1 75 ? 1.6 -34.875 -15.305 1 98.5 75 LEU B C 1
ATOM 3202 O O . LEU B 1 75 ? 1.149 -35.125 -14.188 1 98.5 75 LEU B O 1
ATOM 3206 N N . ILE B 1 76 ? 2.389 -33.906 -15.555 1 98.81 76 ILE B N 1
ATOM 3207 C CA . ILE B 1 76 ? 2.566 -32.781 -14.656 1 98.81 76 ILE B CA 1
ATOM 3208 C C . ILE B 1 76 ? 1.957 -31.516 -15.289 1 98.81 76 ILE B C 1
ATOM 3210 O O . ILE B 1 76 ? 2.357 -31.109 -16.391 1 98.81 76 ILE B O 1
ATOM 3214 N N . ALA B 1 77 ? 0.96 -31 -14.664 1 98.81 77 ALA B N 1
ATOM 3215 C CA . ALA B 1 77 ? 0.353 -29.75 -15.094 1 98.81 77 ALA B CA 1
ATOM 3216 C C . ALA B 1 77 ? 0.845 -28.578 -14.242 1 98.81 77 ALA B C 1
ATOM 3218 O O . ALA B 1 77 ? 0.521 -28.5 -13.055 1 98.81 77 ALA B O 1
ATOM 3219 N N . GLN B 1 78 ? 1.588 -27.703 -14.836 1 98.44 78 GLN B N 1
ATOM 3220 C CA . GLN B 1 78 ? 2.182 -26.547 -14.18 1 98.44 78 GLN B CA 1
ATOM 3221 C C . GLN B 1 78 ? 1.229 -25.359 -14.211 1 98.44 78 GLN B C 1
ATOM 3223 O O . GLN B 1 78 ? 0.572 -25.109 -15.219 1 98.44 78 GLN B O 1
ATOM 3228 N N . THR B 1 79 ? 1.036 -24.703 -12.992 1 98 79 THR B N 1
ATOM 3229 C CA . THR B 1 79 ? 0.409 -23.391 -13.023 1 98 79 THR B CA 1
ATOM 3230 C C . THR B 1 79 ? 1.421 -22.312 -13.414 1 98 79 THR B C 1
ATOM 3232 O O . THR B 1 79 ? 2.402 -22.094 -12.703 1 98 79 THR B O 1
ATOM 3235 N N . GLY B 1 80 ? 1.222 -21.656 -14.5 1 95.75 80 GLY B N 1
ATOM 3236 C CA . GLY B 1 80 ? 2.201 -20.734 -15.055 1 95.75 80 GLY B CA 1
ATOM 3237 C C . GLY B 1 80 ? 3.25 -21.422 -15.914 1 95.75 80 GLY B C 1
ATOM 3238 O O . GLY B 1 80 ? 3.031 -22.547 -16.391 1 95.75 80 GLY B O 1
ATOM 3239 N N . LYS B 1 81 ? 4.336 -20.781 -16.125 1 94.44 81 LYS B N 1
ATOM 3240 C CA . LYS B 1 81 ? 5.418 -21.281 -16.953 1 94.44 81 LYS B CA 1
ATOM 3241 C C . LYS B 1 81 ? 6.25 -22.328 -16.203 1 94.44 81 LYS B C 1
ATOM 3243 O O . LYS B 1 81 ? 6.453 -22.203 -15 1 94.44 81 LYS B O 1
ATOM 3248 N N . VAL B 1 82 ? 6.703 -23.281 -16.969 1 96.38 82 VAL B N 1
ATOM 3249 C CA . VAL B 1 82 ? 7.578 -24.297 -16.391 1 96.38 82 VAL B CA 1
ATOM 3250 C C . VAL B 1 82 ? 8.953 -23.688 -16.109 1 96.38 82 VAL B C 1
ATOM 3252 O O . VAL B 1 82 ? 9.516 -23 -16.969 1 96.38 82 VAL B O 1
ATOM 3255 N N . GLY B 1 83 ? 9.406 -23.906 -14.891 1 92.62 83 GLY B N 1
ATOM 3256 C CA . GLY B 1 83 ? 10.711 -23.391 -14.5 1 92.62 83 GLY B CA 1
ATOM 3257 C C . GLY B 1 83 ? 11.711 -24.5 -14.195 1 92.62 83 GLY B C 1
ATOM 3258 O O . GLY B 1 83 ? 11.461 -25.672 -14.5 1 92.62 83 GLY B O 1
ATOM 3259 N N . PRO B 1 84 ? 12.852 -24.094 -13.656 1 92.75 84 PRO B N 1
ATOM 3260 C CA . PRO B 1 84 ? 13.938 -25.031 -13.398 1 92.75 84 PRO B CA 1
ATOM 3261 C C . PRO B 1 84 ? 13.586 -26.062 -12.32 1 92.75 84 PRO B C 1
ATOM 3263 O O . PRO B 1 84 ? 14.312 -27.031 -12.133 1 92.75 84 PRO B O 1
ATOM 3266 N N . HIS B 1 85 ? 12.5 -25.875 -11.648 1 95.12 85 HIS B N 1
ATOM 3267 C CA . HIS B 1 85 ? 12.102 -26.766 -10.57 1 95.12 85 HIS B CA 1
ATOM 3268 C C . HIS B 1 85 ? 11.602 -28.109 -11.117 1 95.12 85 HIS B C 1
ATOM 3270 O O . HIS B 1 85 ? 11.461 -29.078 -10.375 1 95.12 85 HIS B O 1
ATOM 3276 N N . VAL B 1 86 ? 11.367 -28.234 -12.391 1 98.06 86 VAL B N 1
ATOM 3277 C CA . VAL B 1 86 ? 10.93 -29.469 -13.023 1 98.06 86 VAL B CA 1
ATOM 3278 C C . VAL B 1 86 ? 12.031 -30 -13.945 1 98.06 86 VAL B C 1
ATOM 3280 O O . VAL B 1 86 ? 12.477 -29.297 -14.852 1 98.06 86 VAL B O 1
ATOM 3283 N N . ASP B 1 87 ? 12.469 -31.203 -13.719 1 98.44 87 ASP B N 1
ATOM 3284 C CA . ASP B 1 87 ? 13.398 -31.859 -14.633 1 98.44 87 ASP B CA 1
ATOM 3285 C C . ASP B 1 87 ? 12.656 -32.406 -15.852 1 98.44 87 ASP B C 1
ATOM 3287 O O . ASP B 1 87 ? 12.344 -33.625 -15.898 1 98.44 87 ASP B O 1
ATOM 3291 N N . VAL B 1 88 ? 12.492 -31.578 -16.812 1 98.5 88 VAL B N 1
ATOM 3292 C CA . VAL B 1 88 ? 11.688 -31.906 -17.984 1 98.5 88 VAL B CA 1
ATOM 3293 C C . VAL B 1 88 ? 12.336 -33.062 -18.734 1 98.5 88 VAL B C 1
ATOM 3295 O O . VAL B 1 88 ? 11.641 -33.938 -19.281 1 98.5 88 VAL B O 1
ATOM 3298 N N . ALA B 1 89 ? 13.656 -33.094 -18.781 1 98 89 ALA B N 1
ATOM 3299 C CA . ALA B 1 89 ? 14.367 -34.188 -19.453 1 98 89 ALA B CA 1
ATOM 3300 C C . ALA B 1 89 ? 14.062 -35.531 -18.797 1 98 89 ALA B C 1
ATOM 3302 O O . ALA B 1 89 ? 13.758 -36.5 -19.484 1 98 89 ALA B O 1
ATOM 3303 N N . ALA B 1 90 ? 14.156 -35.594 -17.516 1 98.06 90 ALA B N 1
ATOM 3304 C CA . ALA B 1 90 ? 13.844 -36.812 -16.797 1 98.06 90 ALA B CA 1
ATOM 3305 C C . ALA B 1 90 ? 12.398 -37.25 -17.031 1 98.06 90 ALA B C 1
ATOM 3307 O O . ALA B 1 90 ? 12.109 -38.438 -17.203 1 98.06 90 ALA B O 1
ATOM 3308 N N . CYS B 1 91 ? 11.492 -36.281 -17.031 1 98.5 91 CYS B N 1
ATOM 3309 C CA . CYS B 1 91 ? 10.086 -36.531 -17.328 1 98.5 91 CYS B CA 1
ATOM 3310 C C . CYS B 1 91 ? 9.922 -37.156 -18.719 1 98.5 91 CYS B C 1
ATOM 3312 O O . CYS B 1 91 ? 9.203 -38.125 -18.891 1 98.5 91 CYS B O 1
ATOM 3314 N N . THR B 1 92 ? 10.578 -36.562 -19.625 1 98.06 92 THR B N 1
ATOM 3315 C CA . THR B 1 92 ? 10.5 -37.031 -21.016 1 98.06 92 THR B CA 1
ATOM 3316 C C . THR B 1 92 ? 10.969 -38.469 -21.125 1 98.06 92 THR B C 1
ATOM 3318 O O . THR B 1 92 ? 10.297 -39.312 -21.75 1 98.06 92 THR B O 1
ATOM 3321 N N . GLU B 1 93 ? 12.047 -38.781 -20.516 1 96.81 93 GLU B N 1
ATOM 3322 C CA . GLU B 1 93 ? 12.641 -40.125 -20.562 1 96.81 93 GLU B CA 1
ATOM 3323 C C . GLU B 1 93 ? 11.695 -41.156 -19.984 1 96.81 93 GLU B C 1
ATOM 3325 O O . GLU B 1 93 ? 11.719 -42.312 -20.406 1 96.81 93 GLU B O 1
ATOM 3330 N N . ARG B 1 94 ? 10.891 -40.75 -19.109 1 96.62 94 ARG B N 1
ATOM 3331 C CA . ARG B 1 94 ? 10.023 -41.688 -18.422 1 96.62 94 ARG B CA 1
ATOM 3332 C C . ARG B 1 94 ? 8.602 -41.656 -18.969 1 96.62 94 ARG B C 1
ATOM 3334 O O . ARG B 1 94 ? 7.691 -42.25 -18.391 1 96.62 94 ARG B O 1
ATOM 3341 N N . GLY B 1 95 ? 8.406 -40.875 -20.016 1 97.44 95 GLY B N 1
ATOM 3342 C CA . GLY B 1 95 ? 7.098 -40.781 -20.641 1 97.44 95 GLY B CA 1
ATOM 3343 C C . GLY B 1 95 ? 6.098 -39.969 -19.859 1 97.44 95 GLY B C 1
ATOM 3344 O O . GLY B 1 95 ? 4.891 -40.188 -19.938 1 97.44 95 GLY B O 1
ATOM 3345 N N . ILE B 1 96 ? 6.59 -39.094 -19.016 1 98.38 96 ILE B N 1
ATOM 3346 C CA . ILE B 1 96 ? 5.746 -38.156 -18.266 1 98.38 96 ILE B CA 1
ATOM 3347 C C . ILE B 1 96 ? 5.613 -36.844 -19.016 1 98.38 96 ILE B C 1
ATOM 3349 O O . ILE B 1 96 ? 6.602 -36.125 -19.188 1 98.38 96 ILE B O 1
ATOM 3353 N N . ALA B 1 97 ? 4.391 -36.531 -19.484 1 98.56 97 ALA B N 1
ATOM 3354 C CA . ALA B 1 97 ? 4.156 -35.25 -20.156 1 98.56 97 ALA B CA 1
ATOM 3355 C C . ALA B 1 97 ? 4.164 -34.094 -19.172 1 98.56 97 ALA B C 1
ATOM 3357 O O . ALA B 1 97 ? 3.75 -34.25 -18.016 1 98.56 97 ALA B O 1
ATOM 3358 N N . VAL B 1 98 ? 4.719 -32.969 -19.562 1 98.88 98 VAL B N 1
ATOM 3359 C CA . VAL B 1 98 ? 4.699 -31.719 -18.781 1 98.88 98 VAL B CA 1
ATOM 3360 C C . VAL B 1 98 ? 3.951 -30.641 -19.562 1 98.88 98 VAL B C 1
ATOM 3362 O O . VAL B 1 98 ? 4.328 -30.297 -20.688 1 98.88 98 VAL B O 1
ATOM 3365 N N . ALA B 1 99 ? 2.85 -30.203 -19 1 98.75 99 ALA B N 1
ATOM 3366 C CA . ALA B 1 99 ? 2.043 -29.156 -19.625 1 98.75 99 ALA B CA 1
ATOM 3367 C C . ALA B 1 99 ? 2.238 -27.812 -18.922 1 98.75 99 ALA B C 1
ATOM 3369 O O . ALA B 1 99 ? 2.264 -27.75 -17.688 1 98.75 99 ALA B O 1
ATOM 3370 N N . GLU B 1 100 ? 2.43 -26.844 -19.672 1 98 100 GLU B N 1
ATOM 3371 C CA . GLU B 1 100 ? 2.658 -25.516 -19.109 1 98 100 GLU B CA 1
ATOM 3372 C C . GLU B 1 100 ? 1.359 -24.719 -19.047 1 98 100 GLU B C 1
ATOM 3374 O O . GLU B 1 100 ? 0.457 -24.906 -19.859 1 98 100 GLU B O 1
ATOM 3379 N N . GLY B 1 101 ? 1.271 -23.828 -18.047 1 97.38 101 GLY B N 1
ATOM 3380 C CA . GLY B 1 101 ? 0.127 -22.938 -17.891 1 97.38 101 GLY B CA 1
ATOM 3381 C C . GLY B 1 101 ? 0.365 -21.562 -18.469 1 97.38 101 GLY B C 1
ATOM 3382 O O . GLY B 1 101 ? 1.127 -21.406 -19.422 1 97.38 101 GLY B O 1
ATOM 3383 N N . VAL B 1 102 ? -0.471 -20.641 -18.016 1 96.69 102 VAL B N 1
ATOM 3384 C CA . VAL B 1 102 ? -0.392 -19.25 -18.438 1 96.69 102 VAL B CA 1
ATOM 3385 C C . VAL B 1 102 ? -0.245 -18.344 -17.203 1 96.69 102 VAL B C 1
ATOM 3387 O O . VAL B 1 102 ? -0.439 -18.797 -16.078 1 96.69 102 VAL B O 1
ATOM 3390 N N . GLY B 1 103 ? 0.204 -17.141 -17.406 1 94.25 103 GLY B N 1
ATOM 3391 C CA . GLY B 1 103 ? 0.345 -16.203 -16.312 1 94.25 103 GLY B CA 1
ATOM 3392 C C . GLY B 1 103 ? -0.115 -14.797 -16.672 1 94.25 103 GLY B C 1
ATOM 3393 O O . GLY B 1 103 ? -0.562 -14.547 -17.781 1 94.25 103 GLY B O 1
ATOM 3394 N N . SER B 1 104 ? -0.171 -14 -15.711 1 95.75 104 SER B N 1
ATOM 3395 C CA . SER B 1 104 ? -0.521 -12.586 -15.844 1 95.75 104 SER B CA 1
ATOM 3396 C C . SER B 1 104 ? 0.451 -11.703 -15.078 1 95.75 104 SER B C 1
ATOM 3398 O O . SER B 1 104 ? 0.835 -12.023 -13.953 1 95.75 104 SER B O 1
ATOM 3400 N N . PRO B 1 105 ? 0.862 -10.594 -15.68 1 97.44 105 PRO B N 1
ATOM 3401 C CA . PRO B 1 105 ? 1.793 -9.688 -15 1 97.44 105 PRO B CA 1
ATOM 3402 C C . PRO B 1 105 ? 1.094 -8.742 -14.023 1 97.44 105 PRO B C 1
ATOM 3404 O O . PRO B 1 105 ? 1.757 -8.016 -13.281 1 97.44 105 PRO B O 1
ATOM 3407 N N . VAL B 1 106 ? -0.218 -8.742 -13.938 1 98.25 106 VAL B N 1
ATOM 3408 C CA . VAL B 1 106 ? -0.973 -7.699 -13.25 1 98.25 106 VAL B CA 1
ATOM 3409 C C . VAL B 1 106 ? -0.794 -7.84 -11.742 1 98.25 106 VAL B C 1
ATOM 3411 O O . VAL B 1 106 ? -0.411 -6.883 -11.062 1 98.25 106 VAL B O 1
ATOM 3414 N N . ALA B 1 107 ? -1.017 -9.031 -11.242 1 98.38 107 ALA B N 1
ATOM 3415 C CA . ALA B 1 107 ? -0.995 -9.25 -9.797 1 98.38 107 ALA B CA 1
ATOM 3416 C C . ALA B 1 107 ? 0.382 -8.938 -9.211 1 98.38 107 ALA B C 1
ATOM 3418 O O . ALA B 1 107 ? 0.497 -8.195 -8.234 1 98.38 107 ALA B O 1
ATOM 3419 N N . PRO B 1 108 ? 1.455 -9.445 -9.828 1 98.44 108 PRO B N 1
ATOM 3420 C CA . PRO B 1 108 ? 2.77 -9.102 -9.273 1 98.44 108 PRO B CA 1
ATOM 3421 C C . PRO B 1 108 ? 3.1 -7.621 -9.414 1 98.44 108 PRO B C 1
ATOM 3423 O O . PRO B 1 108 ? 3.773 -7.055 -8.547 1 98.44 108 PRO B O 1
ATOM 3426 N N . ALA B 1 109 ? 2.664 -6.941 -10.477 1 98.88 109 ALA B N 1
ATOM 3427 C CA . ALA B 1 109 ? 2.902 -5.508 -10.641 1 98.88 109 ALA B CA 1
ATOM 3428 C C . ALA B 1 109 ? 2.195 -4.707 -9.547 1 98.88 109 ALA B C 1
ATOM 3430 O O . ALA B 1 109 ? 2.791 -3.812 -8.938 1 98.88 109 ALA B O 1
ATOM 3431 N N . GLU B 1 110 ? 0.947 -5.066 -9.281 1 98.88 110 GLU B N 1
ATOM 3432 C CA . GLU B 1 110 ? 0.189 -4.359 -8.258 1 98.88 110 GLU B CA 1
ATOM 3433 C C . GLU B 1 110 ? 0.772 -4.613 -6.867 1 98.88 110 GLU B C 1
ATOM 3435 O O . GLU B 1 110 ? 0.81 -3.709 -6.031 1 98.88 110 GLU B O 1
ATOM 3440 N N . LEU B 1 111 ? 1.251 -5.852 -6.637 1 98.88 111 LEU B N 1
ATOM 3441 C CA . LEU B 1 111 ? 1.884 -6.105 -5.348 1 98.88 111 LEU B CA 1
ATOM 3442 C C . LEU B 1 111 ? 3.146 -5.27 -5.188 1 98.88 111 LEU B C 1
ATOM 3444 O O . LEU B 1 111 ? 3.404 -4.723 -4.109 1 98.88 111 LEU B O 1
ATOM 3448 N N . THR B 1 112 ? 3.908 -5.207 -6.277 1 98.94 112 THR B N 1
ATOM 3449 C CA . THR B 1 112 ? 5.109 -4.383 -6.242 1 98.94 112 THR B CA 1
ATOM 3450 C C . THR B 1 112 ? 4.773 -2.955 -5.82 1 98.94 112 THR B C 1
ATOM 3452 O O . THR B 1 112 ? 5.414 -2.4 -4.922 1 98.94 112 THR B O 1
ATOM 3455 N N . TRP B 1 113 ? 3.77 -2.414 -6.398 1 98.94 113 TRP B N 1
ATOM 3456 C CA . TRP B 1 113 ? 3.402 -1.03 -6.117 1 98.94 113 TRP B CA 1
ATOM 3457 C C . TRP B 1 113 ? 2.857 -0.89 -4.699 1 98.94 113 TRP B C 1
ATOM 3459 O O . TRP B 1 113 ? 3.131 0.101 -4.02 1 98.94 113 TRP B O 1
ATOM 3469 N N . ALA B 1 114 ? 2.035 -1.87 -4.289 1 98.94 114 ALA B N 1
ATOM 3470 C CA . ALA B 1 114 ? 1.521 -1.877 -2.922 1 98.94 114 ALA B CA 1
ATOM 3471 C C . ALA B 1 114 ? 2.658 -1.842 -1.907 1 98.94 114 ALA B C 1
ATOM 3473 O O . ALA B 1 114 ? 2.584 -1.127 -0.905 1 98.94 114 ALA B O 1
ATOM 3474 N N . LEU B 1 115 ? 3.688 -2.584 -2.188 1 98.94 115 LEU B N 1
ATOM 3475 C CA . LEU B 1 115 ? 4.84 -2.633 -1.295 1 98.94 115 LEU B CA 1
ATOM 3476 C C . LEU B 1 115 ? 5.594 -1.307 -1.306 1 98.94 115 LEU B C 1
ATOM 3478 O O . LEU B 1 115 ? 6.059 -0.845 -0.261 1 98.94 115 LEU B O 1
ATOM 3482 N N . ILE B 1 116 ? 5.711 -0.691 -2.475 1 98.94 116 ILE B N 1
ATOM 3483 C CA . ILE B 1 116 ? 6.352 0.617 -2.58 1 98.94 116 ILE B CA 1
ATOM 3484 C C . ILE B 1 116 ? 5.613 1.622 -1.698 1 98.94 116 ILE B C 1
ATOM 3486 O O . ILE B 1 116 ? 6.227 2.295 -0.867 1 98.94 116 ILE B O 1
ATOM 3490 N N . MET B 1 117 ? 4.352 1.666 -1.817 1 98.88 117 MET B N 1
ATOM 3491 C CA . MET B 1 117 ? 3.57 2.656 -1.083 1 98.88 117 MET B CA 1
ATOM 3492 C C . MET B 1 117 ? 3.59 2.363 0.414 1 98.88 117 MET B C 1
ATOM 3494 O O . MET B 1 117 ? 3.715 3.281 1.228 1 98.88 117 MET B O 1
ATOM 3498 N N . ALA B 1 118 ? 3.428 1.064 0.754 1 98.81 118 ALA B N 1
ATOM 3499 C CA . ALA B 1 118 ? 3.463 0.679 2.162 1 98.81 118 ALA B CA 1
ATOM 3500 C C . ALA B 1 118 ? 4.781 1.091 2.812 1 98.81 118 ALA B C 1
ATOM 3502 O O . ALA B 1 118 ? 4.797 1.58 3.943 1 98.81 118 ALA B O 1
ATOM 3503 N N . ALA B 1 119 ? 5.84 0.918 2.084 1 98.69 119 ALA B N 1
ATOM 3504 C CA . ALA B 1 119 ? 7.164 1.256 2.604 1 98.69 119 ALA B CA 1
ATOM 3505 C C . ALA B 1 119 ? 7.34 2.768 2.717 1 98.69 119 ALA B C 1
ATOM 3507 O O . ALA B 1 119 ? 7.781 3.271 3.752 1 98.69 119 ALA B O 1
ATOM 3508 N N . MET B 1 120 ? 6.984 3.486 1.676 1 98.62 120 MET B N 1
ATOM 3509 C CA . MET B 1 120 ? 7.238 4.922 1.604 1 98.62 120 MET B CA 1
ATOM 3510 C C . MET B 1 120 ? 6.41 5.676 2.637 1 98.62 120 MET B C 1
ATOM 3512 O O . MET B 1 120 ? 6.844 6.707 3.156 1 98.62 120 MET B O 1
ATOM 3516 N N . ARG B 1 121 ? 5.266 5.078 3.021 1 98.56 121 ARG B N 1
ATOM 3517 C CA . ARG B 1 121 ? 4.406 5.727 4.004 1 98.56 121 ARG B CA 1
ATOM 3518 C C . ARG B 1 121 ? 4.5 5.031 5.359 1 98.56 121 ARG B C 1
ATOM 3520 O O . ARG B 1 121 ? 3.754 5.359 6.285 1 98.56 121 ARG B O 1
ATOM 3527 N N . ARG B 1 122 ? 5.406 4.07 5.52 1 98.19 122 ARG B N 1
ATOM 3528 C CA . ARG B 1 122 ? 5.707 3.369 6.766 1 98.19 122 ARG B CA 1
ATOM 3529 C C . ARG B 1 122 ? 4.457 2.705 7.332 1 98.19 122 ARG B C 1
ATOM 3531 O O . ARG B 1 122 ? 4.266 2.672 8.547 1 98.19 122 ARG B O 1
ATOM 3538 N N . LEU B 1 123 ? 3.574 2.119 6.496 1 98.62 123 LEU B N 1
ATOM 3539 C CA . LEU B 1 123 ? 2.252 1.638 6.887 1 98.62 123 LEU B CA 1
ATOM 3540 C C . LEU B 1 123 ? 2.365 0.495 7.891 1 98.62 123 LEU B C 1
ATOM 3542 O O . LEU B 1 123 ? 1.716 0.517 8.938 1 98.62 123 LEU B O 1
ATOM 3546 N N . PRO B 1 124 ? 3.244 -0.545 7.586 1 98.25 124 PRO B N 1
ATOM 3547 C CA . PRO B 1 124 ? 3.281 -1.653 8.547 1 98.25 124 PRO B CA 1
ATOM 3548 C C . PRO B 1 124 ? 3.635 -1.197 9.961 1 98.25 124 PRO B C 1
ATOM 3550 O O . PRO B 1 124 ? 3.051 -1.683 10.93 1 98.25 124 PRO B O 1
ATOM 3553 N N . GLN B 1 125 ? 4.547 -0.222 10.102 1 97.5 125 GLN B N 1
ATOM 3554 C CA . GLN B 1 125 ? 4.98 0.264 11.406 1 97.5 125 GLN B CA 1
ATOM 3555 C C . GLN B 1 125 ? 3.871 1.048 12.102 1 97.5 125 GLN B C 1
ATOM 3557 O O . GLN B 1 125 ? 3.547 0.783 13.258 1 97.5 125 GLN B O 1
ATOM 3562 N N . TYR B 1 126 ? 3.266 1.985 11.359 1 98.25 126 TYR B N 1
ATOM 3563 C CA . TYR B 1 126 ? 2.199 2.789 11.945 1 98.25 126 TYR B CA 1
ATOM 3564 C C . TYR B 1 126 ? 1.029 1.913 12.375 1 98.25 126 TYR B C 1
ATOM 3566 O O . TYR B 1 126 ? 0.468 2.105 13.461 1 98.25 126 TYR B O 1
ATOM 3574 N N . ILE B 1 127 ? 0.641 0.944 11.5 1 98 127 ILE B N 1
ATOM 3575 C CA . ILE B 1 127 ? -0.488 0.064 11.781 1 98 127 ILE B CA 1
ATOM 3576 C C . ILE B 1 127 ? -0.19 -0.777 13.023 1 98 127 ILE B C 1
ATOM 3578 O O . ILE B 1 127 ? -1.007 -0.848 13.945 1 98 127 ILE B O 1
ATOM 3582 N N . SER B 1 128 ? 0.979 -1.394 13.031 1 96.31 128 SER B N 1
ATOM 3583 C CA . SER B 1 128 ? 1.355 -2.264 14.141 1 96.31 128 SER B CA 1
ATOM 3584 C C . SER B 1 128 ? 1.467 -1.478 15.445 1 96.31 128 SER B C 1
ATOM 3586 O O . SER B 1 128 ? 0.947 -1.903 16.484 1 96.31 128 SER B O 1
ATOM 3588 N N . ASN B 1 129 ? 2.123 -0.332 15.43 1 96.44 129 ASN B N 1
ATOM 3589 C CA . ASN B 1 129 ? 2.348 0.463 16.625 1 96.44 129 ASN B CA 1
ATOM 3590 C C . ASN B 1 129 ? 1.039 1.02 17.188 1 96.44 129 ASN B C 1
ATOM 3592 O O . ASN B 1 129 ? 0.864 1.107 18.406 1 96.44 129 ASN B O 1
ATOM 3596 N N . LEU B 1 130 ? 0.12 1.39 16.281 1 97.44 130 LEU B N 1
ATOM 3597 C CA . LEU B 1 130 ? -1.178 1.889 16.719 1 97.44 130 LEU B CA 1
ATOM 3598 C C . LEU B 1 130 ? -1.927 0.826 17.516 1 97.44 130 LEU B C 1
ATOM 3600 O O . LEU B 1 130 ? -2.572 1.137 18.516 1 97.44 130 LEU B O 1
ATOM 3604 N N . LYS B 1 131 ? -1.874 -0.387 17.078 1 94.81 131 LYS B N 1
ATOM 3605 C CA . LYS B 1 131 ? -2.516 -1.489 17.781 1 94.81 131 LYS B CA 1
ATOM 3606 C C . LYS B 1 131 ? -1.999 -1.598 19.219 1 94.81 131 LYS B C 1
ATOM 3608 O O . LYS B 1 131 ? -2.703 -2.088 20.094 1 94.81 131 LYS B O 1
ATOM 3613 N N . HIS B 1 132 ? -0.791 -1.098 19.422 1 92.56 132 HIS B N 1
ATOM 3614 C CA . HIS B 1 132 ? -0.18 -1.16 20.734 1 92.56 132 HIS B CA 1
ATOM 3615 C C . HIS B 1 132 ? -0.275 0.183 21.453 1 92.56 132 HIS B C 1
ATOM 3617 O O . HIS B 1 132 ? 0.409 0.408 22.453 1 92.56 132 HIS B O 1
ATOM 3623 N N . GLY B 1 133 ? -1 1.094 20.891 1 92.88 133 GLY B N 1
ATOM 3624 C CA . GLY B 1 133 ? -1.346 2.322 21.594 1 92.88 133 GLY B CA 1
ATOM 3625 C C . GLY B 1 133 ? -0.439 3.486 21.234 1 92.88 133 GLY B C 1
ATOM 3626 O O . GLY B 1 133 ? -0.562 4.57 21.812 1 92.88 133 GLY B O 1
ATOM 3627 N N . ALA B 1 134 ? 0.481 3.295 20.328 1 94.56 134 ALA B N 1
ATOM 3628 C CA . ALA B 1 134 ? 1.373 4.375 19.906 1 94.56 134 ALA B CA 1
ATOM 3629 C C . ALA B 1 134 ? 0.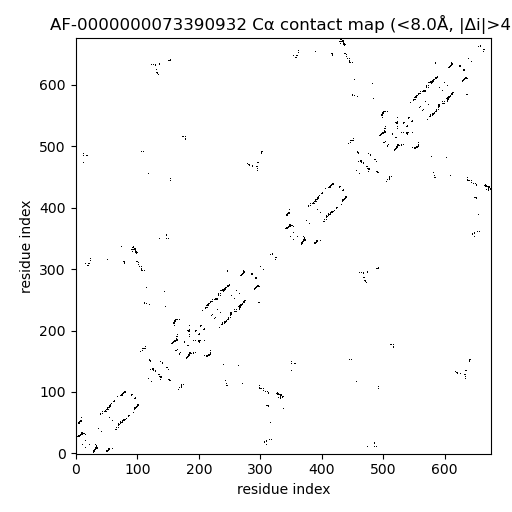735 5.219 18.812 1 94.56 134 ALA B C 1
ATOM 3631 O O . ALA B 1 134 ? 0.553 4.754 17.688 1 94.56 134 ALA B O 1
ATOM 3632 N N . TRP B 1 135 ? 0.43 6.453 19.141 1 96.81 135 TRP B N 1
ATOM 3633 C CA . TRP B 1 135 ? -0.262 7.359 18.234 1 96.81 135 TRP B CA 1
ATOM 3634 C C . TRP B 1 135 ? 0.732 8.117 17.359 1 96.81 135 TRP B C 1
ATOM 3636 O O . TRP B 1 135 ? 1.604 8.82 17.875 1 96.81 135 TRP B O 1
ATOM 3646 N N . GLN B 1 136 ? 0.647 7.957 16.031 1 96.88 136 GLN B N 1
ATOM 3647 C CA . GLN B 1 136 ? 1.41 8.641 14.992 1 96.88 136 GLN B CA 1
ATOM 3648 C C . GLN B 1 136 ? 2.908 8.406 15.172 1 96.88 136 GLN B C 1
ATOM 3650 O O . GLN B 1 136 ? 3.711 9.32 14.969 1 96.88 136 GLN B O 1
ATOM 3655 N N . GLN B 1 137 ? 3.238 7.246 15.672 1 95.31 137 GLN B N 1
ATOM 3656 C CA . GLN B 1 137 ? 4.633 6.844 15.82 1 95.31 137 GLN B CA 1
ATOM 3657 C C . GLN B 1 137 ? 4.941 5.605 14.984 1 95.31 137 GLN B C 1
ATOM 3659 O O . GLN B 1 137 ? 4.328 4.551 15.172 1 95.31 137 GLN B O 1
ATOM 3664 N N . SER B 1 138 ? 5.859 5.699 14.07 1 94.75 138 SER B N 1
ATOM 3665 C CA . SER B 1 138 ? 6.262 4.535 13.289 1 94.75 138 SER B CA 1
ATOM 3666 C C . SER B 1 138 ? 7.273 3.682 14.055 1 94.75 138 SER B C 1
ATOM 3668 O O . SER B 1 138 ? 7.43 2.494 13.758 1 94.75 138 SER B O 1
ATOM 3670 N N . GLY B 1 139 ? 8.039 4.379 14.898 1 92.38 139 GLY B N 1
ATOM 3671 C CA . GLY B 1 139 ? 9.062 3.674 15.656 1 92.38 139 GLY B CA 1
ATOM 3672 C C . GLY B 1 139 ? 10.383 3.562 14.922 1 92.38 139 GLY B C 1
ATOM 3673 O O . GLY B 1 139 ? 11.375 3.084 15.484 1 92.38 139 GLY B O 1
ATOM 3674 N N . LEU B 1 140 ? 10.461 4.035 13.719 1 91.38 140 LEU B N 1
ATOM 3675 C CA . LEU B 1 140 ? 11.688 3.982 12.938 1 91.38 140 LEU B CA 1
ATOM 3676 C C . LEU B 1 140 ? 12.602 5.16 13.273 1 91.38 140 LEU B C 1
ATOM 3678 O O . LEU B 1 140 ? 12.336 6.293 12.867 1 91.38 140 LEU B O 1
ATOM 3682 N N . ARG B 1 141 ? 13.266 5.344 14.312 1 74.69 141 ARG B N 1
ATOM 3683 C CA . ARG B 1 141 ? 14.125 6.434 14.758 1 74.69 141 ARG B CA 1
ATOM 3684 C C . ARG B 1 141 ? 15.539 5.934 15.039 1 74.69 141 ARG B C 1
ATOM 3686 O O . ARG B 1 141 ? 16.375 6.691 15.523 1 74.69 141 ARG B O 1
ATOM 3693 N N . ALA B 1 142 ? 16.047 5.031 14.352 1 65.38 142 ALA B N 1
ATOM 3694 C CA . ALA B 1 142 ? 17.391 4.543 14.68 1 65.38 142 ALA B CA 1
ATOM 3695 C C . ALA B 1 142 ? 18.453 5.582 14.328 1 65.38 142 ALA B C 1
ATOM 3697 O O . ALA B 1 142 ? 18.25 6.402 13.43 1 65.38 142 ALA B O 1
ATOM 3698 N N . ALA B 1 143 ? 19.594 5.535 15.078 1 69.75 143 ALA B N 1
ATOM 3699 C CA . ALA B 1 143 ? 20.719 6.469 14.969 1 69.75 143 ALA B CA 1
ATOM 3700 C C . ALA B 1 143 ? 21.281 6.484 13.555 1 69.75 143 ALA B C 1
ATOM 3702 O O . ALA B 1 143 ? 21.797 7.512 13.094 1 69.75 143 ALA B O 1
ATOM 3703 N N . SER B 1 144 ? 21.016 5.434 12.828 1 81.12 144 SER B N 1
ATOM 3704 C CA . SER B 1 144 ? 21.625 5.328 11.508 1 81.12 144 SER B CA 1
ATOM 3705 C C . SER B 1 144 ? 20.672 5.812 10.422 1 81.12 144 SER B C 1
ATOM 3707 O O . SER B 1 144 ? 21.062 5.926 9.258 1 81.12 144 SER B O 1
ATOM 3709 N N . MET B 1 145 ? 19.469 6.305 10.875 1 88.69 145 MET B N 1
ATOM 3710 C CA . MET B 1 145 ? 18.5 6.727 9.883 1 88.69 145 MET B CA 1
ATOM 3711 C C . MET B 1 145 ? 18.438 8.25 9.789 1 88.69 145 MET B C 1
ATOM 3713 O O . MET B 1 145 ? 18.781 8.945 10.742 1 88.69 145 MET B O 1
ATOM 3717 N N . PRO B 1 146 ? 18.047 8.734 8.625 1 90.56 146 PRO B N 1
ATOM 3718 C CA . PRO B 1 146 ? 17.922 10.18 8.469 1 90.56 146 PRO B CA 1
ATOM 3719 C C . PRO B 1 146 ? 16.906 10.797 9.422 1 90.56 146 PRO B C 1
ATOM 3721 O O . PRO B 1 146 ? 16.016 10.094 9.938 1 90.56 146 PRO B O 1
ATOM 3724 N N . ALA B 1 147 ? 17.094 12.102 9.578 1 91.75 147 ALA B N 1
ATOM 3725 C CA . ALA B 1 147 ? 16.125 12.844 10.383 1 91.75 147 ALA B CA 1
ATOM 3726 C C . ALA B 1 147 ? 14.711 12.695 9.836 1 91.75 147 ALA B C 1
ATOM 3728 O O . ALA B 1 147 ? 14.5 12.773 8.625 1 91.75 147 ALA B O 1
ATOM 3729 N N . ASN B 1 148 ? 13.805 12.398 10.688 1 95.25 148 ASN B N 1
ATOM 3730 C CA . ASN B 1 148 ? 12.375 12.32 10.391 1 95.25 148 ASN B CA 1
ATOM 3731 C C . ASN B 1 148 ? 12.062 11.156 9.461 1 95.25 148 ASN B C 1
ATOM 3733 O O . ASN B 1 148 ? 11.086 11.195 8.703 1 95.25 148 ASN B O 1
ATOM 3737 N N . PHE B 1 149 ? 12.977 10.125 9.492 1 95.5 149 PHE B N 1
ATOM 3738 C CA . PHE B 1 149 ? 12.805 8.938 8.656 1 95.5 149 PHE B CA 1
ATOM 3739 C C . PHE B 1 149 ? 11.445 8.289 8.914 1 95.5 149 PHE B C 1
ATOM 3741 O O . PHE B 1 149 ? 10.82 7.773 7.988 1 95.5 149 PHE B O 1
ATOM 3748 N N . GLY B 1 150 ? 10.961 8.398 10.102 1 95.12 150 GLY B N 1
ATOM 3749 C CA . GLY B 1 150 ? 9.766 7.695 10.547 1 95.12 150 GLY B CA 1
ATOM 3750 C C . GLY B 1 150 ? 8.484 8.281 10 1 95.12 150 GLY B C 1
ATOM 3751 O O . GLY B 1 150 ? 7.461 7.598 9.93 1 95.12 150 GLY B O 1
ATOM 3752 N N . ILE B 1 151 ? 8.43 9.539 9.547 1 96.12 151 ILE B N 1
ATOM 3753 C CA . ILE B 1 151 ? 7.18 10.164 9.133 1 96.12 151 ILE B CA 1
ATOM 3754 C C . ILE B 1 151 ? 6.793 9.656 7.742 1 96.12 151 ILE B C 1
ATOM 3756 O O . ILE B 1 151 ? 5.609 9.625 7.398 1 96.12 151 ILE B O 1
ATOM 3760 N N . GLY B 1 152 ? 7.641 9.242 6.914 1 96.25 152 GLY B N 1
ATOM 3761 C CA . GLY B 1 152 ? 7.398 8.766 5.562 1 96.25 152 GLY B CA 1
ATOM 3762 C C . GLY B 1 152 ? 7.438 9.867 4.52 1 96.25 152 GLY B C 1
ATOM 3763 O O . GLY B 1 152 ? 7.723 11.023 4.844 1 96.25 152 GLY B O 1
ATOM 3764 N N . THR B 1 153 ? 7.234 9.453 3.244 1 97.5 153 THR B N 1
ATOM 3765 C CA . THR B 1 153 ? 7.344 10.391 2.135 1 97.5 153 THR B CA 1
ATOM 3766 C C . THR B 1 153 ? 6.328 10.062 1.045 1 97.5 153 THR B C 1
ATOM 3768 O O . THR B 1 153 ? 5.859 8.93 0.948 1 97.5 153 THR B O 1
ATOM 3771 N N . VAL B 1 154 ? 5.93 11.062 0.279 1 98.12 154 VAL B N 1
ATOM 3772 C CA . VAL B 1 154 ? 5.094 10.859 -0.9 1 98.12 154 VAL B CA 1
ATOM 3773 C C . VAL B 1 154 ? 5.961 10.422 -2.078 1 98.12 154 VAL B C 1
ATOM 3775 O O . VAL B 1 154 ? 7.188 10.562 -2.043 1 98.12 154 VAL B O 1
ATOM 3778 N N . LEU B 1 155 ? 5.32 9.875 -3.125 1 98.75 155 LEU B N 1
ATOM 3779 C CA . LEU B 1 155 ? 6 9.414 -4.328 1 98.75 155 LEU B CA 1
ATOM 3780 C C . LEU B 1 155 ? 6.152 10.547 -5.34 1 98.75 155 LEU B C 1
ATOM 3782 O O . LEU B 1 155 ? 7.121 10.578 -6.098 1 98.75 155 LEU B O 1
ATOM 3786 N N . ARG B 1 156 ? 5.16 11.453 -5.355 1 98.56 156 ARG B N 1
ATOM 3787 C CA . ARG B 1 156 ? 5.176 12.531 -6.34 1 98.56 156 ARG B CA 1
ATOM 3788 C C . ARG B 1 156 ? 6.5 13.289 -6.297 1 98.56 156 ARG B C 1
ATOM 3790 O O . ARG B 1 156 ? 6.965 13.68 -5.223 1 98.56 156 ARG B O 1
ATOM 3797 N N . GLY B 1 157 ? 7.07 13.438 -7.438 1 98.19 157 GLY B N 1
ATOM 3798 C CA . GLY B 1 157 ? 8.297 14.203 -7.562 1 98.19 157 GLY B CA 1
ATOM 3799 C C . GLY B 1 157 ? 9.547 13.375 -7.32 1 98.19 157 GLY B C 1
ATOM 3800 O O . GLY B 1 157 ? 10.656 13.812 -7.625 1 98.19 157 GLY B O 1
ATOM 3801 N N . LYS B 1 158 ? 9.438 12.172 -6.75 1 98.69 158 LYS B N 1
ATOM 3802 C CA . LYS B 1 158 ? 10.578 11.297 -6.504 1 98.69 158 LYS B CA 1
ATOM 3803 C C . LYS B 1 158 ? 10.945 10.508 -7.758 1 98.69 158 LYS B C 1
ATOM 3805 O O . LYS B 1 158 ? 10.188 10.492 -8.734 1 98.69 158 LYS B O 1
ATOM 3810 N N . THR B 1 159 ? 12.07 9.883 -7.734 1 98.81 159 THR B N 1
ATOM 3811 C CA . THR B 1 159 ? 12.555 9.125 -8.891 1 98.81 159 THR B CA 1
ATOM 3812 C C . THR B 1 159 ? 12.375 7.629 -8.664 1 98.81 159 THR B C 1
ATOM 3814 O O . THR B 1 159 ? 12.82 7.086 -7.656 1 98.81 159 THR B O 1
ATOM 3817 N N . LEU B 1 160 ? 11.68 7.008 -9.586 1 98.94 160 LEU B N 1
ATOM 3818 C CA . LEU B 1 160 ? 11.5 5.562 -9.617 1 98.94 160 LEU B CA 1
ATOM 3819 C C . LEU B 1 160 ? 12.461 4.914 -10.609 1 98.94 160 LEU B C 1
ATOM 3821 O O . LEU B 1 160 ? 12.422 5.215 -11.805 1 98.94 160 LEU B O 1
ATOM 3825 N N . GLY B 1 161 ? 13.336 4.094 -10.078 1 98.88 161 GLY B N 1
ATOM 3826 C CA . GLY B 1 161 ? 14.195 3.299 -10.93 1 98.88 161 GLY B CA 1
ATOM 3827 C C . GLY B 1 161 ? 13.656 1.908 -11.203 1 98.88 161 GLY B C 1
ATOM 3828 O O . GLY B 1 161 ? 13.352 1.166 -10.266 1 98.88 161 GLY B O 1
ATOM 3829 N N . ILE B 1 162 ? 13.562 1.57 -12.461 1 98.88 162 ILE B N 1
ATOM 3830 C CA . ILE B 1 162 ? 13.102 0.256 -12.891 1 98.88 162 ILE B CA 1
ATOM 3831 C C . ILE B 1 162 ? 14.258 -0.518 -13.523 1 98.88 162 ILE B C 1
ATOM 3833 O O . ILE B 1 162 ? 14.766 -0.131 -14.578 1 98.88 162 ILE B O 1
ATOM 3837 N N . TRP B 1 163 ? 14.68 -1.555 -12.852 1 98.81 163 TRP B N 1
ATOM 3838 C CA . TRP B 1 163 ? 15.664 -2.428 -13.484 1 98.81 163 TRP B CA 1
ATOM 3839 C C . TRP B 1 163 ? 14.984 -3.621 -14.148 1 98.81 163 TRP B C 1
ATOM 3841 O O . TRP B 1 163 ? 14.609 -4.582 -13.477 1 98.81 163 TRP B O 1
ATOM 3851 N N . GLY B 1 164 ? 15.062 -3.686 -15.461 1 98.06 164 GLY B N 1
ATOM 3852 C CA . GLY B 1 164 ? 14.289 -4.633 -16.25 1 98.06 164 GLY B CA 1
ATOM 3853 C C . GLY B 1 164 ? 12.969 -4.066 -16.734 1 98.06 164 GLY B C 1
ATOM 3854 O O . GLY B 1 164 ? 12.078 -3.787 -15.945 1 98.06 164 GLY B O 1
ATOM 3855 N N . TYR B 1 165 ? 12.781 -3.941 -18.062 1 98.19 165 TYR B N 1
ATOM 3856 C CA . TYR B 1 165 ? 11.641 -3.252 -18.656 1 98.19 165 TYR B CA 1
ATOM 3857 C C . TYR B 1 165 ? 10.812 -4.207 -19.5 1 98.19 165 TYR B C 1
ATOM 3859 O O . TYR B 1 165 ? 10.477 -3.896 -20.656 1 98.19 165 TYR B O 1
ATOM 3867 N N . GLY B 1 166 ? 10.594 -5.383 -18.906 1 97.38 166 GLY B N 1
ATOM 3868 C CA . GLY B 1 166 ? 9.633 -6.312 -19.484 1 97.38 166 GLY B CA 1
ATOM 3869 C C . GLY B 1 166 ? 8.195 -5.965 -19.141 1 97.38 166 GLY B C 1
ATOM 3870 O O . GLY B 1 166 ? 7.875 -4.805 -18.875 1 97.38 166 GLY B O 1
ATOM 3871 N N . ARG B 1 167 ? 7.277 -6.918 -19.203 1 97.25 167 ARG B N 1
ATOM 3872 C CA . ARG B 1 167 ? 5.844 -6.691 -19.031 1 97.25 167 ARG B CA 1
ATOM 3873 C C . ARG B 1 167 ? 5.547 -6.07 -17.672 1 97.25 167 ARG B C 1
ATOM 3875 O O . ARG B 1 167 ? 4.879 -5.035 -17.594 1 97.25 167 ARG B O 1
ATOM 3882 N N . ILE B 1 168 ? 6.059 -6.691 -16.609 1 98.38 168 ILE B N 1
ATOM 3883 C CA . ILE B 1 168 ? 5.785 -6.207 -15.258 1 98.38 168 ILE B CA 1
ATOM 3884 C C . ILE B 1 168 ? 6.449 -4.848 -15.055 1 98.38 168 ILE B C 1
ATOM 3886 O O . ILE B 1 168 ? 5.832 -3.918 -14.523 1 98.38 168 ILE B O 1
ATOM 3890 N N . GLY B 1 169 ? 7.734 -4.676 -15.477 1 98.69 169 GLY B N 1
ATOM 3891 C CA . GLY B 1 169 ? 8.438 -3.406 -15.375 1 98.69 169 GLY B CA 1
ATOM 3892 C C . GLY B 1 169 ? 7.699 -2.26 -16.047 1 98.69 169 GLY B C 1
ATOM 3893 O O . GLY B 1 169 ? 7.668 -1.146 -15.516 1 98.69 169 GLY B O 1
ATOM 3894 N N . GLN B 1 170 ? 7.125 -2.516 -17.188 1 98.69 170 GLN B N 1
ATOM 3895 C CA . GLN B 1 170 ? 6.379 -1.499 -17.922 1 98.69 170 GLN B CA 1
ATOM 3896 C C . GLN B 1 170 ? 5.133 -1.065 -17.156 1 98.69 170 GLN B C 1
ATOM 3898 O O . GLN B 1 170 ? 4.809 0.123 -17.109 1 98.69 170 GLN B O 1
ATOM 3903 N N . ILE B 1 171 ? 4.441 -2.039 -16.562 1 98.81 171 ILE B N 1
ATOM 3904 C CA . ILE B 1 171 ? 3.244 -1.715 -15.789 1 98.81 171 ILE B CA 1
ATOM 3905 C C . ILE B 1 171 ? 3.623 -0.854 -14.586 1 98.81 171 ILE B C 1
ATOM 3907 O O . ILE B 1 171 ? 2.996 0.176 -14.328 1 98.81 171 ILE B O 1
ATOM 3911 N N . VAL B 1 172 ? 4.691 -1.205 -13.883 1 98.94 172 VAL B N 1
ATOM 3912 C CA . VAL B 1 172 ? 5.137 -0.474 -12.703 1 98.94 172 VAL B CA 1
ATOM 3913 C C . VAL B 1 172 ? 5.602 0.924 -13.102 1 98.94 172 VAL B C 1
ATOM 3915 O O . VAL B 1 172 ? 5.328 1.901 -12.398 1 98.94 172 VAL B O 1
ATOM 3918 N N . ALA B 1 173 ? 6.27 1.013 -14.25 1 98.88 173 ALA B N 1
ATOM 3919 C CA . ALA B 1 173 ? 6.656 2.32 -14.773 1 98.88 173 ALA B CA 1
ATOM 3920 C C . ALA B 1 173 ? 5.43 3.201 -15 1 98.88 173 ALA B C 1
ATOM 3922 O O . ALA B 1 173 ? 5.449 4.395 -14.695 1 98.88 173 ALA B O 1
ATOM 3923 N N . GLY B 1 174 ? 4.41 2.611 -15.547 1 98.69 174 GLY B N 1
ATOM 3924 C CA . GLY B 1 174 ? 3.168 3.336 -15.758 1 98.69 174 GLY B CA 1
ATOM 3925 C C . GLY B 1 174 ? 2.555 3.859 -14.477 1 98.69 174 GLY B C 1
ATOM 3926 O O . GLY B 1 174 ? 2.074 4.992 -14.43 1 98.69 174 GLY B O 1
ATOM 3927 N N . TYR B 1 175 ? 2.543 3.014 -13.43 1 98.88 175 TYR B N 1
ATOM 3928 C CA . TYR B 1 175 ? 2.084 3.48 -12.125 1 98.88 175 TYR B CA 1
ATOM 3929 C C . TYR B 1 175 ? 2.904 4.676 -11.648 1 98.88 175 TYR B C 1
ATOM 3931 O O . TYR B 1 175 ? 2.348 5.672 -11.188 1 98.88 175 TYR B O 1
ATOM 3939 N N . GLY B 1 176 ? 4.242 4.539 -11.766 1 98.81 176 GLY B N 1
ATOM 3940 C CA . GLY B 1 176 ? 5.109 5.641 -11.383 1 98.81 176 GLY B CA 1
ATOM 3941 C C . GLY B 1 176 ? 4.746 6.953 -12.047 1 98.81 176 GLY B C 1
ATOM 3942 O O . GLY B 1 176 ? 4.656 7.988 -11.383 1 98.81 176 GLY B O 1
ATOM 3943 N N . ARG B 1 177 ? 4.5 6.941 -13.297 1 98.5 177 ARG B N 1
ATOM 3944 C CA . ARG B 1 177 ? 4.117 8.133 -14.047 1 98.5 177 ARG B CA 1
ATOM 3945 C C . ARG B 1 177 ? 2.789 8.695 -13.539 1 98.5 177 ARG B C 1
ATOM 3947 O O . ARG B 1 177 ? 2.641 9.906 -13.391 1 98.5 177 ARG B O 1
ATOM 3954 N N . ALA B 1 178 ? 1.854 7.82 -13.297 1 98.56 178 ALA B N 1
ATOM 3955 C CA . ALA B 1 178 ? 0.538 8.242 -12.828 1 98.56 178 ALA B CA 1
ATOM 3956 C C . ALA B 1 178 ? 0.636 8.953 -11.484 1 98.56 178 ALA B C 1
ATOM 3958 O O . ALA B 1 178 ? -0.165 9.844 -11.18 1 98.56 178 ALA B O 1
ATOM 3959 N N . PHE B 1 179 ? 1.637 8.625 -10.688 1 98.81 179 PHE B N 1
ATOM 3960 C CA . PHE B 1 179 ? 1.81 9.219 -9.367 1 98.81 179 PHE B CA 1
ATOM 3961 C C . PHE B 1 179 ? 2.723 10.438 -9.43 1 98.81 179 PHE B C 1
ATOM 3963 O O . PHE B 1 179 ? 3.076 11.008 -8.398 1 98.81 179 PHE B O 1
ATOM 3970 N N . GLY B 1 180 ? 3.146 10.812 -10.641 1 98.56 180 GLY B N 1
ATOM 3971 C CA . GLY B 1 180 ? 3.955 12 -10.828 1 98.56 180 GLY B CA 1
ATOM 3972 C C . GLY B 1 180 ? 5.422 11.789 -10.508 1 98.56 180 GLY B C 1
ATOM 3973 O O . GLY B 1 180 ? 6.129 12.734 -10.148 1 98.56 180 GLY B O 1
ATOM 3974 N N . MET B 1 181 ? 5.895 10.531 -10.57 1 98.75 181 MET B N 1
ATOM 3975 C CA . MET B 1 181 ? 7.309 10.242 -10.352 1 98.75 181 MET B CA 1
ATOM 3976 C C . MET B 1 181 ? 8.109 10.422 -11.633 1 98.75 181 MET B C 1
ATOM 3978 O O . MET B 1 181 ? 7.555 10.367 -12.734 1 98.75 181 MET B O 1
ATOM 3982 N N . ASN B 1 182 ? 9.422 10.719 -11.453 1 98.44 182 ASN B N 1
ATOM 3983 C CA . ASN B 1 182 ? 10.383 10.578 -12.539 1 98.44 182 ASN B CA 1
ATOM 3984 C C . ASN B 1 182 ? 10.836 9.125 -12.703 1 98.44 182 ASN B C 1
ATOM 3986 O O . ASN B 1 182 ? 11.453 8.562 -11.797 1 98.44 182 ASN B O 1
ATOM 3990 N N . VAL B 1 183 ? 10.539 8.523 -13.867 1 98.69 183 VAL B N 1
ATOM 3991 C CA . VAL B 1 183 ? 10.844 7.109 -14.047 1 98.69 183 VAL B CA 1
ATOM 3992 C C . VAL B 1 183 ? 12.148 6.961 -14.836 1 98.69 183 VAL B C 1
ATOM 3994 O O . VAL B 1 183 ? 12.305 7.559 -15.898 1 98.69 183 VAL B O 1
ATOM 3997 N N . ARG B 1 184 ? 13.047 6.234 -14.273 1 98.56 184 ARG B N 1
ATOM 3998 C CA . ARG B 1 184 ? 14.336 5.934 -14.891 1 98.56 184 ARG B CA 1
ATOM 3999 C C . ARG B 1 184 ? 14.531 4.43 -15.031 1 98.56 184 ARG B C 1
ATOM 4001 O O . ARG B 1 184 ? 14.375 3.682 -14.062 1 98.56 184 ARG B O 1
ATOM 4008 N N . VAL B 1 185 ? 14.883 3.953 -16.25 1 98.56 185 VAL B N 1
ATOM 4009 C CA . VAL B 1 185 ? 14.984 2.523 -16.516 1 98.56 185 VAL B CA 1
ATOM 4010 C C . VAL B 1 185 ? 16.453 2.133 -16.688 1 98.56 185 VAL B C 1
ATOM 4012 O O . VAL B 1 185 ? 17.25 2.887 -17.25 1 98.56 185 VAL B O 1
ATOM 4015 N N . TRP B 1 186 ? 16.797 1.036 -16.125 1 98.38 186 TRP B N 1
ATOM 4016 C CA . TRP B 1 186 ? 18.078 0.374 -16.359 1 98.38 186 TRP B CA 1
ATOM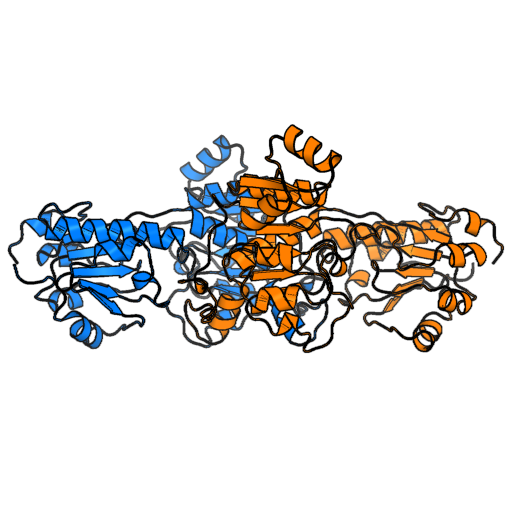 4017 C C . TRP B 1 186 ? 17.875 -1.062 -16.828 1 98.38 18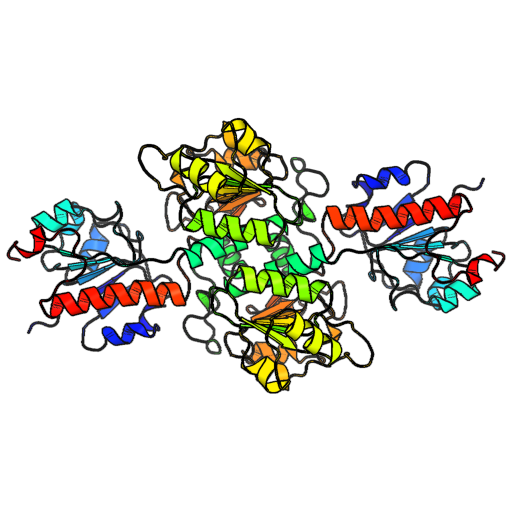6 TRP B C 1
ATOM 4019 O O . TRP B 1 186 ? 16.797 -1.638 -16.641 1 98.38 186 TRP B O 1
ATOM 4029 N N . GLY B 1 187 ? 18.859 -1.617 -17.438 1 96.19 187 GLY B N 1
ATOM 4030 C CA . GLY B 1 187 ? 18.797 -2.971 -17.969 1 96.19 187 GLY B CA 1
ATOM 4031 C C . GLY B 1 187 ? 19.594 -3.152 -19.234 1 96.19 187 GLY B C 1
ATOM 4032 O O . GLY B 1 187 ? 20.5 -2.359 -19.531 1 96.19 187 GLY B O 1
ATOM 4033 N N . ARG B 1 188 ? 19.312 -4.211 -19.953 1 94.31 188 ARG B N 1
ATOM 4034 C CA . ARG B 1 188 ? 19.969 -4.5 -21.234 1 94.31 188 ARG B CA 1
ATOM 4035 C C . ARG B 1 188 ? 19.625 -3.449 -22.281 1 94.31 188 ARG B C 1
ATOM 4037 O O . ARG B 1 188 ? 18.688 -2.66 -22.094 1 94.31 188 ARG B O 1
ATOM 4044 N N . GLU B 1 189 ? 20.328 -3.484 -23.344 1 94.12 189 GLU B N 1
ATOM 4045 C CA . GLU B 1 189 ? 20.188 -2.473 -24.391 1 94.12 189 GLU B CA 1
ATOM 4046 C C . GLU B 1 189 ? 18.75 -2.42 -24.922 1 94.12 189 GLU B C 1
ATOM 4048 O O . GLU B 1 189 ? 18.203 -1.337 -25.125 1 94.12 189 GLU B O 1
ATOM 4053 N N . ALA B 1 190 ? 18.234 -3.535 -25.125 1 93.81 190 ALA B N 1
ATOM 4054 C CA . ALA B 1 190 ? 16.891 -3.596 -25.672 1 93.81 190 ALA B CA 1
ATOM 4055 C C . ALA B 1 190 ? 15.883 -2.949 -24.719 1 93.81 190 ALA B C 1
ATOM 4057 O O . ALA B 1 190 ? 14.969 -2.246 -25.156 1 93.81 190 ALA B O 1
ATOM 4058 N N . SER B 1 191 ? 15.992 -3.195 -23.438 1 94.06 191 SER B N 1
ATOM 4059 C CA . SER B 1 191 ? 15.141 -2.598 -22.406 1 94.06 191 SER B CA 1
ATOM 4060 C C . SER B 1 191 ? 15.273 -1.079 -22.391 1 94.06 191 SER B C 1
ATOM 4062 O O . SER B 1 191 ? 14.273 -0.363 -22.375 1 94.06 191 SER B O 1
ATOM 4064 N N . ARG B 1 192 ? 16.469 -0.605 -22.406 1 96.19 192 ARG B N 1
ATOM 4065 C CA . ARG B 1 192 ? 16.734 0.83 -22.375 1 96.19 192 ARG B CA 1
ATOM 4066 C C . ARG B 1 192 ? 16.203 1.518 -23.625 1 96.19 192 ARG B C 1
ATOM 4068 O O . ARG B 1 192 ? 15.586 2.586 -23.547 1 96.19 192 ARG B O 1
ATOM 4075 N N . ALA B 1 193 ? 16.406 0.896 -24.781 1 96.69 193 ALA B N 1
ATOM 4076 C CA . ALA B 1 193 ? 15.914 1.451 -26.031 1 96.69 193 ALA B CA 1
ATOM 4077 C C . ALA B 1 193 ? 14.398 1.55 -26.031 1 96.69 193 ALA B C 1
ATOM 4079 O O . ALA B 1 193 ? 13.828 2.559 -26.469 1 96.69 193 ALA B O 1
ATOM 4080 N N . GLN B 1 194 ? 13.789 0.468 -25.562 1 97.25 194 GLN B N 1
ATOM 4081 C CA . GLN B 1 194 ? 12.328 0.46 -25.5 1 97.25 194 GLN B CA 1
ATOM 4082 C C . GLN B 1 194 ? 11.812 1.533 -24.547 1 97.25 194 GLN B C 1
ATOM 4084 O O . GLN B 1 194 ? 10.812 2.197 -24.828 1 97.25 194 GLN B O 1
ATOM 4089 N N . ALA B 1 195 ? 12.43 1.686 -23.406 1 97.56 195 ALA B N 1
ATOM 4090 C CA . ALA B 1 195 ? 12.039 2.697 -22.438 1 97.56 195 ALA B CA 1
ATOM 4091 C C . ALA B 1 195 ? 12.125 4.098 -23.031 1 97.56 195 ALA B C 1
ATOM 4093 O O . ALA B 1 195 ? 11.219 4.918 -22.844 1 97.56 195 ALA B O 1
ATOM 4094 N N . LEU B 1 196 ? 13.211 4.398 -23.75 1 97.38 196 LEU B N 1
ATOM 4095 C CA . LEU B 1 196 ? 13.367 5.688 -24.406 1 97.38 196 LEU B CA 1
ATOM 4096 C C . LEU B 1 196 ? 12.242 5.918 -25.422 1 97.38 196 LEU B C 1
ATOM 4098 O O . LEU B 1 196 ? 11.695 7.02 -25.5 1 97.38 196 LEU B O 1
ATOM 4102 N N . SER B 1 197 ? 11.93 4.887 -26.125 1 97.81 197 SER B N 1
ATOM 4103 C CA . SER B 1 197 ? 10.852 4.977 -27.094 1 97.81 197 SER B CA 1
ATOM 4104 C C . SER B 1 197 ? 9.516 5.281 -26.422 1 97.81 197 SER B C 1
ATOM 4106 O O . SER B 1 197 ? 8.656 5.945 -27.016 1 97.81 197 SER B O 1
ATOM 4108 N N . ASP B 1 198 ? 9.367 4.781 -25.234 1 97.38 198 ASP B N 1
ATOM 4109 C CA . ASP B 1 198 ? 8.125 4.98 -24.484 1 97.38 198 ASP B CA 1
ATOM 4110 C C . ASP B 1 198 ? 8.133 6.324 -23.766 1 97.38 198 ASP B C 1
ATOM 4112 O O . ASP B 1 198 ? 7.234 6.617 -22.984 1 97.38 198 ASP B O 1
ATOM 4116 N N . GLY B 1 199 ? 9.18 7.102 -23.938 1 97.12 199 GLY B N 1
ATOM 4117 C CA . GLY B 1 199 ? 9.234 8.453 -23.406 1 97.12 199 GLY B CA 1
ATOM 4118 C C . GLY B 1 199 ? 9.773 8.5 -21.984 1 97.12 199 GLY B C 1
ATOM 4119 O O . GLY B 1 199 ? 9.547 9.477 -21.266 1 97.12 199 GLY B O 1
ATOM 4120 N N . LEU B 1 200 ? 10.367 7.398 -21.562 1 98.06 200 LEU B N 1
ATOM 4121 C CA . LEU B 1 200 ? 10.953 7.371 -20.219 1 98.06 200 LEU B CA 1
ATOM 4122 C C . LEU B 1 200 ? 12.438 7.723 -20.281 1 98.06 200 LEU B C 1
ATOM 4124 O O . LEU B 1 200 ? 13.031 7.781 -21.359 1 98.06 200 LEU B O 1
ATOM 4128 N N . GLN B 1 201 ? 12.977 8.016 -19.141 1 97.81 201 GLN B N 1
ATOM 4129 C CA . GLN B 1 201 ? 14.414 8.242 -19.031 1 97.81 201 GLN B CA 1
ATOM 4130 C C . GLN B 1 201 ? 15.164 6.934 -18.781 1 97.81 201 GLN B C 1
ATOM 4132 O O . GLN B 1 201 ? 14.578 5.957 -18.312 1 97.81 201 GLN B O 1
ATOM 4137 N N . VAL B 1 202 ? 16.359 6.941 -19.203 1 97.38 202 VAL B N 1
ATOM 4138 C CA . VAL B 1 202 ? 17.219 5.789 -18.969 1 97.38 202 VAL B CA 1
ATOM 4139 C C . VAL B 1 202 ? 18.484 6.234 -18.25 1 97.38 202 VAL B C 1
ATOM 4141 O O . VAL B 1 202 ? 18.969 7.355 -18.453 1 97.38 202 VAL B O 1
ATOM 4144 N N . ALA B 1 203 ? 18.922 5.398 -17.344 1 95.12 203 ALA B N 1
ATOM 4145 C CA . ALA B 1 203 ? 20.203 5.684 -16.688 1 95.12 203 ALA B CA 1
ATOM 4146 C C . ALA B 1 203 ? 21.375 5.41 -17.625 1 95.12 203 ALA B C 1
ATOM 4148 O O . ALA B 1 203 ? 21.344 4.461 -18.406 1 95.12 203 ALA B O 1
ATOM 4149 N N . THR B 1 204 ? 22.422 6.18 -17.469 1 93.25 204 THR B N 1
ATOM 4150 C CA . THR B 1 204 ? 23.594 6.047 -18.328 1 93.25 204 THR B CA 1
ATOM 4151 C C . THR B 1 204 ? 24.547 4.992 -17.781 1 93.25 204 THR B C 1
ATOM 4153 O O . THR B 1 204 ? 25.219 4.293 -18.547 1 93.25 204 THR B O 1
ATOM 4156 N N . THR B 1 205 ? 24.625 4.957 -16.453 1 96.06 205 THR B N 1
ATOM 4157 C CA . THR B 1 205 ? 25.453 3.955 -15.805 1 96.06 205 THR B CA 1
ATOM 4158 C C . THR B 1 205 ? 24.703 3.291 -14.656 1 96.06 205 THR B C 1
ATOM 4160 O O . THR B 1 205 ? 23.75 3.855 -14.125 1 96.06 205 THR B O 1
ATOM 4163 N N . ARG B 1 206 ? 25.141 2.197 -14.336 1 96.69 206 ARG B N 1
ATOM 4164 C CA . ARG B 1 206 ? 24.609 1.453 -13.195 1 96.69 206 ARG B CA 1
ATOM 4165 C C . ARG B 1 206 ? 24.734 2.258 -11.906 1 96.69 206 ARG B C 1
ATOM 4167 O O . ARG B 1 206 ? 23.797 2.289 -11.102 1 96.69 206 ARG B O 1
ATOM 4174 N N . GLU B 1 207 ? 25.859 2.887 -11.672 1 97.25 207 GLU B N 1
ATOM 4175 C CA . GLU B 1 207 ? 26.109 3.709 -10.492 1 97.25 207 GLU B CA 1
ATOM 4176 C C . GLU B 1 207 ? 25.109 4.867 -10.406 1 97.25 207 GLU B C 1
ATOM 4178 O O . GLU B 1 207 ? 24.578 5.152 -9.336 1 97.25 207 GLU B O 1
ATOM 4183 N N . GLU B 1 208 ? 24.922 5.484 -11.523 1 97 208 GLU B N 1
ATOM 4184 C CA . GLU B 1 208 ? 23.969 6.578 -11.578 1 97 208 GLU B CA 1
ATOM 4185 C C . GLU B 1 208 ? 22.562 6.086 -11.242 1 97 208 GLU B C 1
ATOM 4187 O O . GLU B 1 208 ? 21.812 6.766 -10.539 1 97 208 GLU B O 1
ATOM 4192 N N . PHE B 1 209 ? 22.266 4.977 -11.773 1 98.38 209 PHE B N 1
ATOM 4193 C CA . PHE B 1 209 ? 20.953 4.383 -11.547 1 98.38 209 PHE B CA 1
ATOM 4194 C C . PHE B 1 209 ? 20.688 4.207 -10.055 1 98.38 209 PHE B C 1
ATOM 4196 O O . PHE B 1 209 ? 19.688 4.707 -9.531 1 98.38 209 PHE B O 1
ATOM 4203 N N . PHE B 1 210 ? 21.547 3.613 -9.312 1 98.69 210 PHE B N 1
ATOM 4204 C CA . PHE B 1 210 ? 21.344 3.305 -7.898 1 98.69 210 PHE B CA 1
ATOM 4205 C C . PHE B 1 210 ? 21.453 4.566 -7.051 1 98.69 210 PHE B C 1
ATOM 4207 O O . PHE B 1 210 ? 20.719 4.727 -6.07 1 98.69 210 PHE B O 1
ATOM 4214 N N . SER B 1 211 ? 22.297 5.523 -7.422 1 98.38 211 SER B N 1
ATOM 4215 C CA . SER B 1 211 ? 22.578 6.676 -6.574 1 98.38 211 SER B CA 1
ATOM 4216 C C . SER B 1 211 ? 21.484 7.738 -6.719 1 98.38 211 SER B C 1
ATOM 4218 O O . SER B 1 211 ? 21.266 8.539 -5.805 1 98.38 211 SER B O 1
ATOM 4220 N N . GLN B 1 212 ? 20.781 7.738 -7.828 1 97.94 212 GLN B N 1
ATOM 4221 C CA . GLN B 1 212 ? 19.891 8.859 -8.094 1 97.94 212 GLN B CA 1
ATOM 4222 C C . GLN B 1 212 ? 18.438 8.492 -7.805 1 97.94 212 GLN B C 1
ATOM 4224 O O . GLN B 1 212 ? 17.594 9.367 -7.652 1 97.94 212 GLN B O 1
ATOM 4229 N N . CYS B 1 213 ? 18.141 7.273 -7.738 1 98.81 213 CYS B N 1
ATOM 4230 C CA . CYS B 1 213 ? 16.75 6.852 -7.578 1 98.81 213 CYS B CA 1
ATOM 4231 C C . CYS B 1 213 ? 16.344 6.883 -6.109 1 98.81 213 CYS B C 1
ATOM 4233 O O . CYS B 1 213 ? 17.156 6.586 -5.227 1 98.81 213 CYS B O 1
ATOM 4235 N N . ASP B 1 214 ? 15.109 7.258 -5.844 1 98.81 214 ASP B N 1
ATOM 4236 C CA . ASP B 1 214 ? 14.5 7.195 -4.52 1 98.81 214 ASP B CA 1
ATOM 4237 C C . ASP B 1 214 ? 13.891 5.816 -4.258 1 98.81 214 ASP B C 1
ATOM 4239 O O . ASP B 1 214 ? 13.773 5.395 -3.105 1 98.81 214 ASP B O 1
ATOM 4243 N N . VAL B 1 215 ? 13.445 5.152 -5.273 1 98.94 215 VAL B N 1
ATOM 4244 C CA . VAL B 1 215 ? 12.953 3.779 -5.27 1 98.94 215 VAL B CA 1
ATOM 4245 C C . VAL B 1 215 ? 13.602 2.994 -6.41 1 98.94 215 VAL B C 1
ATOM 4247 O O . VAL B 1 215 ? 13.625 3.453 -7.555 1 98.94 215 VAL B O 1
ATOM 4250 N N . VAL B 1 216 ? 14.164 1.864 -6.094 1 98.94 216 VAL B N 1
ATOM 4251 C CA . VAL B 1 216 ? 14.672 0.94 -7.105 1 98.94 216 VAL B CA 1
ATOM 4252 C C . VAL B 1 216 ? 13.867 -0.36 -7.062 1 98.94 216 VAL B C 1
ATOM 4254 O O . VAL B 1 216 ? 13.758 -0.994 -6.012 1 98.94 216 VAL B O 1
ATOM 4257 N N . SER B 1 217 ? 13.289 -0.712 -8.141 1 98.94 217 SER B N 1
ATOM 4258 C CA . SER B 1 217 ? 12.5 -1.933 -8.242 1 98.94 217 SER B CA 1
ATOM 4259 C C . SER B 1 217 ? 13.102 -2.902 -9.258 1 98.94 217 SER B C 1
ATOM 4261 O O . SER B 1 217 ? 13.398 -2.521 -10.391 1 98.94 217 SER B O 1
ATOM 4263 N N . LEU B 1 218 ? 13.266 -4.172 -8.867 1 98.94 218 LEU B N 1
ATOM 4264 C CA . LEU B 1 218 ? 13.898 -5.18 -9.711 1 98.94 218 LEU B CA 1
ATOM 4265 C C . LEU B 1 218 ? 12.852 -5.996 -10.461 1 98.94 218 LEU B C 1
ATOM 4267 O O . LEU B 1 218 ? 11.922 -6.539 -9.852 1 98.94 218 LEU B O 1
ATOM 4271 N N . HIS B 1 219 ? 12.977 -6.102 -11.727 1 98.62 219 HIS B N 1
ATOM 4272 C CA . HIS B 1 219 ? 12.094 -6.867 -12.602 1 98.62 219 HIS B CA 1
ATOM 4273 C C . HIS B 1 219 ? 12.891 -7.652 -13.633 1 98.62 219 HIS B C 1
ATOM 4275 O O . HIS B 1 219 ? 12.609 -7.57 -14.836 1 98.62 219 HIS B O 1
ATOM 4281 N N . LEU B 1 220 ? 13.797 -8.461 -13.117 1 97.94 220 LEU B N 1
ATOM 4282 C CA . LEU B 1 220 ? 14.703 -9.25 -13.945 1 97.94 220 LEU B CA 1
ATOM 4283 C C . LEU B 1 220 ? 14.375 -10.734 -13.844 1 97.94 220 LEU B C 1
ATOM 4285 O O . LEU B 1 220 ? 13.969 -11.211 -12.781 1 97.94 220 LEU B O 1
ATOM 4289 N N . ARG B 1 221 ? 14.57 -11.453 -14.938 1 95.38 221 ARG B N 1
ATOM 4290 C CA . ARG B 1 221 ? 14.57 -12.914 -14.883 1 95.38 221 ARG B CA 1
ATOM 4291 C C . ARG B 1 221 ? 15.836 -13.438 -14.219 1 95.38 221 ARG B C 1
ATOM 4293 O O . ARG B 1 221 ? 16.922 -12.906 -14.438 1 95.38 221 ARG B O 1
ATOM 4300 N N . LEU B 1 222 ? 15.688 -14.422 -13.43 1 96.38 222 LEU B N 1
ATOM 4301 C CA . LEU B 1 222 ? 16.844 -15.055 -12.82 1 96.38 222 LEU B CA 1
ATOM 4302 C C . LEU B 1 222 ? 17.469 -16.062 -13.773 1 96.38 222 LEU B C 1
ATOM 4304 O O . LEU B 1 222 ? 16.781 -16.953 -14.281 1 96.38 222 LEU B O 1
ATOM 4308 N N . ASN B 1 223 ? 18.594 -15.945 -14.109 1 95.38 223 ASN B N 1
ATOM 4309 C CA . ASN B 1 223 ? 19.438 -16.859 -14.875 1 95.38 223 ASN B CA 1
ATOM 4310 C C . ASN B 1 223 ? 20.906 -16.734 -14.477 1 95.38 223 ASN B C 1
ATOM 4312 O O . ASN B 1 223 ? 21.234 -16.062 -13.492 1 95.38 223 ASN B O 1
ATOM 4316 N N . ASP B 1 224 ? 21.75 -17.406 -15.18 1 95.81 224 ASP B N 1
ATOM 4317 C CA . ASP B 1 224 ? 23.172 -17.422 -14.805 1 95.81 224 ASP B CA 1
ATOM 4318 C C . ASP B 1 224 ? 23.766 -16.016 -14.906 1 95.81 224 ASP B C 1
ATOM 4320 O O . ASP B 1 224 ? 24.656 -15.664 -14.125 1 95.81 224 ASP B O 1
ATOM 4324 N N . GLU B 1 225 ? 23.281 -15.242 -15.805 1 96 225 GLU B N 1
ATOM 4325 C CA . GLU B 1 225 ? 23.812 -13.898 -16.031 1 96 225 GLU B CA 1
ATOM 4326 C C . GLU B 1 225 ? 23.312 -12.914 -14.977 1 96 225 GLU B C 1
ATOM 4328 O O . GLU B 1 225 ? 23.969 -11.914 -14.703 1 96 225 GLU B O 1
ATOM 4333 N N . THR B 1 226 ? 22.172 -13.188 -14.375 1 97.75 226 THR B N 1
ATOM 4334 C CA . THR B 1 226 ? 21.562 -12.203 -13.492 1 97.75 226 THR B CA 1
ATOM 4335 C C . THR B 1 226 ? 21.688 -12.633 -12.031 1 97.75 226 THR B C 1
ATOM 4337 O O . THR B 1 226 ? 21.359 -11.867 -11.125 1 97.75 226 THR B O 1
ATOM 4340 N N . ARG B 1 227 ? 22.125 -13.867 -11.797 1 98.12 227 ARG B N 1
ATOM 4341 C CA . ARG B 1 227 ? 22.328 -14.32 -10.422 1 98.12 227 ARG B CA 1
ATOM 4342 C C . ARG B 1 227 ? 23.359 -13.453 -9.711 1 98.12 227 ARG B C 1
ATOM 4344 O O . ARG B 1 227 ? 24.484 -13.289 -10.195 1 98.12 227 ARG B O 1
ATOM 4351 N N . GLY B 1 228 ? 23 -12.883 -8.609 1 98.5 228 GLY B N 1
ATOM 4352 C CA . GLY B 1 228 ? 23.891 -12.047 -7.82 1 98.5 228 GLY B CA 1
ATOM 4353 C C . GLY B 1 228 ? 24.266 -10.758 -8.516 1 98.5 228 GLY B C 1
ATOM 4354 O O . GLY B 1 228 ? 25.297 -10.164 -8.219 1 98.5 228 GLY B O 1
ATOM 4355 N N . ILE B 1 229 ? 23.438 -10.344 -9.43 1 98.44 229 ILE B N 1
ATOM 4356 C CA . ILE B 1 229 ? 23.797 -9.203 -10.266 1 98.44 229 ILE B CA 1
ATOM 4357 C C . ILE B 1 229 ? 23.766 -7.922 -9.438 1 98.44 229 ILE B C 1
ATOM 4359 O O . ILE B 1 229 ? 24.484 -6.969 -9.719 1 98.44 229 ILE B O 1
ATOM 4363 N N . VAL B 1 230 ? 22.906 -7.84 -8.461 1 98.81 230 VAL B N 1
ATOM 4364 C CA . VAL B 1 230 ? 22.875 -6.711 -7.539 1 98.81 230 VAL B CA 1
ATOM 4365 C C . VAL B 1 230 ? 23.859 -6.961 -6.398 1 98.81 230 VAL B C 1
ATOM 4367 O O . VAL B 1 230 ? 23.734 -7.93 -5.652 1 98.81 230 VAL B O 1
ATOM 4370 N N . ARG B 1 231 ? 24.828 -6.09 -6.273 1 98.38 231 ARG B N 1
ATOM 4371 C CA . ARG B 1 231 ? 25.922 -6.277 -5.328 1 98.38 231 ARG B CA 1
ATOM 4372 C C . ARG B 1 231 ? 25.812 -5.293 -4.168 1 98.38 231 ARG B C 1
ATOM 4374 O O . ARG B 1 231 ? 25.047 -4.336 -4.227 1 98.38 231 ARG B O 1
ATOM 4381 N N . LEU B 1 232 ? 26.516 -5.613 -3.109 1 98.44 232 LEU B N 1
ATOM 4382 C CA . LEU B 1 232 ? 26.547 -4.746 -1.938 1 98.44 232 LEU B CA 1
ATOM 4383 C C . LEU B 1 232 ? 26.922 -3.318 -2.328 1 98.44 232 LEU B C 1
ATOM 4385 O O . LEU B 1 232 ? 26.359 -2.357 -1.784 1 98.44 232 LEU B O 1
ATOM 4389 N N . GLU B 1 233 ? 27.844 -3.195 -3.248 1 98.25 233 GLU B N 1
ATOM 4390 C CA . GLU B 1 233 ? 28.281 -1.875 -3.691 1 98.25 233 GLU B CA 1
ATOM 4391 C C . GLU B 1 233 ? 27.141 -1.101 -4.336 1 98.25 233 GLU B C 1
ATOM 4393 O O . GLU B 1 233 ? 27.047 0.121 -4.191 1 98.25 233 GLU B O 1
ATOM 4398 N N . ASP B 1 234 ? 26.312 -1.745 -5.113 1 98.69 234 ASP B N 1
ATOM 4399 C CA . ASP B 1 234 ? 25.141 -1.115 -5.715 1 98.69 234 ASP B CA 1
ATOM 4400 C C . ASP B 1 234 ? 24.188 -0.581 -4.641 1 98.69 234 ASP B C 1
ATOM 4402 O O . ASP B 1 234 ? 23.797 0.585 -4.68 1 98.69 234 ASP B O 1
ATOM 4406 N N . LEU B 1 235 ? 23.891 -1.406 -3.695 1 98.69 235 LEU B N 1
ATOM 4407 C CA . LEU B 1 235 ? 22.984 -1.046 -2.613 1 98.69 235 LEU B CA 1
ATOM 4408 C C . LEU B 1 235 ? 23.547 0.102 -1.786 1 98.69 235 LEU B C 1
ATOM 4410 O O . LEU B 1 235 ? 22.828 1.028 -1.421 1 98.69 235 LEU B O 1
ATOM 4414 N N . SER B 1 236 ? 24.812 0.073 -1.54 1 98.12 236 SER B N 1
ATOM 4415 C CA . SER B 1 236 ? 25.484 1.084 -0.725 1 98.12 236 SER B CA 1
ATOM 4416 C C . SER B 1 236 ? 25.453 2.449 -1.404 1 98.12 236 SER B C 1
ATOM 4418 O O . SER B 1 236 ? 25.609 3.479 -0.748 1 98.12 236 SER B O 1
ATOM 4420 N N . ALA B 1 237 ? 25.297 2.438 -2.699 1 98.38 237 ALA B N 1
ATOM 4421 C CA . ALA B 1 237 ? 25.281 3.684 -3.461 1 98.38 237 ALA B CA 1
ATOM 4422 C C . ALA B 1 237 ? 23.906 4.355 -3.367 1 98.38 237 ALA B C 1
ATOM 4424 O O . ALA B 1 237 ? 23.766 5.523 -3.73 1 98.38 237 ALA B O 1
ATOM 4425 N N . MET B 1 238 ? 22.891 3.666 -2.891 1 98.44 238 MET B N 1
ATOM 4426 C CA . MET B 1 238 ? 21.562 4.234 -2.797 1 98.44 238 MET B CA 1
ATOM 4427 C C . MET B 1 238 ? 21.484 5.277 -1.689 1 98.44 238 MET B C 1
ATOM 4429 O O . MET B 1 238 ? 22.312 5.293 -0.786 1 98.44 238 MET B O 1
ATOM 4433 N N . LYS B 1 239 ? 20.516 6.121 -1.766 1 97.19 239 LYS B N 1
ATOM 4434 C CA . LYS B 1 239 ? 20.281 7.148 -0.754 1 97.19 239 LYS B CA 1
ATOM 4435 C C . LYS B 1 239 ? 19.875 6.523 0.581 1 97.19 239 LYS B C 1
ATOM 4437 O O . LYS B 1 239 ? 19.25 5.469 0.613 1 97.19 239 LYS B O 1
ATOM 4442 N N . PRO B 1 240 ? 20.219 7.145 1.696 1 96 240 PRO B N 1
ATOM 4443 C CA . PRO B 1 240 ? 19.859 6.613 3.012 1 96 240 PRO B CA 1
ATOM 4444 C C . PRO B 1 240 ? 18.344 6.59 3.242 1 96 240 PRO B C 1
ATOM 4446 O O . PRO B 1 240 ? 17.875 5.934 4.172 1 96 240 PRO B O 1
ATOM 4449 N N . ASN B 1 241 ? 17.578 7.312 2.434 1 95.31 241 ASN B N 1
ATOM 4450 C CA . ASN B 1 241 ? 16.125 7.301 2.561 1 95.31 241 ASN B CA 1
ATOM 4451 C C . ASN B 1 241 ? 15.469 6.555 1.407 1 95.31 241 ASN B C 1
ATOM 4453 O O . ASN B 1 241 ? 14.25 6.637 1.221 1 95.31 241 ASN B O 1
ATOM 4457 N N . ALA B 1 242 ? 16.25 5.875 0.601 1 98.19 242 ALA B N 1
ATOM 4458 C CA . ALA B 1 242 ? 15.734 5.203 -0.587 1 98.19 242 ALA B CA 1
ATOM 4459 C C . ALA B 1 242 ? 15.156 3.832 -0.237 1 98.19 242 ALA B C 1
ATOM 4461 O O . ALA B 1 242 ? 15.344 3.342 0.879 1 98.19 242 ALA B O 1
ATOM 4462 N N . LEU B 1 243 ? 14.422 3.275 -1.189 1 98.81 243 LEU B N 1
ATOM 4463 C CA . LEU B 1 243 ? 13.758 1.981 -1.057 1 98.81 243 LEU B CA 1
ATOM 4464 C C . LEU B 1 243 ? 14.211 1.027 -2.16 1 98.81 243 LEU B C 1
ATOM 4466 O O . LEU B 1 243 ? 14.219 1.394 -3.336 1 98.81 243 LEU B O 1
ATOM 4470 N N . LEU B 1 244 ? 14.633 -0.16 -1.756 1 98.94 244 LEU B N 1
ATOM 4471 C CA . LEU B 1 244 ? 14.797 -1.26 -2.701 1 98.94 244 LEU B CA 1
ATOM 4472 C C . LEU B 1 244 ? 13.594 -2.199 -2.654 1 98.94 244 LEU B C 1
ATOM 4474 O O . LEU B 1 244 ? 13.164 -2.613 -1.574 1 98.94 244 LEU B O 1
ATOM 4478 N N . VAL B 1 245 ? 13.047 -2.512 -3.799 1 98.94 245 VAL B N 1
ATOM 4479 C CA . VAL B 1 245 ? 11.922 -3.439 -3.885 1 98.94 245 VAL B CA 1
ATOM 4480 C C . VAL B 1 245 ? 12.305 -4.633 -4.758 1 98.94 245 VAL B C 1
ATOM 4482 O O . VAL B 1 245 ? 12.805 -4.457 -5.871 1 98.94 245 VAL B O 1
ATOM 4485 N N . 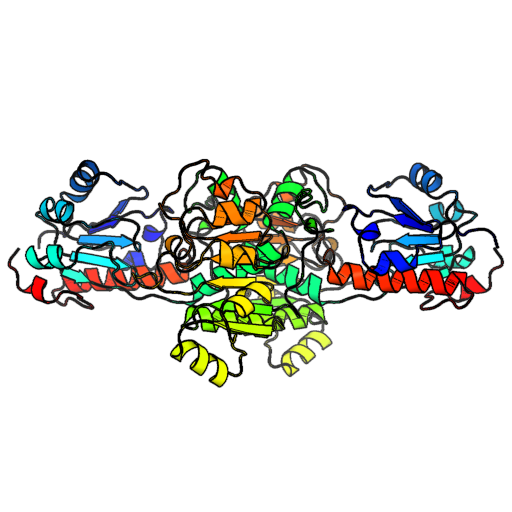ASN B 1 246 ? 12.094 -5.832 -4.246 1 98.94 246 ASN B N 1
ATOM 4486 C CA . ASN B 1 246 ? 12.352 -7.047 -5.016 1 98.94 246 ASN B CA 1
ATOM 4487 C C . ASN B 1 246 ? 11.188 -8.023 -4.922 1 98.94 246 ASN B C 1
ATOM 4489 O O . ASN B 1 246 ? 11.016 -8.703 -3.91 1 98.94 246 ASN B O 1
ATOM 4493 N N . THR B 1 247 ? 10.422 -8.102 -5.953 1 98.75 247 THR B N 1
ATOM 4494 C CA . THR B 1 247 ? 9.336 -9.07 -6.078 1 98.75 247 THR B CA 1
ATOM 4495 C C . THR B 1 247 ? 9.625 -10.07 -7.191 1 98.75 247 THR B C 1
ATOM 4497 O O . THR B 1 247 ? 8.711 -10.703 -7.719 1 98.75 247 THR B O 1
ATOM 4500 N N . SER B 1 248 ? 10.859 -10.156 -7.629 1 98.12 248 SER B N 1
ATOM 4501 C CA . SER B 1 248 ? 11.297 -11.07 -8.68 1 98.12 248 SER B CA 1
ATOM 4502 C C . SER B 1 248 ? 11.875 -12.352 -8.086 1 98.12 248 SER B C 1
ATOM 4504 O O . SER B 1 248 ? 11.133 -13.234 -7.668 1 98.12 248 SER B O 1
ATOM 4506 N N . ARG B 1 249 ? 13.234 -12.398 -7.914 1 98 249 ARG B N 1
ATOM 4507 C CA . ARG B 1 249 ? 13.906 -13.523 -7.281 1 98 249 ARG B CA 1
ATOM 4508 C C . ARG B 1 249 ? 14.969 -13.055 -6.293 1 98 249 ARG B C 1
ATOM 4510 O O . ARG B 1 249 ? 15.711 -12.109 -6.578 1 98 249 ARG B O 1
ATOM 4517 N N . ALA B 1 250 ? 15.016 -13.719 -5.137 1 98.25 250 ALA B N 1
ATOM 4518 C CA . ALA B 1 250 ? 15.945 -13.32 -4.086 1 98.25 250 ALA B CA 1
ATOM 4519 C C . ALA B 1 250 ? 17.391 -13.422 -4.562 1 98.25 250 ALA B C 1
ATOM 4521 O O . ALA B 1 250 ? 18.234 -12.594 -4.191 1 98.25 250 ALA B O 1
ATOM 4522 N N . GLU B 1 251 ? 17.625 -14.336 -5.488 1 98.06 251 GLU B N 1
ATOM 4523 C CA . GLU B 1 251 ? 18.984 -14.664 -5.902 1 98.06 251 GLU B CA 1
ATOM 4524 C C . GLU B 1 251 ? 19.531 -13.625 -6.875 1 98.06 251 GLU B C 1
ATOM 4526 O O . GLU B 1 251 ? 20.719 -13.664 -7.227 1 98.06 251 GLU B O 1
ATOM 4531 N N . LEU B 1 252 ? 18.734 -12.664 -7.238 1 98.81 252 LEU B N 1
ATOM 4532 C CA . LEU B 1 252 ? 19.234 -11.547 -8.031 1 98.81 252 LEU B CA 1
ATOM 4533 C C . LEU B 1 252 ? 20.219 -10.711 -7.223 1 98.81 252 LEU B C 1
ATOM 4535 O O . LEU B 1 252 ? 21.078 -10.031 -7.793 1 98.81 252 LEU B O 1
ATOM 4539 N N . ILE B 1 253 ? 20.031 -10.711 -5.934 1 98.88 253 ILE B N 1
ATOM 4540 C CA . ILE B 1 253 ? 20.906 -9.977 -5.027 1 98.88 253 ILE B CA 1
ATOM 4541 C C . ILE B 1 253 ? 21.969 -10.914 -4.477 1 98.88 253 ILE B C 1
ATOM 4543 O O . ILE B 1 253 ? 21.672 -12.039 -4.074 1 98.88 253 ILE B O 1
ATOM 4547 N N . GLU B 1 254 ? 23.141 -10.5 -4.531 1 97.88 254 GLU B N 1
ATOM 4548 C CA . GLU B 1 254 ? 24.234 -11.336 -4.035 1 97.88 254 GLU B CA 1
ATOM 4549 C C . GLU B 1 254 ? 24 -11.742 -2.586 1 97.88 254 GLU B C 1
ATOM 4551 O O . GLU B 1 254 ? 23.453 -10.969 -1.793 1 97.88 254 GLU B O 1
ATOM 4556 N N . PRO B 1 255 ? 24.469 -12.969 -2.205 1 96.88 255 PRO B N 1
ATOM 4557 C CA . PRO B 1 255 ? 24.234 -13.484 -0.854 1 96.88 255 PRO B CA 1
ATOM 4558 C C . PRO B 1 255 ? 24.656 -12.5 0.235 1 96.88 255 PRO B C 1
ATOM 4560 O O . PRO B 1 255 ? 25.75 -11.938 0.167 1 96.88 255 PRO B O 1
ATOM 4563 N N . ASP B 1 256 ? 23.766 -12.156 1.175 1 96.56 256 ASP B N 1
ATOM 4564 C CA . ASP B 1 256 ? 24 -11.406 2.404 1 96.56 256 ASP B CA 1
ATOM 4565 C C . ASP B 1 256 ? 24.094 -9.906 2.125 1 96.56 256 ASP B C 1
ATOM 4567 O O . ASP B 1 256 ? 24.203 -9.109 3.051 1 96.56 256 ASP B O 1
ATOM 4571 N N . ALA B 1 257 ? 24.031 -9.5 0.876 1 98.5 257 ALA B N 1
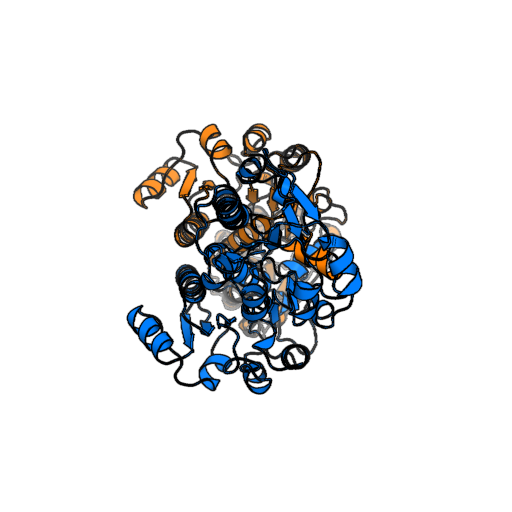ATOM 4572 C CA . ALA B 1 257 ? 24.203 -8.094 0.53 1 98.5 257 ALA B CA 1
ATOM 4573 C C . ALA B 1 257 ? 23.047 -7.25 1.06 1 98.5 257 ALA B C 1
ATOM 4575 O O . ALA B 1 257 ? 23.266 -6.156 1.588 1 98.5 257 ALA B O 1
ATOM 4576 N N . LEU B 1 258 ? 21.906 -7.762 0.928 1 98.5 258 LEU B N 1
ATOM 4577 C CA . LEU B 1 258 ? 20.75 -6.98 1.325 1 98.5 258 LEU B CA 1
ATOM 4578 C C . LEU B 1 258 ? 20.734 -6.738 2.83 1 98.5 258 LEU B C 1
ATOM 4580 O O . LEU B 1 258 ? 20.547 -5.605 3.281 1 98.5 258 LEU B O 1
ATOM 4584 N N . ILE B 1 259 ? 20.938 -7.797 3.607 1 97.69 259 ILE B N 1
ATOM 4585 C CA . ILE B 1 259 ? 20.969 -7.684 5.062 1 97.69 259 ILE B CA 1
ATOM 4586 C C . ILE B 1 259 ? 22.078 -6.723 5.484 1 97.69 259 ILE B C 1
ATOM 4588 O O . ILE B 1 259 ? 21.859 -5.848 6.328 1 97.69 259 ILE B O 1
ATOM 4592 N N . ALA B 1 260 ? 23.219 -6.902 4.867 1 97.75 260 ALA B N 1
ATOM 4593 C CA . ALA B 1 260 ? 24.359 -6.043 5.184 1 97.75 260 ALA B CA 1
ATOM 4594 C C . ALA B 1 260 ? 24.031 -4.582 4.875 1 97.75 260 ALA B C 1
ATOM 4596 O O . ALA B 1 260 ? 24.297 -3.697 5.691 1 97.75 260 ALA B O 1
ATOM 4597 N N . ALA B 1 261 ? 23.5 -4.344 3.746 1 97.75 261 ALA B N 1
ATOM 4598 C CA . ALA B 1 261 ? 23.203 -2.99 3.301 1 97.75 261 ALA B CA 1
ATOM 4599 C C . ALA B 1 261 ? 22.172 -2.332 4.219 1 97.75 261 ALA B C 1
ATOM 4601 O O . ALA B 1 261 ? 22.344 -1.189 4.645 1 97.75 261 ALA B O 1
ATOM 4602 N N . LEU B 1 262 ? 21.141 -3.018 4.59 1 97.06 262 LEU B N 1
ATOM 4603 C CA . LEU B 1 262 ? 20.078 -2.484 5.43 1 97.06 262 LEU B CA 1
ATOM 4604 C C . LEU B 1 262 ? 20.578 -2.193 6.836 1 97.06 262 LEU B C 1
ATOM 4606 O O . LEU B 1 262 ? 20.156 -1.223 7.465 1 97.06 262 LEU B O 1
ATOM 4610 N N . ASN B 1 263 ? 21.422 -3.027 7.301 1 95.5 263 ASN B N 1
ATOM 4611 C CA . ASN B 1 263 ? 22.016 -2.783 8.602 1 95.5 263 ASN B CA 1
ATOM 4612 C C . ASN B 1 263 ? 22.844 -1.498 8.609 1 95.5 263 ASN B C 1
ATOM 4614 O O . ASN B 1 263 ? 22.969 -0.83 9.633 1 95.5 263 ASN B O 1
ATOM 4618 N N . ARG B 1 264 ? 23.344 -1.173 7.453 1 94.19 264 ARG B N 1
ATOM 4619 C CA . ARG B 1 264 ? 24.156 0.036 7.312 1 94.19 264 ARG B CA 1
ATOM 4620 C C . ARG B 1 264 ? 23.281 1.245 7.004 1 94.19 264 ARG B C 1
ATOM 4622 O O . ARG B 1 264 ? 23.766 2.375 6.941 1 94.19 264 ARG B O 1
ATOM 4629 N N . GLY B 1 265 ? 22.062 1.012 6.699 1 94.25 265 GLY B N 1
ATOM 4630 C CA . GLY B 1 265 ? 21.109 2.084 6.457 1 94.25 265 GLY B CA 1
ATOM 4631 C C . GLY B 1 265 ? 21.141 2.596 5.031 1 94.25 265 GLY B C 1
ATOM 4632 O O . GLY B 1 265 ? 20.688 3.705 4.754 1 94.25 265 GLY B O 1
ATOM 4633 N N . ARG B 1 266 ? 21.719 1.872 4.113 1 94.62 266 ARG B N 1
ATOM 4634 C CA . ARG B 1 266 ? 21.75 2.189 2.688 1 94.62 266 ARG B CA 1
ATOM 4635 C C . ARG B 1 266 ? 21.453 0.949 1.848 1 94.62 266 ARG B C 1
ATOM 4637 O O . ARG B 1 266 ? 22.344 0.12 1.634 1 94.62 266 ARG B O 1
ATOM 4644 N N . PRO B 1 267 ? 20.344 0.917 1.235 1 97.12 267 PRO B N 1
ATOM 4645 C CA . PRO B 1 267 ? 19.281 1.924 1.334 1 97.12 267 PRO B CA 1
ATOM 4646 C C . PRO B 1 267 ? 18.625 1.951 2.709 1 97.12 267 PRO B C 1
ATOM 4648 O O . PRO B 1 267 ? 18.984 1.159 3.586 1 97.12 267 PRO B O 1
ATOM 4651 N N . GLY B 1 268 ? 17.797 2.898 2.91 1 96.19 268 GLY B N 1
ATOM 4652 C CA . GLY B 1 268 ? 17.109 3.064 4.188 1 96.19 268 GLY B CA 1
ATOM 4653 C C . GLY B 1 268 ? 16.047 2.014 4.441 1 96.19 268 GLY B C 1
ATOM 4654 O O . GLY B 1 268 ? 15.758 1.687 5.594 1 96.19 268 GLY B O 1
ATOM 4655 N N . MET B 1 269 ? 15.438 1.527 3.344 1 97.75 269 MET B N 1
ATOM 4656 C CA . MET B 1 269 ? 14.383 0.528 3.453 1 97.75 269 MET B CA 1
ATOM 4657 C C . MET B 1 269 ? 14.477 -0.489 2.32 1 97.75 269 MET B C 1
ATOM 4659 O O . MET B 1 269 ? 15.055 -0.204 1.271 1 97.75 269 MET B O 1
ATOM 4663 N N . ALA B 1 270 ? 13.875 -1.628 2.576 1 98.75 270 ALA B N 1
ATOM 4664 C CA . ALA B 1 270 ? 13.625 -2.605 1.522 1 98.75 270 ALA B CA 1
ATOM 4665 C C . ALA B 1 270 ? 12.242 -3.234 1.683 1 98.75 270 ALA B C 1
ATOM 4667 O O . ALA B 1 270 ? 11.688 -3.268 2.785 1 98.75 270 ALA B O 1
ATOM 4668 N N . ALA B 1 271 ? 11.672 -3.633 0.613 1 98.94 271 ALA B N 1
ATOM 4669 C CA . ALA B 1 271 ? 10.469 -4.453 0.561 1 98.94 271 ALA B CA 1
ATOM 4670 C C . ALA B 1 271 ? 10.664 -5.656 -0.361 1 98.94 271 ALA B C 1
ATOM 4672 O O . ALA B 1 271 ? 10.969 -5.496 -1.545 1 98.94 271 ALA B O 1
ATOM 4673 N N . VAL B 1 272 ? 10.5 -6.859 0.209 1 98.81 272 VAL B N 1
ATOM 4674 C CA . VAL B 1 272 ? 10.781 -8.055 -0.582 1 98.81 272 VAL B CA 1
ATOM 4675 C C . VAL B 1 272 ? 9.633 -9.047 -0.445 1 98.81 272 VAL B C 1
ATOM 4677 O O . VAL B 1 272 ? 8.992 -9.133 0.609 1 98.81 272 VAL B O 1
ATOM 4680 N N . ASP B 1 273 ? 9.422 -9.805 -1.521 1 98.81 273 ASP B N 1
ATOM 4681 C CA . ASP B 1 273 ? 8.375 -10.828 -1.562 1 98.81 273 ASP B CA 1
ATOM 4682 C C . ASP B 1 273 ? 8.977 -12.203 -1.833 1 98.81 273 ASP B C 1
ATOM 4684 O O . ASP B 1 273 ? 8.242 -13.18 -2.018 1 98.81 273 ASP B O 1
ATOM 4688 N N . VAL B 1 274 ? 10.289 -12.273 -1.947 1 98.38 274 VAL B N 1
ATOM 4689 C CA . VAL B 1 274 ? 10.93 -13.523 -2.361 1 98.38 274 VAL B CA 1
ATOM 4690 C C . VAL B 1 274 ? 12.133 -13.805 -1.469 1 98.38 274 VAL B C 1
ATOM 4692 O O . VAL B 1 274 ? 12.758 -12.883 -0.945 1 98.38 274 VAL B O 1
ATOM 4695 N N . PHE B 1 275 ? 12.422 -15.047 -1.346 1 97.5 275 PHE B N 1
ATOM 4696 C CA . PHE B 1 275 ? 13.477 -15.516 -0.455 1 97.5 275 PHE B CA 1
ATOM 4697 C C . PHE B 1 275 ? 14.25 -16.672 -1.094 1 97.5 275 PHE B C 1
ATOM 4699 O O . PHE B 1 275 ? 13.719 -17.375 -1.955 1 97.5 275 PHE B O 1
ATOM 4706 N N . GLU B 1 276 ? 15.43 -16.875 -0.665 1 95 276 GLU B N 1
ATOM 4707 C CA . GLU B 1 276 ? 16.281 -17.906 -1.242 1 95 276 GLU B CA 1
ATOM 4708 C C . GLU B 1 276 ? 15.727 -19.297 -0.978 1 95 276 GLU B C 1
ATOM 4710 O O . GLU B 1 276 ? 15.914 -20.219 -1.785 1 95 276 GLU B O 1
ATOM 4715 N N . SER B 1 277 ? 15.141 -19.469 0.109 1 93.19 277 SER B N 1
ATOM 4716 C CA . SER B 1 277 ? 14.469 -20.703 0.486 1 93.19 277 SER B CA 1
ATOM 4717 C C . SER B 1 277 ? 13.039 -20.438 0.95 1 93.19 277 SER B C 1
ATOM 4719 O O . SER B 1 277 ? 12.812 -19.578 1.805 1 93.19 277 SER B O 1
ATOM 4721 N N . GLU B 1 278 ? 12.164 -21.141 0.363 1 95.06 278 GLU B N 1
ATOM 4722 C CA . GLU B 1 278 ? 10.758 -20.938 0.672 1 95.06 278 GLU B CA 1
ATOM 4723 C C . GLU B 1 278 ? 10.047 -22.25 0.944 1 95.06 278 GLU B C 1
ATOM 4725 O O . GLU B 1 278 ? 10.266 -23.234 0.231 1 95.06 278 GLU B O 1
ATOM 4730 N N . PRO B 1 279 ? 9.25 -22.312 1.986 1 94.94 279 PRO B N 1
ATOM 4731 C CA . PRO B 1 279 ? 8.93 -21.297 2.992 1 94.94 279 PRO B CA 1
ATOM 4732 C C . PRO B 1 279 ? 10.117 -20.969 3.893 1 94.94 279 PRO B C 1
ATOM 4734 O O . PRO B 1 279 ? 10.984 -21.812 4.117 1 94.94 279 PRO B O 1
ATOM 4737 N N . ILE B 1 280 ? 10.055 -19.75 4.352 1 93.06 280 ILE B N 1
ATOM 4738 C CA . ILE B 1 280 ? 11.156 -19.344 5.223 1 93.06 280 ILE B CA 1
ATOM 4739 C C . ILE B 1 280 ? 10.859 -19.766 6.66 1 93.06 280 ILE B C 1
ATOM 4741 O O . ILE B 1 280 ? 9.703 -20.016 7.016 1 93.06 280 ILE B O 1
ATOM 4745 N N . LEU B 1 281 ? 11.922 -19.891 7.402 1 84.81 281 LEU B N 1
ATOM 4746 C CA . LEU B 1 281 ? 11.797 -20.25 8.812 1 84.81 281 LEU B CA 1
ATOM 4747 C C . LEU B 1 281 ? 11.484 -19.016 9.656 1 84.81 281 LEU B C 1
ATOM 4749 O O . LEU B 1 281 ? 11.812 -17.891 9.273 1 84.81 281 LEU B O 1
ATOM 4753 N N . GLN B 1 282 ? 10.891 -19.438 10.742 1 86.12 282 GLN B N 1
ATOM 4754 C CA . GLN B 1 282 ? 10.719 -18.375 11.734 1 86.12 282 GLN B CA 1
ATOM 4755 C C . GLN B 1 282 ? 12.07 -17.797 12.156 1 86.12 282 GLN B C 1
ATOM 4757 O O . GLN B 1 282 ? 13.039 -18.547 12.344 1 86.12 282 GLN B O 1
ATOM 4762 N N . GLY B 1 283 ? 12.219 -16.531 12.188 1 87.12 283 GLY B N 1
ATOM 4763 C CA . GLY B 1 283 ? 13.438 -15.891 12.633 1 87.12 283 GLY B CA 1
ATOM 4764 C C . GLY B 1 283 ? 14.375 -15.531 11.492 1 87.12 283 GLY B C 1
ATOM 4765 O O . GLY B 1 283 ? 15.516 -15.117 11.719 1 87.12 283 GLY B O 1
ATOM 4766 N N . HIS B 1 284 ? 13.891 -15.859 10.344 1 93.12 284 HIS B N 1
ATOM 4767 C CA . HIS B 1 284 ? 14.68 -15.398 9.203 1 93.12 284 HIS B CA 1
ATOM 4768 C C . HIS B 1 284 ? 15.203 -13.984 9.43 1 93.12 284 HIS B C 1
ATOM 4770 O O . HIS B 1 284 ? 14.484 -13.125 9.945 1 93.12 284 HIS B O 1
ATOM 4776 N N . ALA B 1 285 ? 16.438 -13.703 9.086 1 94.94 285 ALA B N 1
ATOM 4777 C CA . ALA B 1 285 ? 17.156 -12.484 9.422 1 94.94 285 ALA B CA 1
ATOM 4778 C C . ALA B 1 285 ? 16.406 -11.25 8.922 1 94.94 285 ALA B C 1
ATOM 4780 O O . ALA B 1 285 ? 16.312 -10.242 9.633 1 94.94 285 ALA B O 1
ATOM 4781 N N . LEU B 1 286 ? 15.852 -11.258 7.742 1 96.38 286 LEU B N 1
ATOM 4782 C CA . LEU B 1 286 ? 15.164 -10.109 7.156 1 96.38 286 LEU B CA 1
ATOM 4783 C C . LEU B 1 286 ? 13.914 -9.758 7.949 1 96.38 286 LEU B C 1
ATOM 4785 O O . LEU B 1 286 ? 13.5 -8.594 7.988 1 96.38 286 LEU B O 1
ATOM 4789 N N . LEU B 1 287 ? 13.281 -10.797 8.57 1 96.06 287 LEU B N 1
ATOM 4790 C CA . LEU B 1 287 ? 12.047 -10.578 9.32 1 96.06 287 LEU B CA 1
ATOM 4791 C C . LEU B 1 287 ? 12.32 -9.805 10.609 1 96.06 287 LEU B C 1
ATOM 4793 O O . LEU B 1 287 ? 11.406 -9.242 11.203 1 96.06 287 LEU B O 1
ATOM 4797 N N . ARG B 1 288 ? 13.555 -9.742 11 1 93.69 288 ARG B N 1
ATOM 4798 C CA . ARG B 1 288 ? 13.93 -9.102 12.25 1 93.69 288 ARG B CA 1
ATOM 4799 C C . ARG B 1 288 ? 14.25 -7.625 12.039 1 93.69 288 ARG B C 1
ATOM 4801 O O . ARG B 1 288 ? 14.344 -6.859 13 1 93.69 288 ARG B O 1
ATOM 4808 N N . LEU B 1 289 ? 14.5 -7.301 10.82 1 94.5 289 LEU B N 1
ATOM 4809 C CA . LEU B 1 289 ? 14.836 -5.918 10.508 1 94.5 289 LEU B CA 1
ATOM 4810 C C . LEU B 1 289 ? 13.594 -5.043 10.484 1 94.5 289 LEU B C 1
ATOM 4812 O O . LEU B 1 289 ? 12.617 -5.355 9.797 1 94.5 289 LEU B O 1
ATOM 4816 N N . GLU B 1 290 ? 13.586 -3.912 11.148 1 93 290 GLU B N 1
ATOM 4817 C CA . GLU B 1 290 ? 12.453 -2.988 11.188 1 93 290 GLU B CA 1
ATOM 4818 C C . GLU B 1 290 ? 12.312 -2.238 9.859 1 93 290 GLU B C 1
ATOM 4820 O O . GLU B 1 290 ? 11.227 -1.766 9.523 1 93 290 GLU B O 1
ATOM 4825 N N . ASN B 1 291 ? 13.445 -2.113 9.148 1 96.5 291 ASN B N 1
ATOM 4826 C CA . ASN B 1 291 ? 13.422 -1.352 7.902 1 96.5 291 ASN B CA 1
ATOM 4827 C C . ASN B 1 291 ? 13.336 -2.268 6.684 1 96.5 291 ASN B C 1
ATOM 4829 O O . ASN B 1 291 ? 13.773 -1.901 5.594 1 96.5 291 ASN B O 1
ATOM 4833 N N . CYS B 1 292 ? 12.789 -3.451 6.883 1 97.75 292 CYS B N 1
ATOM 4834 C CA . CYS B 1 292 ? 12.508 -4.363 5.777 1 97.75 292 CYS B CA 1
ATOM 4835 C C . CYS B 1 292 ? 11.086 -4.898 5.859 1 97.75 292 CYS B C 1
ATOM 4837 O O . CYS B 1 292 ? 10.695 -5.488 6.867 1 97.75 292 CYS B O 1
ATOM 4839 N N . ILE B 1 293 ? 10.328 -4.641 4.855 1 98.5 293 ILE B N 1
ATOM 4840 C CA . ILE B 1 293 ? 8.984 -5.195 4.738 1 98.5 293 ILE B CA 1
ATOM 4841 C C . ILE B 1 293 ? 9.031 -6.504 3.955 1 98.5 293 ILE B C 1
ATOM 4843 O O . ILE B 1 293 ? 9.562 -6.551 2.846 1 98.5 293 ILE B O 1
ATOM 4847 N N . CYS B 1 294 ? 8.492 -7.547 4.543 1 98.56 294 CYS B N 1
ATOM 4848 C CA . CYS B 1 294 ? 8.531 -8.867 3.92 1 98.56 294 CYS B CA 1
ATOM 4849 C C . CYS B 1 294 ? 7.125 -9.422 3.73 1 98.56 294 CYS B C 1
ATOM 4851 O O . CYS B 1 294 ? 6.32 -9.414 4.66 1 98.56 294 CYS B O 1
ATOM 4853 N N . THR B 1 295 ? 6.824 -9.844 2.543 1 98.62 295 THR B N 1
ATOM 4854 C CA . THR B 1 295 ? 5.637 -10.641 2.258 1 98.62 295 THR B CA 1
ATOM 4855 C C . THR B 1 295 ? 6.023 -12.031 1.767 1 98.62 295 THR B C 1
ATOM 4857 O O . THR B 1 295 ? 7.117 -12.227 1.229 1 98.62 295 THR B O 1
ATOM 4860 N N . PRO B 1 296 ? 5.18 -13.031 1.991 1 98.25 296 PRO B N 1
ATOM 4861 C CA . PRO B 1 296 ? 5.547 -14.422 1.739 1 98.25 296 PRO B CA 1
ATOM 4862 C C . PRO B 1 296 ? 5.234 -14.867 0.313 1 98.25 296 PRO B C 1
ATOM 4864 O O . PRO B 1 296 ? 4.492 -15.836 0.114 1 98.25 296 PRO B O 1
ATOM 4867 N N . HIS B 1 297 ? 5.875 -14.227 -0.682 1 98.38 297 HIS B N 1
ATOM 4868 C CA . HIS B 1 297 ? 5.801 -14.594 -2.092 1 98.38 297 HIS B CA 1
ATOM 4869 C C . HIS B 1 297 ? 4.355 -14.664 -2.57 1 98.38 297 HIS B C 1
ATOM 4871 O O . HIS B 1 297 ? 3.932 -15.68 -3.125 1 98.38 297 HIS B O 1
ATOM 4877 N N . ILE B 1 298 ? 3.656 -13.539 -2.492 1 98.38 298 ILE B N 1
ATOM 4878 C CA . ILE B 1 298 ? 2.227 -13.539 -2.781 1 98.38 298 ILE B CA 1
ATOM 4879 C C . ILE B 1 298 ? 1.956 -12.734 -4.047 1 98.38 298 ILE B C 1
ATOM 4881 O O . ILE B 1 298 ? 0.82 -12.328 -4.305 1 98.38 298 ILE B O 1
ATOM 4885 N N . GLY B 1 299 ? 2.965 -12.461 -4.828 1 97.88 299 GLY B N 1
ATOM 4886 C CA . GLY B 1 299 ? 2.779 -11.727 -6.07 1 97.88 299 GLY B CA 1
ATOM 4887 C C . GLY B 1 299 ? 1.657 -12.281 -6.93 1 97.88 299 GLY B C 1
ATOM 4888 O O . GLY B 1 299 ? 0.811 -11.523 -7.414 1 97.88 299 GLY B O 1
ATOM 4889 N N . TYR B 1 300 ? 1.604 -13.617 -7.051 1 96.5 300 TYR B N 1
ATOM 4890 C CA . TYR B 1 300 ? 0.603 -14.258 -7.898 1 96.5 300 TYR B CA 1
ATOM 4891 C C . TYR B 1 300 ? -0.569 -14.766 -7.066 1 96.5 300 TYR B C 1
ATOM 4893 O O . TYR B 1 300 ? -1.569 -15.234 -7.613 1 96.5 300 TYR B O 1
ATOM 4901 N N . VAL B 1 301 ? -0.461 -14.758 -5.707 1 97.5 301 VAL B N 1
ATOM 4902 C CA . VAL B 1 301 ? -1.488 -15.258 -4.793 1 97.5 301 VAL B CA 1
ATOM 4903 C C . VAL B 1 301 ? -2.619 -14.234 -4.688 1 97.5 301 VAL B C 1
ATOM 4905 O O . VAL B 1 301 ? -2.631 -13.406 -3.777 1 97.5 301 VAL B O 1
ATOM 4908 N N . GLU B 1 302 ? -3.445 -14.266 -5.645 1 96.88 302 GLU B N 1
ATOM 4909 C CA . GLU B 1 302 ? -4.57 -13.367 -5.875 1 96.88 302 GLU B CA 1
ATOM 4910 C C . GLU B 1 302 ? -5.723 -14.094 -6.57 1 96.88 302 GLU B C 1
ATOM 4912 O O . GLU B 1 302 ? -5.496 -14.969 -7.406 1 96.88 302 GLU B O 1
ATOM 4917 N N . GLN B 1 303 ? -6.918 -13.703 -6.281 1 96.56 303 GLN B N 1
ATOM 4918 C CA . GLN B 1 303 ? -8.117 -14.445 -6.664 1 96.56 303 GLN B CA 1
ATOM 4919 C C . GLN B 1 303 ? -8.18 -14.641 -8.172 1 96.56 303 GLN B C 1
ATOM 4921 O O . GLN B 1 303 ? -8.312 -15.773 -8.648 1 96.56 303 GLN B O 1
ATOM 4926 N N . ASP B 1 304 ? -8.109 -13.625 -8.969 1 96.56 304 ASP B N 1
ATOM 4927 C CA . ASP B 1 304 ? -8.227 -13.727 -10.422 1 96.56 304 ASP B CA 1
ATOM 4928 C C . ASP B 1 304 ? -7.016 -14.445 -11.016 1 96.56 304 ASP B C 1
ATOM 4930 O O . ASP B 1 304 ? -7.141 -15.164 -12.008 1 96.56 304 ASP B O 1
ATOM 4934 N N . SER B 1 305 ? -5.875 -14.219 -10.461 1 97.38 305 SER B N 1
ATOM 4935 C CA . SER B 1 305 ? -4.68 -14.938 -10.891 1 97.38 305 SER B CA 1
ATOM 4936 C C . SER B 1 305 ? -4.82 -16.438 -10.664 1 97.38 305 SER B C 1
ATOM 4938 O O . SER B 1 305 ? -4.496 -17.234 -11.547 1 97.38 305 SER B O 1
ATOM 4940 N N . TYR B 1 306 ? -5.344 -16.797 -9.484 1 98 306 TYR B N 1
ATOM 4941 C CA . TYR B 1 306 ? -5.555 -18.219 -9.203 1 98 306 TYR B CA 1
ATOM 4942 C C . TYR B 1 306 ? -6.551 -18.828 -10.18 1 98 306 TYR B C 1
ATOM 4944 O O . TYR B 1 306 ? -6.328 -19.922 -10.703 1 98 306 TYR B O 1
ATOM 4952 N N . GLU B 1 307 ? -7.625 -18.094 -10.414 1 98.19 307 GLU B N 1
ATOM 4953 C CA . GLU B 1 307 ? -8.609 -18.594 -11.383 1 98.19 307 GLU B CA 1
ATOM 4954 C C . GLU B 1 307 ? -7.973 -18.812 -12.75 1 98.19 307 GLU B C 1
ATOM 4956 O O . GLU B 1 307 ? -8.219 -19.828 -13.398 1 98.19 307 GLU B O 1
ATOM 4961 N N . LEU B 1 308 ? -7.133 -17.906 -13.133 1 98.19 308 LEU B N 1
ATOM 4962 C CA . LEU B 1 308 ? -6.473 -17.984 -14.43 1 98.19 308 LEU B CA 1
ATOM 4963 C C . LEU B 1 308 ? -5.48 -19.141 -14.461 1 98.19 308 LEU B C 1
ATOM 4965 O O . LEU B 1 308 ? -5.5 -19.969 -15.383 1 98.19 308 LEU B O 1
ATOM 4969 N N . TYR B 1 309 ? -4.609 -19.219 -13.492 1 98.12 309 TYR B N 1
ATOM 4970 C CA . TYR B 1 309 ? -3.541 -20.219 -13.422 1 98.12 309 TYR B CA 1
ATOM 4971 C C . TYR B 1 309 ? -4.113 -21.625 -13.336 1 98.12 309 TYR B C 1
ATOM 4973 O O . TYR B 1 309 ? -3.768 -22.5 -14.141 1 98.12 309 TYR B O 1
ATOM 4981 N N . PHE B 1 310 ? -5.008 -21.812 -12.414 1 98.56 310 PHE B N 1
ATOM 4982 C CA . PHE B 1 310 ? -5.559 -23.156 -12.203 1 98.56 310 PHE B CA 1
ATOM 4983 C C . PHE B 1 310 ? -6.531 -23.531 -13.312 1 98.56 310 PHE B C 1
ATOM 4985 O O . PHE B 1 310 ? -6.605 -24.688 -13.711 1 98.56 310 PHE B O 1
ATOM 4992 N N . GLY B 1 311 ? -7.258 -22.5 -13.781 1 98.62 311 GLY B N 1
ATOM 4993 C CA . GLY B 1 311 ? -8.109 -22.781 -14.93 1 98.62 311 GLY B CA 1
ATOM 4994 C C . GLY B 1 311 ? -7.352 -23.375 -16.094 1 98.62 311 GLY B C 1
ATOM 4995 O O . GLY B 1 311 ? -7.75 -24.406 -16.641 1 98.62 311 GLY B O 1
ATOM 4996 N N . ALA B 1 312 ? -6.266 -22.781 -16.453 1 98.69 312 ALA B N 1
ATOM 4997 C CA . ALA B 1 312 ? -5.438 -23.266 -17.547 1 98.69 312 ALA B CA 1
ATOM 4998 C C . ALA B 1 312 ? -4.848 -24.641 -17.234 1 98.69 312 ALA B C 1
ATOM 5000 O O . ALA B 1 312 ? -4.824 -25.531 -18.094 1 98.69 312 ALA B O 1
ATOM 5001 N N . ALA B 1 313 ? -4.383 -24.844 -16.031 1 98.69 313 ALA B N 1
ATOM 5002 C CA . ALA B 1 313 ? -3.807 -26.125 -15.617 1 98.69 313 ALA B CA 1
ATOM 5003 C C . ALA B 1 313 ? -4.848 -27.234 -15.672 1 98.69 313 ALA B C 1
ATOM 5005 O O . ALA B 1 313 ? -4.566 -28.344 -16.156 1 98.69 313 ALA B O 1
ATOM 5006 N N . PHE B 1 314 ? -6.039 -26.969 -15.219 1 98.69 314 PHE B N 1
ATOM 5007 C CA . PHE B 1 314 ? -7.102 -27.969 -15.211 1 98.69 314 PHE B CA 1
ATOM 5008 C C . PHE B 1 314 ? -7.539 -28.297 -16.625 1 98.69 314 PHE B C 1
ATOM 5010 O O . PHE B 1 314 ? -7.84 -29.453 -16.938 1 98.69 314 PHE B O 1
ATOM 5017 N N . ASP B 1 315 ? -7.562 -27.297 -17.453 1 98.62 315 ASP B N 1
ATOM 5018 C CA . ASP B 1 315 ? -7.844 -27.578 -18.859 1 98.62 315 ASP B CA 1
ATOM 5019 C C . ASP B 1 315 ? -6.805 -28.531 -19.453 1 98.62 315 ASP B C 1
ATOM 5021 O O . ASP B 1 315 ? -7.156 -29.469 -20.156 1 98.62 315 ASP B O 1
ATOM 5025 N N . ASN B 1 316 ? -5.57 -28.297 -19.156 1 98.62 316 ASN B N 1
ATOM 5026 C CA . ASN B 1 316 ? -4.516 -29.188 -19.625 1 98.62 316 ASN B CA 1
ATOM 5027 C C . ASN B 1 316 ? -4.719 -30.609 -19.109 1 98.62 316 ASN B C 1
ATOM 5029 O O . ASN B 1 316 ? -4.512 -31.578 -19.828 1 98.62 316 ASN B O 1
ATOM 5033 N N . VAL B 1 317 ? -5.133 -30.734 -17.859 1 98.44 317 VAL B N 1
ATOM 5034 C CA . VAL B 1 317 ? -5.383 -32.031 -17.234 1 98.44 317 VAL B CA 1
ATOM 5035 C C . VAL B 1 317 ? -6.508 -32.75 -17.969 1 98.44 317 VAL B C 1
ATOM 5037 O O . VAL B 1 317 ? -6.348 -33.906 -18.391 1 98.44 317 VAL B O 1
ATOM 5040 N N . ILE B 1 318 ? -7.566 -32.062 -18.172 1 98.06 318 ILE B N 1
ATOM 5041 C CA . ILE B 1 318 ? -8.75 -32.625 -18.797 1 98.06 318 ILE B CA 1
ATOM 5042 C C . ILE B 1 318 ? -8.438 -33.031 -20.234 1 98.06 318 ILE B C 1
ATOM 5044 O O . ILE B 1 318 ? -8.789 -34.125 -20.672 1 98.06 318 ILE B O 1
ATOM 5048 N N . ASN B 1 319 ? -7.797 -32.156 -20.906 1 98.06 319 ASN B N 1
ATOM 5049 C CA . ASN B 1 319 ? -7.434 -32.438 -22.281 1 98.06 319 ASN B CA 1
ATOM 5050 C C . ASN B 1 319 ? -6.539 -33.656 -22.391 1 98.06 319 ASN B C 1
ATOM 5052 O O . ASN B 1 319 ? -6.699 -34.469 -23.297 1 98.06 319 ASN B O 1
ATOM 5056 N N . TYR B 1 320 ? -5.652 -33.812 -21.484 1 97.81 320 TYR B N 1
ATOM 5057 C CA . TYR B 1 320 ? -4.785 -34.969 -21.469 1 97.81 320 TYR B CA 1
ATOM 5058 C C . TYR B 1 320 ? -5.594 -36.25 -21.25 1 97.81 320 TYR B C 1
ATOM 5060 O O . TYR B 1 320 ? -5.406 -37.25 -21.953 1 97.81 320 TYR B O 1
ATOM 5068 N N . ILE B 1 321 ? -6.461 -36.25 -20.297 1 96.69 321 ILE B N 1
ATOM 5069 C CA . ILE B 1 321 ? -7.285 -37.406 -19.969 1 96.69 321 ILE B CA 1
ATOM 5070 C C . ILE B 1 321 ? -8.141 -37.781 -21.172 1 96.69 321 ILE B C 1
ATOM 5072 O O . ILE B 1 321 ? -8.344 -38.969 -21.438 1 96.69 321 ILE B O 1
ATOM 5076 N N . ARG B 1 322 ? -8.469 -36.812 -21.938 1 95.88 322 ARG B N 1
ATOM 5077 C CA . ARG B 1 322 ? -9.352 -37.031 -23.078 1 95.88 322 ARG B CA 1
ATOM 5078 C C . ARG B 1 322 ? -8.555 -37.406 -24.312 1 95.88 322 ARG B C 1
ATOM 5080 O O . ARG B 1 322 ? -9.125 -37.625 -25.391 1 95.88 322 ARG B O 1
ATOM 5087 N N . GLY B 1 323 ? -7.289 -37.375 -24.188 1 95.62 323 GLY B N 1
ATOM 5088 C CA . GLY B 1 323 ? -6.449 -37.812 -25.281 1 95.62 323 GLY B CA 1
ATOM 5089 C C . GLY B 1 323 ? -6.074 -36.719 -26.234 1 95.62 323 GLY B C 1
ATOM 5090 O O . GLY B 1 323 ? -5.609 -36.969 -27.344 1 95.62 323 GLY B O 1
ATOM 5091 N N . THR B 1 324 ? -6.309 -35.469 -25.844 1 97.44 324 THR B N 1
ATOM 5092 C CA . THR B 1 324 ? -5.961 -34.312 -26.656 1 97.44 324 THR B CA 1
ATOM 5093 C C . THR B 1 324 ? -5.062 -33.344 -25.875 1 97.44 324 THR B C 1
ATOM 5095 O O . THR B 1 324 ? -5.438 -32.188 -25.625 1 97.44 324 THR B O 1
ATOM 5098 N N . PRO B 1 325 ? -3.824 -33.844 -25.547 1 97.81 325 PRO B N 1
ATOM 5099 C CA . PRO B 1 325 ? -2.949 -33.031 -24.688 1 97.81 325 PRO B CA 1
ATOM 5100 C C . PRO B 1 325 ? -2.654 -31.672 -25.266 1 97.81 325 PRO B C 1
ATOM 5102 O O . PRO B 1 325 ? -2.482 -31.531 -26.484 1 97.81 325 PRO B O 1
ATOM 5105 N N . THR B 1 326 ? -2.701 -30.625 -24.484 1 98.38 326 THR B N 1
ATOM 5106 C CA . THR B 1 326 ? -2.434 -29.25 -24.891 1 98.38 326 THR B CA 1
ATOM 5107 C C . THR B 1 326 ? -1.267 -28.672 -24.094 1 98.38 326 THR B C 1
ATOM 5109 O O . THR B 1 326 ? -1.062 -29.031 -22.938 1 98.38 326 THR B O 1
ATOM 5112 N N . ASN B 1 327 ? -0.472 -27.766 -24.734 1 98.5 327 ASN B N 1
ATOM 5113 C CA . ASN B 1 327 ? 0.588 -26.969 -24.125 1 98.5 327 ASN B CA 1
ATOM 5114 C C . ASN B 1 327 ? 1.683 -27.844 -23.531 1 98.5 327 ASN B C 1
ATOM 5116 O O . ASN B 1 327 ? 2.203 -27.547 -22.453 1 98.5 327 ASN B O 1
ATOM 5120 N N . ILE B 1 328 ? 1.941 -28.922 -24.234 1 98.62 328 ILE B N 1
ATOM 5121 C CA . ILE B 1 328 ? 2.965 -29.859 -23.781 1 98.62 328 ILE B CA 1
ATOM 5122 C C . ILE B 1 328 ? 4.348 -29.344 -24.141 1 98.62 328 ILE B C 1
ATOM 5124 O O . ILE B 1 328 ? 4.633 -29.094 -25.328 1 98.62 328 ILE B O 1
ATOM 5128 N N . VAL B 1 329 ? 5.23 -29.234 -23.125 1 98.5 329 VAL B N 1
ATOM 5129 C CA . VAL B 1 329 ? 6.539 -28.641 -23.375 1 98.5 329 VAL B CA 1
ATOM 5130 C C . VAL B 1 329 ? 7.527 -29.719 -23.797 1 98.5 329 VAL B C 1
ATOM 5132 O O . VAL B 1 329 ? 8.609 -29.422 -24.312 1 98.5 329 VAL B O 1
ATOM 5135 N N . ASN B 1 330 ? 7.199 -31 -23.562 1 98.19 330 ASN B N 1
ATOM 5136 C CA . ASN B 1 330 ? 8.039 -32.156 -23.938 1 98.19 330 ASN B CA 1
ATOM 5137 C C . ASN B 1 330 ? 7.254 -33.156 -24.75 1 98.19 330 ASN B C 1
ATOM 5139 O O . ASN B 1 330 ? 7.113 -34.312 -24.328 1 98.19 330 ASN B O 1
ATOM 5143 N N . PRO B 1 331 ? 6.863 -32.812 -25.953 1 97 331 PRO B N 1
ATOM 5144 C CA . PRO B 1 331 ? 6.004 -33.688 -26.75 1 97 331 PRO B CA 1
ATOM 5145 C C . PRO B 1 331 ? 6.594 -35.094 -26.938 1 97 331 PRO B C 1
ATOM 5147 O O . PRO B 1 331 ? 5.855 -36.062 -27.156 1 97 331 PRO B O 1
ATOM 5150 N N . GLY B 1 332 ? 7.898 -35.25 -26.812 1 96.5 332 GLY B N 1
ATOM 5151 C CA . GLY B 1 332 ? 8.531 -36.562 -26.922 1 96.5 332 GLY B CA 1
ATOM 5152 C C . GLY B 1 332 ? 8.039 -37.562 -25.875 1 96.5 332 GLY B C 1
ATOM 5153 O O . GLY B 1 332 ? 8.109 -38.75 -26.078 1 96.5 332 GLY B O 1
ATOM 5154 N N . ALA B 1 333 ? 7.562 -37.062 -24.812 1 96.56 333 ALA B N 1
ATOM 5155 C CA . ALA B 1 333 ? 7.086 -37.938 -23.719 1 96.56 333 ALA B CA 1
ATOM 5156 C C . ALA B 1 333 ? 5.828 -38.688 -24.141 1 96.56 333 ALA B C 1
ATOM 5158 O O . ALA B 1 333 ? 5.566 -39.781 -23.625 1 96.56 333 ALA B O 1
ATOM 5159 N N . LEU B 1 334 ? 5.051 -38.125 -25.031 1 95.25 334 LEU B N 1
ATOM 5160 C CA . LEU B 1 334 ? 3.777 -38.719 -25.422 1 95.25 334 LEU B CA 1
ATOM 5161 C C . LEU B 1 334 ? 4 -39.969 -26.266 1 95.25 334 LEU B C 1
ATOM 5163 O O . LEU B 1 334 ? 3.072 -40.75 -26.469 1 95.25 334 LEU B O 1
ATOM 5167 N N . GLN B 1 335 ? 5.219 -40.156 -26.672 1 92.06 335 GLN B N 1
ATOM 5168 C CA . GLN B 1 335 ? 5.543 -41.281 -27.516 1 92.06 335 GLN B CA 1
ATOM 5169 C C . GLN B 1 335 ? 6.086 -42.469 -26.688 1 92.06 335 GLN B C 1
ATOM 5171 O O . GLN B 1 335 ? 6.266 -43.562 -27.203 1 92.06 335 GLN B O 1
ATOM 5176 N N . VAL B 1 336 ? 6.371 -42.125 -25.531 1 87 336 VAL B N 1
ATOM 5177 C CA . VAL B 1 336 ? 6.918 -43.156 -24.641 1 87 336 VAL B CA 1
ATOM 5178 C C . VAL B 1 336 ? 5.781 -43.906 -23.984 1 87 336 VAL B C 1
ATOM 5180 O O . VAL B 1 336 ? 4.809 -43.312 -23.5 1 87 336 VAL B O 1
ATOM 5183 N N . ARG B 1 337 ? 5.793 -45.281 -24.188 1 75.5 337 ARG B N 1
ATOM 5184 C CA . ARG B 1 337 ? 4.738 -46.094 -23.625 1 75.5 337 ARG B CA 1
ATOM 5185 C C . ARG B 1 337 ? 4.93 -46.281 -22.125 1 75.5 337 ARG B C 1
ATOM 5187 O O . ARG B 1 337 ? 6.004 -46.656 -21.656 1 75.5 337 ARG B O 1
ATOM 5194 N N . ARG B 1 338 ? 3.986 -45.719 -21.359 1 72.44 338 ARG B N 1
ATOM 5195 C CA . ARG B 1 338 ? 3.98 -45.938 -19.906 1 72.44 338 ARG B CA 1
ATOM 5196 C C . ARG B 1 338 ? 2.814 -46.812 -19.5 1 72.44 338 ARG B C 1
ATOM 5198 O O . ARG B 1 338 ? 1.738 -46.75 -20.094 1 72.44 338 ARG B O 1
#

Radius of gyration: 28.25 Å; Cα contacts (8 Å, |Δi|>4): 1505; chains: 2; bounding box: 57×93×61 Å

Foldseek 3Di:
DPAAEEEEEQLQPPCQCVAPLVVLCVVGHYYYDNDDDADLVVVLVVCQRHQEYEYEALRAAADLSSLVSHLNHAEYFYQAADDPSHPVVSCLVNLHWYFHAHFDLPLLLVVLVVLVVCQQQLVVQQVVVVVVPDHQFSPLDDPLADPPLGRGDALAAFEEEEEDQPDSSVSNQVVSVVSNHQYEYHYDPVNQVVCVVVVHHYDPDLLCRQQRGQEYEYDDADDPVQFQVAELVSQLNHDLSHEYEYLHEPRSRPPPSVVVSCVNSRPVAYEYEYDPDPPDDPPPPQVPRSRYHYHPNCSQVDNVSSNRRVSRSSVQVVCVVVPNHPRTPNVSSNVDDD/DPAAEEEEEQLQPPCQCVAPLVVLCVVGHYYYDNDDDADLVVVLVVCQRHQEYEYEALRAAADLSSLVSHLNHAEYQYQAADDPSHPVVSCLVNLHWYFHAHFDLPLLLVVLVVLVVCQQQLVVQQVVVVVVPDHQFSPLDDPLADPPLGRGDALAAFEEEEEDQPDSSVSNQVVSVVSNHQYEYHYDPVNQVVCVVVVHHYDPDLLCRQQRGQEYEYDDADDPVQFQVAELVSQLNHDLSHEYEYLHEPRSRPPPSVVVSCVNSRPVAYEYAYDPDPPDDPPPPQVPRSRYHYHPNCSQVDNVSSNRRVSRSSVQVVCVVVPNHPRTPNVSSNVDDD

pLDDT: mean 96.29, std 5.41, range [41.12, 98.94]

Sequence (676 aa):
MDSMNIVILDDYQDAVRKLHCAARLDAYSAKVYTNTVKGLGQLSVRLRDADIIVLIRERTQITRQLVEKLPRLKLIAQTGKVGPHVDVAACTERGIAVAEGVGSPVAPAELTWALIMAAMRRLPQYISNLKHGAWQQSGLRAASMPANFGIGTVLRGKTLGIWGYGRIGQIVAGYGRAFGMNVRVWGREASRAQALSDGLQVATTREEFFSQCDVVSLHLRLNDETRGIVRLEDLSAMKPNALLVNTSRAELIEPDALIAALNRGRPGMAAVDVFESEPILQGHALLRLENCICTPHIGYVEQDSYELYFGAAFDNVINYIRGTPTNIVNPGALQVRRMDSMNIVILDDYQDAVRKLHCAARLDAYSAKVYTNTVKGLGQLSVRLRDADIIVLIRERTQITRQLVEKLPRLKLIAQTGKVGPHVDVAACTERGIAVAEGVGSPVAPAELTWALIMAAMRRLPQYISNLKHGAWQQSGLRAASMPANFGIGTVLRGKTLGIWGYGRIGQIVAGYGRAFGMNVRVWGREASRAQALSDGLQVATTREEFFSQCDVVSLHLRLNDETRGIVRLEDLSAMKPNALLVNTSRAELIEPDALIAALNRGRPGMAAVDVFESEPILQGHALLRLENCICTPHIGYVEQDSYELYFGAAFDNVINYIRGTPTNIVNPGALQVRR

Secondary structure (DSSP, 8-state):
----EEEE---TTS-GGGSGGGGGGTTSEEEE--S----HHHHHHHTTT-SEEEEETTSS-B-HHHHTT-TT--EEEEESS--TTB-HHHHHHTT-EEE-----SHHHHHHHHHHHHHHHTTHHHHHHHHHTT-TT------TTS-TTGGG---STT-EEEEE--SHHHHHHHHHHHHTTPEEEEESSHHHHHHHHHTT-EE-SSHHHHHHH-SEEEE----STTTTT-B-HHHHHTS-TT-EEEE-S-GGGBPTTHHHHHHHHTSSSEEEE---SSSSPPTT-HHHH-TTEEE--S-SS-SHHHHHHHHHHHHHHHHHHHTT---SBS-GGGGGS--/----EEEE---TTS-GGGSGGGGGGTTSEEEE--S----HHHHHHHTTT-SEEEEETTSS-B-HHHHTT-TT--EEEEESS--TTB-HHHHHHTT-EEE-----SHHHHHHHHHHHHHHHTTHHHHHHHHHTT-TT------TTS-TTGGG---STTPEEEEE--SHHHHHHHHHHHHTTPEEEEESSHHHHHHHHHTT-EE-SSHHHHHHH-SEEEE----STTTTT-B-HHHHHTS-TT-EEEE-S-GGGBPTTHHHHHHHHTSSSEEEES--SSSSPPTT-HHHH-TTEEE--S-SS-SHHHHHHHHHHHHHHHHHHHTT---SBS-GGGGGS--

Solvent-accessible surface area (backbone atoms only — not comparable to full-atom values): 34586 Å² total; per-residue (Å²): 127,84,79,58,32,32,36,35,47,52,34,58,66,68,39,61,84,70,39,80,52,40,60,77,49,66,91,49,52,68,46,76,35,48,61,81,73,86,48,68,67,61,41,37,64,74,40,41,75,25,26,27,38,37,38,53,61,74,75,62,74,43,43,54,74,50,57,73,54,28,88,52,41,40,37,36,26,25,25,14,72,77,56,88,40,48,39,60,67,50,29,29,76,62,18,22,32,37,25,44,28,47,79,73,53,60,44,39,28,52,44,50,51,34,44,50,40,31,58,37,49,32,41,66,37,26,33,55,32,39,63,73,44,37,67,56,37,39,80,52,73,54,92,74,47,57,86,61,56,37,44,18,45,71,58,55,72,35,29,38,24,34,36,23,58,47,74,40,29,47,52,44,49,51,50,39,50,71,51,47,25,46,51,31,32,38,64,57,70,69,35,34,53,52,36,46,73,72,70,40,43,58,48,90,42,71,67,54,40,36,43,65,23,42,30,40,38,48,40,54,77,81,43,86,85,33,50,35,61,44,39,49,68,52,38,54,45,22,35,50,84,11,36,41,35,38,70,51,56,39,53,33,39,26,91,66,24,65,64,53,22,48,76,68,21,15,22,36,30,35,32,35,24,46,55,87,52,79,78,63,61,66,75,41,72,64,69,71,38,90,52,37,48,55,42,61,57,48,39,60,50,24,52,68,50,44,46,50,17,48,36,43,20,50,48,33,50,50,27,39,77,71,71,52,68,46,59,55,79,38,66,70,2,76,73,37,90,117,127,85,81,57,33,34,34,36,46,50,34,60,66,66,39,62,84,70,40,79,54,41,61,79,48,67,90,48,53,68,46,77,35,48,61,82,76,86,48,67,67,62,42,36,63,75,41,42,76,25,26,28,38,38,39,53,60,73,74,62,74,42,43,55,73,50,55,73,55,29,85,53,41,40,36,38,27,26,26,16,71,78,54,88,41,47,39,60,67,50,30,28,77,61,18,22,31,37,24,44,28,47,80,70,54,61,43,39,29,52,44,50,50,34,43,50,41,32,58,36,50,32,39,65,37,27,34,55,31,39,62,72,43,37,65,57,36,39,78,53,71,53,92,71,47,58,84,62,56,34,46,19,46,72,58,57,73,35,29,38,25,34,36,22,59,48,74,40,31,47,52,42,47,52,49,37,49,70,50,47,26,47,50,30,31,38,64,55,69,68,35,34,54,50,36,46,73,72,72,39,44,59,49,92,43,72,69,54,41,36,43,65,22,42,30,40,37,48,41,54,75,81,44,87,84,32,49,36,60,45,40,48,70,50,38,54,46,22,34,50,82,10,34,41,36,37,69,53,56,40,52,34,38,25,90,68,24,64,63,53,22,47,76,67,20,15,23,35,30,36,31,34,25,45,55,87,55,78,79,63,59,68,75,40,70,64,70,70,39,89,52,37,49,53,42,59,56,48,40,62,51,24,52,67,48,44,46,49,16,49,35,44,19,50,47,34,51,51,28,40,77,71,70,53,69,46,58,55,78,38,66,71,2,78,74,39,89,116

Organism: Paracidovorax avenae (strain ATCC 19860 / DSM 7227 / CCUG 15838 / JCM 20985 / LMG 2117 / NCPPB 1011) (NCBI:txid643561)

InterPro domains:
  IPR006139 D-isomer specific 2-hydroxyacid dehydrogenase, catalytic domain [PF00389] (42-330)
  IPR006140 D-isomer specific 2-hydroxyacid dehydrogenase, NAD-binding domain [PF02826] (114-299)
  IPR036291 NAD(P)-binding domain superfamily [SSF51735] (105-300)
  IPR050857 D-isomer specific 2-hydroxyacid dehydrogenases [PTHR42789] (4-327)